Protein AF-A0A949RQR1-F1 (afdb_monomer)

Secondary structure (DSSP, 8-state):
--PPP--------EEEEESS-EEEESSSSTTS-EEEEEPTT-EEEEEEEEEETTEEEEEEEEEETTEEEEEEEEGGGEETTHHHHHHHHHTTTTTTTTHHHHHHHHHHHHHHHH-TTSHHHHHHHHHHTT-HHHHHHHHHHHHHH-TT-HHHHHHHHHHHHHTT-HHHHHHHHHHHHHHS--HHHHHHHHHHHHHHHH----EEEE-SSEEEEE-TTTS-HHHHHHHHHHHHHHHHHHHHHH-----SPEEEEEE-HHHHHHHH---TT-S-EESSSEEEE---SSS--HHHHHHHHHHHHHHHHHHH----HHHHHHHHHHHTT----HHHHHHHHHHHHTT-SPPGGGTTSSGGGS-HHHHHHHHHHHHHHHHHHHHHTTTT-HHHHHT-GGGHHHHHHHHHHHHT-

Structure (mmCIF, N/CA/C/O backbone):
data_AF-A0A949RQR1-F1
#
_entry.id   AF-A0A949RQR1-F1
#
loop_
_atom_site.group_PDB
_atom_site.id
_atom_site.type_symbol
_atom_site.label_atom_id
_atom_site.label_alt_id
_atom_site.label_comp_id
_atom_site.label_asym_id
_atom_site.label_entity_id
_atom_site.label_seq_id
_atom_site.pdbx_PDB_ins_code
_atom_site.Cartn_x
_atom_site.Cartn_y
_atom_site.Cartn_z
_atom_site.occupancy
_atom_site.B_iso_or_equiv
_atom_site.auth_seq_id
_atom_site.auth_comp_id
_atom_site.auth_asym_id
_atom_site.auth_atom_id
_atom_site.pdbx_PDB_model_num
ATOM 1 N N . MET A 1 1 ? 2.396 27.267 -32.436 1.00 31.67 1 MET A N 1
ATOM 2 C CA . MET A 1 1 ? 2.547 27.853 -31.087 1.00 31.67 1 MET A CA 1
ATOM 3 C C . MET A 1 1 ? 1.187 28.334 -30.596 1.00 31.67 1 MET A C 1
ATOM 5 O O . MET A 1 1 ? 0.730 29.387 -31.015 1.00 31.67 1 MET A O 1
ATOM 9 N N . LYS A 1 2 ? 0.510 27.540 -29.767 1.00 23.84 2 LYS A N 1
ATOM 10 C CA . LYS A 1 2 ? -0.625 27.973 -28.940 1.00 23.84 2 LYS A CA 1
ATOM 11 C C . LYS A 1 2 ? -0.372 27.367 -27.563 1.00 23.84 2 LYS A C 1
ATOM 13 O O . LYS A 1 2 ? -0.251 26.151 -27.461 1.00 23.84 2 LYS A O 1
ATOM 18 N N . GLY A 1 3 ? -0.140 28.225 -26.573 1.00 24.39 3 GLY A N 1
ATOM 19 C CA . GLY A 1 3 ? 0.212 27.824 -25.215 1.00 24.39 3 GLY A CA 1
ATOM 20 C C . GLY A 1 3 ? -0.938 27.074 -24.553 1.00 24.39 3 GLY A C 1
ATOM 21 O O . GLY A 1 3 ? -2.079 27.531 -24.593 1.00 24.39 3 GLY A O 1
ATOM 22 N N . MET A 1 4 ? -0.631 25.920 -23.964 1.00 24.02 4 MET A N 1
ATOM 23 C CA . MET A 1 4 ? -1.523 25.264 -23.011 1.00 24.02 4 MET A CA 1
ATOM 24 C C . MET A 1 4 ? -1.481 26.034 -21.684 1.00 24.02 4 MET A C 1
ATOM 26 O O . MET A 1 4 ? -0.406 26.494 -21.289 1.00 24.02 4 MET A O 1
ATOM 30 N N . PRO A 1 5 ? -2.618 26.185 -20.987 1.00 21.84 5 PRO A N 1
ATOM 31 C CA . PRO A 1 5 ? -2.642 26.849 -19.700 1.00 21.84 5 PRO A CA 1
ATOM 32 C C . PRO A 1 5 ? -1.935 25.959 -18.675 1.00 21.84 5 PRO A C 1
ATOM 34 O O . PRO A 1 5 ? -2.318 24.810 -18.449 1.00 21.84 5 PRO A O 1
ATOM 37 N N . VAL A 1 6 ? -0.892 26.504 -18.048 1.00 22.00 6 VAL A N 1
ATOM 38 C CA . VAL A 1 6 ? -0.343 25.984 -16.795 1.00 22.00 6 VAL A CA 1
ATOM 39 C C . VAL A 1 6 ? -1.481 26.044 -15.782 1.00 22.00 6 VAL A C 1
ATOM 41 O O . VAL A 1 6 ? -1.834 27.111 -15.286 1.00 22.00 6 VAL A O 1
ATOM 44 N N . THR A 1 7 ? -2.119 24.904 -15.534 1.00 22.02 7 THR A N 1
ATOM 45 C CA . THR A 1 7 ? -3.129 24.799 -14.484 1.00 22.02 7 THR A CA 1
ATOM 46 C C . THR A 1 7 ? -2.348 24.690 -13.184 1.00 22.02 7 THR A C 1
ATOM 48 O O . THR A 1 7 ? -1.821 23.630 -12.856 1.00 22.02 7 THR A O 1
ATOM 51 N N . ALA A 1 8 ? -2.175 25.822 -12.502 1.00 22.36 8 ALA A N 1
ATOM 52 C CA . ALA A 1 8 ? -1.603 25.870 -11.168 1.00 22.36 8 ALA A CA 1
ATOM 53 C C . ALA A 1 8 ? -2.471 25.000 -10.247 1.00 22.36 8 ALA A C 1
ATOM 55 O O . ALA A 1 8 ? -3.606 25.352 -9.927 1.00 22.36 8 ALA A O 1
ATOM 56 N N . LEU A 1 9 ? -1.952 23.829 -9.876 1.00 24.11 9 LEU A N 1
ATOM 57 C CA . LEU A 1 9 ? -2.559 22.956 -8.883 1.00 24.11 9 LEU A CA 1
ATOM 58 C C . LEU A 1 9 ? -2.413 23.665 -7.530 1.00 24.11 9 LEU A C 1
ATOM 60 O O . LEU A 1 9 ? -1.334 23.676 -6.939 1.00 24.11 9 LEU A O 1
ATOM 64 N N . LEU A 1 10 ? -3.468 24.357 -7.100 1.00 26.69 10 LEU A N 1
ATOM 65 C CA . LEU A 1 10 ? -3.492 25.069 -5.828 1.00 26.69 10 LEU A CA 1
ATOM 66 C C . LEU A 1 10 ? -3.317 24.076 -4.673 1.00 26.69 10 LEU A C 1
ATOM 68 O O . LEU A 1 10 ? -4.194 23.253 -4.420 1.00 26.69 10 LEU A O 1
ATOM 72 N N . LEU A 1 11 ? -2.209 24.223 -3.941 1.00 36.94 11 LEU A N 1
ATOM 73 C CA . LEU A 1 11 ? -2.129 23.919 -2.512 1.00 36.94 11 LEU A CA 1
ATOM 74 C C . LEU A 1 11 ? -3.379 24.502 -1.847 1.00 36.94 11 LEU A C 1
ATOM 76 O O . LEU A 1 11 ? -3.543 25.725 -1.847 1.00 36.94 11 LEU A O 1
ATOM 80 N N . ALA A 1 12 ? -4.252 23.688 -1.259 1.00 41.59 12 ALA A N 1
ATOM 81 C CA . ALA A 1 12 ? -5.391 24.233 -0.524 1.00 41.59 12 ALA A CA 1
ATOM 82 C C . ALA A 1 12 ? -4.959 24.664 0.887 1.00 41.59 12 ALA A C 1
ATOM 84 O O . ALA A 1 12 ? -5.545 24.264 1.889 1.00 41.59 12 ALA A O 1
ATOM 85 N N . ILE A 1 13 ? -3.932 25.518 0.974 1.00 49.72 13 ILE A N 1
ATOM 86 C CA . ILE A 1 13 ? -3.712 26.373 2.141 1.00 49.72 13 ILE A CA 1
ATOM 87 C C . ILE A 1 13 ? -4.787 27.449 2.068 1.00 49.72 13 ILE A C 1
ATOM 89 O O . ILE A 1 13 ? -4.582 28.559 1.583 1.00 49.72 13 ILE A O 1
ATOM 93 N N . THR A 1 14 ? -5.990 27.094 2.487 1.00 61.00 14 THR A N 1
ATOM 94 C CA . THR A 1 14 ? -7.065 28.068 2.605 1.00 61.00 14 THR A CA 1
ATOM 95 C C . THR A 1 14 ? -6.912 28.782 3.924 1.00 61.00 14 THR A C 1
ATOM 97 O O . THR A 1 14 ? -7.106 28.196 4.995 1.00 61.00 14 THR A O 1
ATOM 100 N N . ALA A 1 15 ? -6.587 30.065 3.819 1.00 75.50 15 ALA A N 1
ATOM 101 C CA . ALA A 1 15 ? -6.858 31.004 4.881 1.00 75.50 15 ALA A CA 1
ATOM 102 C C . ALA A 1 15 ? -8.368 30.984 5.155 1.00 75.50 15 ALA A C 1
ATOM 104 O O . ALA A 1 15 ? -9.188 31.253 4.279 1.00 75.50 15 ALA A O 1
ATOM 105 N N . ALA A 1 16 ? -8.715 30.623 6.377 1.00 86.19 16 ALA A N 1
ATOM 106 C CA . ALA A 1 16 ? -10.058 30.627 6.912 1.00 86.19 16 ALA A CA 1
ATOM 107 C C . ALA A 1 16 ? -10.061 31.448 8.206 1.00 86.19 16 ALA A C 1
ATOM 109 O O . ALA A 1 16 ? -9.016 31.896 8.692 1.00 86.19 16 ALA A O 1
ATOM 110 N N . THR A 1 17 ? -11.239 31.677 8.765 1.00 91.75 17 THR A N 1
ATOM 111 C CA . THR A 1 17 ? -11.385 32.413 10.022 1.00 91.75 17 THR A CA 1
ATOM 112 C C . THR A 1 17 ? -12.213 31.615 11.003 1.00 91.75 17 THR A C 1
ATOM 114 O O . THR A 1 17 ? -13.137 30.898 10.622 1.00 91.75 17 THR A O 1
ATOM 117 N N . LEU A 1 18 ? -11.893 31.734 12.288 1.00 91.62 18 LEU A N 1
ATOM 118 C CA . LEU A 1 18 ? -12.749 31.163 13.317 1.00 91.62 18 LEU A CA 1
ATOM 119 C C . LEU A 1 18 ? -14.002 32.022 13.497 1.00 91.62 18 LEU A C 1
ATOM 121 O O . LEU A 1 18 ? -13.895 33.229 13.702 1.00 91.62 18 LEU A O 1
ATOM 125 N N . ASN A 1 19 ? -15.189 31.424 13.428 1.00 92.69 19 ASN A N 1
ATOM 126 C CA . ASN A 1 19 ? -16.452 32.129 13.698 1.00 92.69 19 ASN A CA 1
ATOM 127 C C . ASN A 1 19 ? -16.799 32.163 15.196 1.00 92.69 19 ASN A C 1
ATOM 129 O O . ASN A 1 19 ? -17.606 32.986 15.619 1.00 92.69 19 ASN A O 1
ATOM 133 N N . THR A 1 20 ? -16.172 31.301 15.996 1.00 91.19 20 THR A N 1
ATOM 134 C CA . THR A 1 20 ? -16.316 31.242 17.451 1.00 91.19 20 THR A CA 1
ATOM 135 C C . THR A 1 20 ? -14.959 31.044 18.107 1.00 91.19 20 THR A C 1
ATOM 137 O O . THR A 1 20 ? -14.058 30.440 17.519 1.00 91.19 20 THR A O 1
ATOM 140 N N . GLU A 1 21 ? -14.825 31.489 19.357 1.00 95.50 21 GLU A N 1
ATOM 141 C CA . GLU A 1 21 ? -13.686 31.093 20.183 1.00 95.50 21 GLU A CA 1
ATOM 142 C C . GLU A 1 21 ? -13.603 29.563 20.234 1.00 95.50 21 GLU A C 1
ATOM 144 O O . GLU A 1 21 ? -14.618 28.875 20.379 1.00 95.50 21 GLU A O 1
ATOM 149 N N . SER A 1 22 ? -12.403 29.029 20.026 1.00 93.94 22 SER A N 1
ATOM 150 C CA . SER A 1 22 ? -12.200 27.592 19.875 1.00 93.94 22 SER A CA 1
ATOM 151 C C . SER A 1 22 ? -10.954 27.129 20.597 1.00 93.94 22 SER A C 1
ATOM 153 O O . SER A 1 22 ? -9.873 27.692 20.440 1.00 93.94 22 SER A O 1
ATOM 155 N N . VAL A 1 23 ? -11.095 26.039 21.345 1.00 94.62 23 VAL A N 1
ATOM 156 C CA . VAL A 1 23 ? -9.956 25.346 21.940 1.00 94.62 23 VAL A CA 1
ATOM 157 C C . VAL A 1 23 ? -9.204 24.604 20.837 1.00 94.62 23 VAL A C 1
ATOM 159 O O . VAL A 1 23 ? -9.777 23.745 20.168 1.00 94.62 23 VAL A O 1
ATOM 162 N N . LEU A 1 24 ? -7.927 24.937 20.663 1.00 93.81 24 LEU A N 1
ATOM 163 C CA . LEU A 1 24 ? -7.002 24.233 19.786 1.00 93.81 24 LEU A CA 1
ATOM 164 C C . LEU A 1 24 ? -6.443 23.022 20.533 1.00 93.81 24 LEU A C 1
ATOM 166 O O . LEU A 1 24 ? -5.796 23.182 21.570 1.00 93.81 24 LEU A O 1
ATOM 170 N N . ARG A 1 25 ? -6.694 21.819 20.017 1.00 91.25 25 ARG A N 1
ATOM 171 C CA . ARG A 1 25 ? -6.341 20.557 20.688 1.00 91.25 25 ARG A CA 1
ATOM 172 C C . ARG A 1 25 ? -5.258 19.767 19.961 1.00 91.25 25 ARG A C 1
ATOM 174 O O . ARG A 1 25 ? -5.091 19.916 18.752 1.00 91.25 25 ARG A O 1
ATOM 181 N N . GLY A 1 26 ? -4.571 18.884 20.684 1.00 78.00 26 GLY A N 1
ATOM 182 C CA . GLY A 1 26 ? -3.622 17.914 20.122 1.00 78.00 26 GLY A CA 1
ATOM 183 C C . GLY A 1 26 ? -4.268 16.889 19.188 1.00 78.00 26 GLY A C 1
ATOM 184 O O . GLY A 1 26 ? -3.630 16.436 18.237 1.00 78.00 26 GLY A O 1
ATOM 185 N N . GLY A 1 27 ? -5.559 16.614 19.379 1.00 74.12 27 GLY A N 1
ATOM 186 C CA . GLY A 1 27 ? -6.353 15.719 18.543 1.00 74.12 27 GLY A CA 1
ATOM 187 C C . GLY A 1 27 ? -7.799 16.189 18.368 1.00 74.12 27 GLY A C 1
ATOM 188 O O . GLY A 1 27 ? -8.216 17.222 18.888 1.00 74.12 27 GLY A O 1
ATOM 189 N N . CYS A 1 28 ? -8.570 15.430 17.590 1.00 74.50 28 CYS A N 1
ATOM 190 C CA . CYS A 1 28 ? -9.939 15.789 17.201 1.00 74.50 28 CYS A CA 1
ATOM 191 C C . CYS A 1 28 ? -10.973 15.601 18.325 1.00 74.50 28 CYS A C 1
ATOM 193 O O . CYS A 1 28 ? -12.084 16.130 18.246 1.00 74.50 28 CYS A O 1
ATOM 195 N N . ASP A 1 29 ? -10.630 14.817 19.346 1.00 75.62 29 ASP A N 1
ATOM 196 C CA . ASP A 1 29 ? -11.537 14.448 20.423 1.00 75.62 29 ASP A CA 1
ATOM 197 C C . ASP A 1 29 ? -11.534 15.476 21.558 1.00 75.62 29 ASP A C 1
ATOM 199 O O . ASP A 1 29 ? -10.547 16.160 21.826 1.00 75.62 29 ASP A O 1
ATOM 203 N N . ALA A 1 30 ? -12.665 15.595 22.256 1.00 73.56 30 ALA A N 1
ATOM 204 C CA . ALA A 1 30 ? -12.840 16.601 23.305 1.00 73.56 30 ALA A CA 1
ATOM 205 C C . ALA A 1 30 ? -11.918 16.394 24.523 1.00 73.56 30 ALA A C 1
ATOM 207 O O . ALA A 1 30 ? -11.667 17.351 25.252 1.00 73.56 30 ALA A O 1
ATOM 208 N N . GLY A 1 31 ? -11.427 15.167 24.733 1.00 75.31 31 GLY A N 1
ATOM 209 C CA . GLY A 1 31 ? -10.506 14.809 25.818 1.00 75.31 31 GLY A CA 1
ATOM 210 C C . GLY A 1 31 ? -9.025 15.033 25.500 1.00 75.31 31 GLY A C 1
ATOM 211 O O . GLY A 1 31 ? -8.188 14.795 26.362 1.00 75.31 31 GLY A O 1
ATOM 212 N N . GLU A 1 32 ? -8.698 15.472 24.285 1.00 82.44 32 GLU A N 1
ATOM 213 C CA . GLU A 1 32 ? -7.318 15.707 23.861 1.00 82.44 32 GLU A CA 1
ATOM 214 C C . GLU A 1 32 ? -6.717 16.954 24.513 1.00 82.44 32 GLU A C 1
ATOM 216 O O . GLU A 1 32 ? -7.434 17.918 24.826 1.00 82.44 32 GLU A O 1
ATOM 221 N N . GLU A 1 33 ? -5.388 16.932 24.662 1.00 86.00 33 GLU A N 1
ATOM 222 C CA . GLU A 1 33 ? -4.601 18.005 25.273 1.00 86.00 33 GLU A CA 1
ATOM 223 C C . GLU A 1 33 ? -4.948 19.361 24.651 1.00 86.00 33 GLU A C 1
ATOM 225 O O . GLU A 1 33 ? -4.997 19.522 23.428 1.00 86.00 33 GLU A O 1
ATOM 230 N N . GLN A 1 34 ? -5.188 20.350 25.508 1.00 94.06 34 GLN A N 1
ATOM 231 C CA . GLN A 1 34 ? -5.428 21.722 25.095 1.00 94.06 34 GLN A CA 1
ATOM 232 C C . GLN A 1 34 ? -4.093 22.426 24.839 1.00 94.06 34 GLN A C 1
ATOM 234 O O . GLN A 1 34 ? -3.339 22.697 25.766 1.00 94.06 34 GLN A O 1
ATOM 239 N N . ILE A 1 35 ? -3.840 22.764 23.575 1.00 90.38 35 ILE A N 1
ATOM 240 C CA . ILE A 1 35 ? -2.626 23.463 23.135 1.00 90.38 35 ILE A CA 1
ATOM 241 C C . ILE A 1 35 ? -2.777 24.971 23.344 1.00 90.38 35 ILE A C 1
ATOM 243 O O . ILE A 1 35 ? -1.865 25.634 23.831 1.00 90.38 35 ILE A O 1
ATOM 247 N N . ALA A 1 36 ? -3.923 25.527 22.943 1.00 93.25 36 ALA A N 1
ATOM 248 C CA . ALA A 1 36 ? -4.213 26.955 23.043 1.00 93.25 36 ALA A CA 1
ATOM 249 C C . ALA A 1 36 ? -5.725 27.221 22.993 1.00 93.25 36 ALA A C 1
ATOM 251 O O . ALA A 1 36 ? -6.518 26.338 22.663 1.00 93.25 36 ALA A O 1
ATOM 252 N N . VAL A 1 37 ? -6.125 28.460 23.273 1.00 95.38 37 VAL A N 1
ATOM 253 C CA . VAL A 1 37 ? -7.461 28.975 22.945 1.00 95.38 37 VAL A CA 1
ATOM 254 C C . VAL A 1 37 ? -7.296 30.008 21.841 1.00 95.38 37 VAL A C 1
ATOM 256 O O . VAL A 1 37 ? -6.505 30.939 21.978 1.00 95.38 37 VAL A O 1
ATOM 259 N N . LEU A 1 38 ? -8.006 29.815 20.733 1.00 95.06 38 LEU A N 1
ATOM 260 C CA . LEU A 1 38 ? -7.996 30.725 19.596 1.00 95.06 38 LEU A CA 1
ATOM 261 C C . LEU A 1 38 ? -9.234 31.629 19.659 1.00 95.06 38 LEU A C 1
ATOM 263 O O . LEU A 1 38 ? -10.348 31.098 19.718 1.00 95.06 38 LEU A O 1
ATOM 267 N N . PRO A 1 39 ? -9.071 32.964 19.630 1.00 93.94 39 PRO A N 1
ATOM 268 C CA . PRO A 1 39 ? -10.201 33.881 19.696 1.00 93.94 39 PRO A CA 1
ATOM 269 C C . PRO A 1 39 ? -11.060 33.810 18.426 1.00 93.94 39 PRO A C 1
ATOM 271 O O . PRO A 1 39 ? -10.588 33.454 17.342 1.00 93.94 39 PRO A O 1
ATOM 274 N N . ALA A 1 40 ? -12.332 34.196 18.544 1.00 93.75 40 ALA A N 1
ATOM 275 C CA . ALA A 1 40 ? -13.179 34.409 17.372 1.00 93.75 40 ALA A CA 1
ATOM 276 C C . ALA A 1 40 ? -12.542 35.462 16.442 1.00 93.75 40 ALA A C 1
ATOM 278 O O . ALA A 1 40 ? -11.966 36.448 16.896 1.00 93.75 40 ALA A O 1
ATOM 279 N N . GLY A 1 41 ? -12.627 35.246 15.131 1.00 90.75 41 GLY A N 1
ATOM 280 C CA . GLY A 1 41 ? -11.990 36.085 14.114 1.00 90.75 41 GLY A CA 1
ATOM 281 C C . GLY A 1 41 ? -10.518 35.760 13.841 1.00 90.75 41 GLY A C 1
ATOM 282 O O . GLY A 1 41 ? -9.965 36.286 12.874 1.00 90.75 41 GLY A O 1
ATOM 283 N N . GLN A 1 42 ? -9.888 34.871 14.622 1.00 94.06 42 GLN A N 1
ATOM 284 C CA . GLN A 1 42 ? -8.517 34.424 14.372 1.00 94.06 42 GLN A CA 1
ATOM 285 C C . GLN A 1 42 ? -8.392 33.851 12.956 1.00 94.06 42 GLN A C 1
ATOM 287 O O . GLN A 1 42 ? -9.138 32.945 12.568 1.00 94.06 42 GLN A O 1
ATOM 292 N N . ARG A 1 43 ? -7.420 34.364 12.192 1.00 92.25 43 ARG A N 1
ATOM 293 C CA . ARG A 1 43 ? -7.040 33.772 10.907 1.00 92.25 43 ARG A CA 1
ATOM 294 C C . ARG A 1 43 ? -6.315 32.460 11.155 1.00 92.25 43 ARG A C 1
ATOM 296 O O . ARG A 1 43 ? -5.390 32.390 11.968 1.00 92.25 43 ARG A O 1
ATOM 303 N N . VAL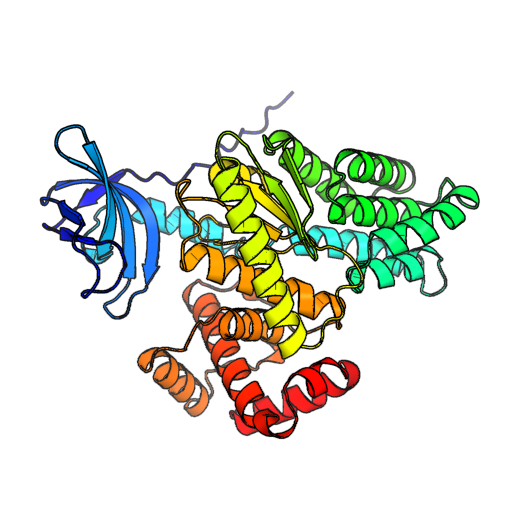 A 1 44 ? -6.755 31.443 10.433 1.00 90.38 44 VAL A N 1
ATOM 304 C CA . VAL A 1 44 ? -6.234 30.086 10.492 1.00 90.38 44 VAL A CA 1
ATOM 305 C C . VAL A 1 44 ? -5.941 29.597 9.084 1.00 90.38 44 VAL A C 1
ATOM 307 O O . VAL A 1 44 ? -6.670 29.898 8.145 1.00 90.38 44 VAL A O 1
ATOM 310 N N . GLU A 1 45 ? -4.896 28.802 8.934 1.00 84.31 45 GLU A N 1
ATOM 311 C CA . GLU A 1 45 ? -4.640 28.048 7.714 1.00 84.31 45 GLU A CA 1
ATOM 312 C C . GLU A 1 45 ? -5.128 26.619 7.916 1.00 84.31 45 GLU A C 1
ATOM 314 O O . GLU A 1 45 ? -4.596 25.890 8.758 1.00 84.31 45 GLU A O 1
ATOM 319 N N . VAL A 1 46 ? -6.148 26.214 7.158 1.00 76.94 46 VAL A N 1
ATOM 320 C CA . VAL A 1 46 ? -6.661 24.838 7.200 1.00 76.94 46 VAL A CA 1
ATOM 321 C C . VAL A 1 46 ? -5.675 23.919 6.480 1.00 76.94 46 VAL A C 1
ATOM 323 O O . VAL A 1 46 ? -5.288 24.186 5.346 1.00 76.94 46 VAL A O 1
ATOM 326 N N . ARG A 1 47 ? -5.239 22.844 7.148 1.00 67.12 47 ARG A N 1
ATOM 327 C CA . ARG A 1 47 ? -4.211 21.907 6.648 1.00 67.12 47 ARG A CA 1
ATOM 328 C C . ARG A 1 47 ? -4.723 20.494 6.387 1.00 67.12 47 ARG A C 1
ATOM 330 O O . ARG A 1 47 ? -4.114 19.750 5.617 1.00 67.12 47 ARG A O 1
ATOM 337 N N . SER A 1 48 ? -5.762 20.077 7.104 1.00 58.81 48 SER A N 1
ATOM 338 C CA . SER A 1 48 ? -6.438 18.790 6.918 1.00 58.81 48 SER A CA 1
ATOM 339 C C . SER A 1 48 ? -7.790 18.781 7.639 1.00 58.81 48 SER A C 1
ATOM 341 O O . SER A 1 48 ? -8.078 19.658 8.453 1.00 58.81 48 SER A O 1
ATOM 343 N N . ALA A 1 49 ? -8.619 17.775 7.355 1.00 64.31 49 ALA A N 1
ATOM 344 C CA . ALA A 1 49 ? -9.840 17.490 8.103 1.00 64.31 49 ALA A CA 1
ATOM 345 C C . ALA A 1 49 ? -9.763 16.093 8.715 1.00 64.31 49 ALA A C 1
ATOM 347 O O . ALA A 1 49 ? -9.344 15.149 8.048 1.00 64.31 49 ALA A O 1
ATOM 348 N N . LEU A 1 50 ? -10.228 15.963 9.952 1.00 54.56 50 LEU A N 1
ATOM 349 C CA . LEU A 1 50 ? -10.390 14.694 10.649 1.00 54.56 50 LEU A CA 1
ATOM 350 C C . LEU A 1 50 ? -11.828 14.548 11.145 1.00 54.56 50 LEU A C 1
ATOM 352 O O . LEU A 1 50 ? -12.608 15.498 11.175 1.00 54.56 50 LEU A O 1
ATOM 356 N N . SER A 1 51 ? -12.213 13.330 11.501 1.00 49.38 51 SER A N 1
ATOM 357 C CA . SER A 1 51 ? -13.483 13.062 12.173 1.00 49.38 51 SER A CA 1
ATOM 358 C C . SER A 1 51 ? -13.203 12.392 13.502 1.00 49.38 51 SER A C 1
ATOM 360 O O . SER A 1 51 ? -12.650 11.298 13.514 1.00 49.38 51 SER A O 1
ATOM 362 N N . GLY A 1 52 ? -13.586 13.055 14.586 1.00 47.41 52 GLY A N 1
ATOM 363 C CA . GLY A 1 52 ? -13.503 12.540 15.945 1.00 47.41 52 GLY A CA 1
ATOM 364 C C . GLY A 1 52 ? -14.844 11.994 16.421 1.00 47.41 52 GLY A C 1
ATOM 365 O O . GLY A 1 52 ? -15.854 12.020 15.707 1.00 47.41 52 GLY A O 1
ATOM 366 N N . SER A 1 53 ? -14.856 11.527 17.662 1.00 44.66 53 SER A N 1
ATOM 367 C CA . SER A 1 53 ? -16.042 11.069 18.394 1.00 44.66 53 SER A CA 1
ATOM 368 C C . SER A 1 53 ? -17.129 12.150 18.519 1.00 44.66 53 SER A C 1
ATOM 370 O O . SER A 1 53 ? -18.313 11.823 18.520 1.00 44.66 53 SER A O 1
ATOM 372 N N . GLY A 1 54 ? -16.739 13.433 18.544 1.00 52.81 54 GLY A N 1
ATOM 373 C CA . GLY A 1 54 ? -17.629 14.598 18.662 1.00 52.81 54 GLY A CA 1
ATOM 374 C C . GLY A 1 54 ? -17.983 15.319 17.351 1.00 52.81 54 GLY A C 1
ATOM 375 O O . GLY A 1 54 ? -18.573 16.399 17.402 1.00 52.81 54 GLY A O 1
ATOM 376 N N . GLY A 1 55 ? -17.615 14.769 16.186 1.00 66.00 55 GLY A N 1
ATOM 377 C CA . GLY A 1 55 ? -17.863 15.365 14.864 1.00 66.00 55 GLY A CA 1
ATOM 378 C C . GLY A 1 55 ? -16.588 15.625 14.052 1.00 66.00 55 GLY A C 1
ATOM 379 O O . GLY A 1 55 ? -15.491 15.219 14.435 1.00 66.00 55 GLY A O 1
ATOM 380 N N . SER A 1 56 ? -16.713 16.280 12.893 1.00 75.38 56 SER A N 1
ATOM 381 C CA . SER A 1 56 ? -15.551 16.664 12.079 1.00 75.38 56 SER A CA 1
ATOM 382 C C . SER A 1 56 ? -14.779 17.825 12.704 1.00 75.38 56 SER A C 1
ATOM 384 O O . SER A 1 56 ? -15.378 18.767 13.229 1.00 75.38 56 SER A O 1
ATOM 386 N N . CYS A 1 57 ? -13.458 17.795 12.594 1.00 79.81 57 CYS A N 1
ATOM 387 C CA . CYS A 1 57 ? -12.541 18.858 12.988 1.00 79.81 57 CYS A CA 1
ATOM 388 C C . CYS A 1 57 ? -11.601 19.202 11.828 1.00 79.81 57 CYS A C 1
ATOM 390 O O . CYS A 1 57 ? -11.367 18.386 10.935 1.00 79.81 57 CYS A O 1
ATOM 392 N N . TYR A 1 58 ? -11.044 20.406 11.856 1.00 81.31 58 TYR A N 1
ATOM 393 C CA . TYR A 1 58 ? -9.974 20.824 10.963 1.00 81.31 58 TYR A CA 1
ATOM 394 C C . TYR A 1 58 ? -8.664 20.891 11.736 1.00 81.31 58 TYR A C 1
ATOM 396 O O . TYR A 1 58 ? -8.629 21.456 12.830 1.00 81.31 58 TYR A O 1
ATOM 404 N N . LYS A 1 59 ? -7.589 20.347 11.158 1.00 82.19 59 LYS A N 1
ATOM 405 C CA . LYS A 1 59 ? -6.235 20.694 11.586 1.00 82.19 59 LYS A CA 1
ATOM 406 C C . LYS A 1 59 ? -5.929 22.073 11.036 1.00 82.19 59 LYS A C 1
ATOM 408 O O . LYS A 1 59 ? -5.999 22.281 9.821 1.00 82.19 59 LYS A O 1
ATOM 413 N N . VAL A 1 60 ? -5.587 22.993 11.919 1.00 87.56 60 VAL A N 1
ATOM 414 C CA . VAL A 1 60 ? -5.309 24.381 11.578 1.00 87.56 60 VAL A CA 1
ATOM 415 C C . VAL A 1 60 ? -3.945 24.801 12.097 1.00 87.56 60 VAL A C 1
ATOM 417 O O . VAL A 1 60 ? -3.481 24.303 13.124 1.00 87.56 60 VAL A O 1
ATOM 420 N N . VAL A 1 61 ? -3.318 25.732 11.385 1.00 85.88 61 VAL A N 1
ATOM 421 C CA . VAL A 1 61 ? -2.161 26.491 11.868 1.00 85.88 61 VAL A CA 1
ATOM 422 C C . VAL A 1 61 ? -2.605 27.931 12.082 1.00 85.88 61 VAL A C 1
ATOM 424 O O . VAL A 1 61 ? -3.276 28.501 11.224 1.00 85.88 61 VAL A O 1
ATOM 427 N N . ALA A 1 62 ? -2.253 28.512 13.223 1.00 90.88 62 ALA A N 1
ATOM 428 C CA . ALA A 1 62 ? -2.549 29.899 13.563 1.00 90.88 62 ALA A CA 1
ATOM 429 C C . ALA A 1 62 ? -1.296 30.589 14.098 1.00 90.88 62 ALA A C 1
ATOM 431 O O . ALA A 1 62 ? -0.479 29.955 14.762 1.00 90.88 62 ALA A O 1
ATOM 432 N N . ASP A 1 63 ? -1.169 31.890 13.847 1.00 91.12 63 ASP A N 1
ATOM 433 C CA . ASP A 1 63 ? -0.206 32.736 14.550 1.00 91.12 63 ASP A CA 1
ATOM 434 C C . ASP A 1 63 ? -0.870 33.326 15.800 1.00 91.12 63 ASP A C 1
ATOM 436 O O . ASP A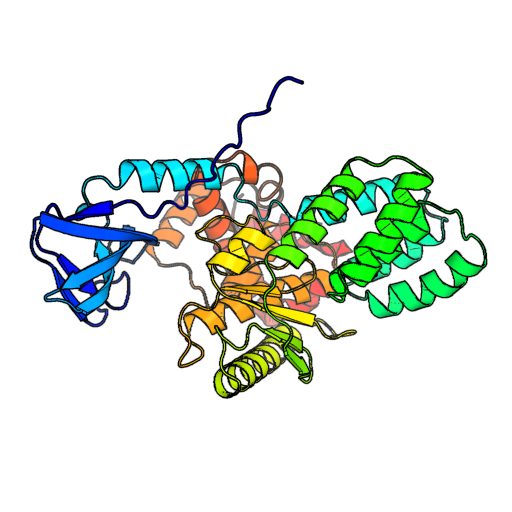 1 63 ? -1.891 34.015 15.705 1.00 91.12 63 ASP A O 1
ATOM 440 N N . LEU A 1 64 ? -0.299 33.028 16.966 1.00 86.00 64 LEU A N 1
ATOM 441 C CA . LEU A 1 64 ? -0.661 33.627 18.243 1.00 86.00 64 LEU A CA 1
ATOM 442 C C . LEU A 1 64 ? 0.542 34.394 18.792 1.00 86.00 64 LEU A C 1
ATOM 444 O O . LEU A 1 64 ? 1.494 33.798 19.301 1.00 86.00 64 LEU A O 1
ATOM 448 N N . GLY A 1 65 ? 0.494 35.724 18.715 1.00 83.81 65 GLY A N 1
ATOM 449 C CA . GLY A 1 65 ? 1.521 36.587 19.304 1.00 83.81 65 GLY A CA 1
ATOM 450 C C . GLY A 1 65 ? 2.923 36.377 18.718 1.00 83.81 65 GLY A C 1
ATOM 451 O O . GLY A 1 65 ? 3.902 36.435 19.459 1.00 83.81 65 GLY A O 1
ATOM 452 N N . GLY A 1 66 ? 3.027 36.094 17.415 1.00 81.94 66 GLY A N 1
ATOM 453 C CA . GLY A 1 66 ? 4.289 35.860 16.709 1.00 81.94 66 GLY A CA 1
ATOM 454 C C . GLY A 1 66 ? 4.816 34.428 16.815 1.00 81.94 66 GLY A C 1
ATOM 455 O O . GLY A 1 66 ? 5.956 34.162 16.432 1.00 81.94 66 GLY A O 1
ATOM 456 N N . LYS A 1 67 ? 4.022 33.496 17.358 1.00 81.12 67 LYS A N 1
ATOM 457 C CA . LYS A 1 67 ? 4.341 32.064 17.412 1.00 81.12 67 LYS A CA 1
ATOM 458 C C . LYS A 1 67 ? 3.296 31.271 16.642 1.00 81.12 67 LYS A C 1
ATOM 460 O O . LYS A 1 67 ? 2.101 31.382 16.915 1.00 81.12 67 LYS A O 1
ATOM 465 N N . GLN A 1 68 ? 3.749 30.410 15.732 1.00 86.00 68 GLN A N 1
ATOM 466 C CA . GLN A 1 68 ? 2.860 29.439 15.103 1.00 86.00 68 GLN A CA 1
ATOM 467 C C . GLN A 1 68 ? 2.463 28.350 16.097 1.00 86.00 68 GLN A C 1
ATOM 469 O O . GLN A 1 68 ? 3.312 27.686 16.694 1.00 86.00 68 GLN A O 1
ATOM 474 N N . VAL A 1 69 ? 1.159 28.136 16.215 1.00 86.06 69 VAL A N 1
ATOM 475 C CA . VAL A 1 69 ? 0.557 27.007 16.918 1.00 86.06 69 VAL A CA 1
ATOM 476 C C . VAL A 1 69 ? -0.228 26.160 15.923 1.00 86.06 69 VAL A C 1
ATOM 478 O O . VAL A 1 69 ? -0.830 26.673 14.980 1.00 86.06 69 VAL A O 1
ATOM 481 N N . SER A 1 70 ? -0.210 24.845 16.122 1.00 88.31 70 SER A N 1
ATOM 482 C CA . SER A 1 70 ? -0.907 23.883 15.269 1.00 88.31 70 SER A CA 1
ATOM 483 C C . SER A 1 70 ? -1.712 22.929 16.133 1.00 88.31 70 SER A C 1
ATOM 485 O O . SER A 1 70 ? -1.216 22.446 17.144 1.00 88.31 70 SER A O 1
ATOM 487 N N . GLY A 1 71 ? -2.918 22.597 15.692 1.00 83.25 71 GLY A N 1
ATOM 488 C CA . GLY A 1 71 ? -3.785 21.640 16.372 1.00 83.25 71 GLY A CA 1
ATOM 489 C C . GLY A 1 71 ? -5.132 21.514 15.678 1.00 83.25 71 GLY A C 1
ATOM 490 O O . GLY A 1 71 ? -5.289 21.940 14.534 1.00 83.25 71 GLY A O 1
ATOM 491 N N . TYR A 1 72 ? -6.104 20.929 16.363 1.00 87.25 72 TYR A N 1
ATOM 492 C CA . TYR A 1 72 ? -7.431 20.657 15.829 1.00 87.25 72 TYR A CA 1
ATOM 493 C C . TYR A 1 72 ? -8.485 21.565 16.454 1.00 87.25 72 TYR A C 1
ATOM 495 O O . TYR A 1 72 ? -8.498 21.775 17.666 1.00 87.25 72 TYR A O 1
ATOM 503 N N . VAL A 1 73 ? -9.392 22.065 15.615 1.00 91.81 73 VAL A N 1
ATOM 504 C CA . VAL A 1 73 ? -10.595 22.807 16.017 1.00 91.81 73 VAL A CA 1
ATOM 505 C C . VAL A 1 73 ? -11.840 22.157 15.409 1.00 91.81 73 VAL A C 1
ATOM 507 O O . VAL A 1 73 ? -11.751 21.580 14.321 1.00 91.81 73 VAL A O 1
ATOM 510 N N . PRO A 1 74 ? -13.018 22.234 16.050 1.00 89.75 74 PRO A N 1
ATOM 511 C CA . PRO A 1 74 ? -14.254 21.721 15.465 1.00 89.75 74 PRO A CA 1
ATOM 512 C C . PRO A 1 74 ? -14.522 22.340 14.089 1.00 89.75 74 PRO A C 1
ATOM 514 O O . PRO A 1 74 ? -14.391 23.543 13.906 1.00 89.75 74 PRO A O 1
ATOM 517 N N . SER A 1 75 ? -14.951 21.538 13.117 1.00 84.94 75 SER A N 1
ATOM 518 C CA . SER A 1 75 ? -15.180 22.007 11.739 1.00 84.94 75 SER A CA 1
ATOM 519 C C . SER A 1 75 ? -16.204 23.139 11.656 1.00 84.94 75 SER A C 1
ATOM 521 O O . SER A 1 75 ? -16.005 24.099 10.920 1.00 84.94 75 SER A O 1
ATOM 523 N N . LYS A 1 76 ? -17.248 23.071 12.490 1.00 88.56 76 LYS A N 1
ATOM 524 C CA . LYS A 1 76 ? -18.268 24.119 12.650 1.00 88.56 76 LYS A CA 1
ATOM 525 C C . LYS A 1 76 ? -17.712 25.472 13.109 1.00 88.56 76 LYS A C 1
ATOM 527 O O . LYS A 1 76 ? -18.384 26.484 12.928 1.00 88.56 76 LYS A O 1
ATOM 532 N N . ALA A 1 77 ? -16.525 25.471 13.715 1.00 89.56 77 ALA A N 1
ATOM 533 C CA . ALA A 1 77 ? -15.875 26.670 14.215 1.00 89.56 77 ALA A CA 1
ATOM 534 C C . ALA A 1 77 ? -15.078 27.423 13.134 1.00 89.56 77 ALA A C 1
ATOM 536 O O . ALA A 1 77 ? -14.586 28.518 13.385 1.00 89.56 77 ALA A O 1
ATOM 537 N N . VAL A 1 78 ? -14.918 26.843 11.939 1.00 88.81 78 VAL A N 1
ATOM 538 C CA . VAL A 1 78 ? -14.128 27.422 10.848 1.00 88.81 78 VAL A CA 1
ATOM 539 C C . VAL A 1 78 ? -15.064 27.934 9.755 1.00 88.81 78 VAL A C 1
ATOM 541 O O . VAL A 1 78 ? -15.691 27.157 9.036 1.00 88.81 78 VAL A O 1
ATOM 544 N N . ALA A 1 79 ? -15.138 29.253 9.603 1.00 87.19 79 ALA A N 1
ATOM 545 C CA . ALA A 1 79 ? -15.803 29.908 8.485 1.00 87.19 79 ALA A CA 1
ATOM 546 C C . ALA A 1 79 ? -14.853 30.036 7.285 1.00 87.19 79 ALA A C 1
ATOM 548 O O . ALA A 1 79 ? -13.657 30.275 7.438 1.00 87.19 79 ALA A O 1
ATOM 549 N N . GLY A 1 80 ? -15.388 29.888 6.070 1.00 71.62 80 GLY A N 1
ATOM 550 C CA . GLY A 1 80 ? -14.596 30.015 4.839 1.00 71.62 80 GLY A CA 1
ATOM 551 C C . GLY A 1 80 ? -13.827 28.753 4.428 1.00 71.62 80 GLY A C 1
ATOM 552 O O . GLY A 1 80 ? -13.083 28.790 3.455 1.00 71.62 80 GLY A O 1
ATOM 553 N N . ALA A 1 81 ? -14.059 27.607 5.079 1.00 65.69 81 ALA A N 1
ATOM 554 C CA . ALA A 1 81 ? -13.491 26.318 4.666 1.00 65.69 81 ALA A CA 1
ATOM 555 C C . ALA A 1 81 ? -14.085 25.761 3.348 1.00 65.69 81 ALA A C 1
ATOM 557 O O . ALA A 1 81 ? -13.740 24.658 2.940 1.00 65.69 81 ALA A O 1
ATOM 558 N N . GLY A 1 82 ? -14.966 26.495 2.656 1.00 59.03 82 GLY A N 1
ATOM 559 C CA . GLY A 1 82 ? -15.627 26.039 1.426 1.00 59.03 82 GLY A CA 1
ATOM 560 C C . GLY A 1 82 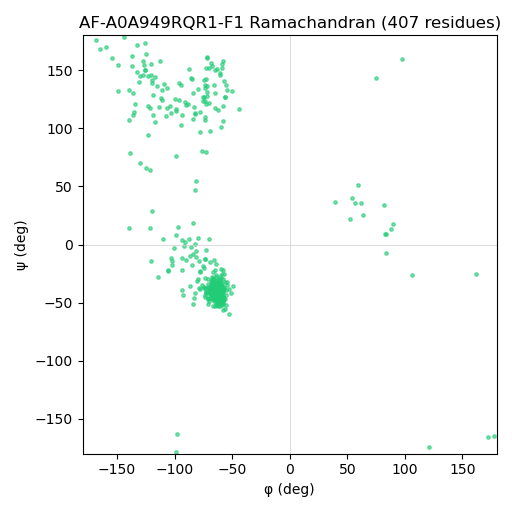? -14.646 25.670 0.311 1.00 59.03 82 GLY A C 1
ATOM 561 O O . GLY A 1 82 ? -14.758 24.590 -0.257 1.00 59.03 82 GLY A O 1
ATOM 562 N N . ALA A 1 83 ? -13.626 26.500 0.076 1.00 54.94 83 ALA A N 1
ATOM 563 C CA . ALA A 1 83 ? -12.582 26.220 -0.912 1.00 54.94 83 ALA A CA 1
ATOM 564 C C . ALA A 1 83 ? -11.685 25.032 -0.505 1.00 54.94 83 ALA A C 1
ATOM 566 O O . ALA A 1 83 ? -11.268 24.258 -1.362 1.00 54.94 83 ALA A O 1
ATOM 567 N N . PHE A 1 84 ? -11.450 24.825 0.800 1.00 56.44 84 PHE A N 1
ATOM 568 C CA . PHE A 1 84 ? -10.771 23.628 1.314 1.00 56.44 84 PHE A CA 1
ATOM 569 C C . PHE A 1 84 ? -11.611 22.385 1.051 1.00 56.44 84 PHE A C 1
ATOM 571 O O . PHE A 1 84 ? -11.116 21.355 0.606 1.00 56.44 84 PHE A O 1
ATOM 578 N N . GLU A 1 85 ? -12.910 22.469 1.332 1.00 53.41 85 GLU A N 1
ATOM 579 C CA . GLU A 1 85 ? -13.830 21.376 1.094 1.00 53.41 85 GLU A CA 1
ATOM 580 C C . GLU A 1 85 ? -13.980 21.060 -0.386 1.00 53.41 85 GLU A C 1
ATOM 582 O O . GLU A 1 85 ? -14.108 19.881 -0.706 1.00 53.41 85 GLU A O 1
ATOM 587 N N . GLU A 1 86 ? -13.969 22.070 -1.254 1.00 47.19 86 GLU A N 1
ATOM 588 C CA . GLU A 1 86 ? -14.045 21.958 -2.709 1.00 47.19 86 GLU A CA 1
ATOM 589 C C . GLU A 1 86 ? -12.756 21.375 -3.293 1.00 47.19 86 GLU A C 1
ATOM 591 O O . GLU A 1 86 ? -12.826 20.384 -4.008 1.00 47.19 86 GLU A O 1
ATOM 596 N N . ALA A 1 87 ? -11.578 21.846 -2.879 1.00 44.06 87 ALA A N 1
ATOM 597 C CA . ALA A 1 87 ? -10.301 21.220 -3.228 1.00 44.06 87 ALA A CA 1
ATOM 598 C C . ALA A 1 87 ? -10.218 19.776 -2.707 1.00 44.06 87 ALA A C 1
ATOM 600 O O . ALA A 1 87 ? -9.848 18.856 -3.438 1.00 44.06 87 ALA A O 1
ATOM 601 N N . ARG A 1 88 ? -10.681 19.533 -1.471 1.00 48.41 88 ARG A N 1
ATOM 602 C CA . ARG A 1 88 ? -10.847 18.181 -0.929 1.00 48.41 88 ARG A CA 1
ATOM 603 C C . ARG A 1 88 ? -11.854 17.387 -1.755 1.00 48.41 88 ARG A C 1
ATOM 605 O O . ARG A 1 88 ? -11.718 16.177 -1.778 1.00 48.41 88 ARG A O 1
ATOM 612 N N . ARG A 1 89 ? -12.891 17.995 -2.351 1.00 41.50 89 ARG A N 1
ATOM 613 C CA . ARG A 1 89 ? -13.876 17.324 -3.227 1.00 41.50 89 ARG A CA 1
ATOM 614 C C . ARG A 1 89 ? -13.250 16.937 -4.558 1.00 41.50 89 ARG A C 1
ATOM 616 O O . ARG A 1 89 ? -13.330 15.774 -4.919 1.00 41.50 89 ARG A O 1
ATOM 623 N N . SER A 1 90 ? -12.525 17.841 -5.193 1.00 34.59 90 SER A N 1
ATOM 624 C CA . SER A 1 90 ? -11.805 17.580 -6.440 1.00 34.59 90 SER A CA 1
ATOM 625 C C . SER A 1 90 ? -10.696 16.533 -6.266 1.00 34.59 90 SER A C 1
ATOM 627 O O . SER A 1 90 ? -10.498 15.689 -7.131 1.00 34.59 90 SER A O 1
ATOM 629 N N . ALA A 1 91 ? -10.034 16.493 -5.102 1.00 33.75 91 ALA A N 1
ATOM 630 C CA . ALA A 1 91 ? -9.092 15.428 -4.744 1.00 33.75 91 ALA A CA 1
ATOM 631 C C . ALA A 1 91 ? -9.768 14.081 -4.384 1.00 33.75 91 ALA A C 1
ATOM 633 O O . ALA A 1 91 ? -9.078 13.068 -4.282 1.00 33.75 91 ALA A O 1
ATOM 634 N N . ARG A 1 92 ? -11.099 14.038 -4.170 1.00 37.53 92 ARG A N 1
ATOM 635 C CA . ARG A 1 92 ? -11.870 12.792 -3.937 1.00 37.53 92 ARG A CA 1
ATOM 636 C C . ARG A 1 92 ? -12.189 12.047 -5.226 1.00 37.53 92 ARG A C 1
ATOM 638 O O . ARG A 1 92 ? -12.215 10.826 -5.176 1.00 37.53 92 ARG A O 1
ATOM 645 N N . ASP A 1 93 ? -12.366 12.739 -6.349 1.00 28.08 93 ASP A N 1
ATOM 646 C CA . ASP A 1 93 ? -12.593 12.086 -7.652 1.00 28.08 93 ASP A CA 1
ATOM 647 C C . ASP A 1 93 ? -11.329 11.364 -8.168 1.00 28.08 93 ASP A C 1
ATOM 649 O O . ASP A 1 93 ? -11.392 10.489 -9.026 1.00 28.08 93 ASP A O 1
ATOM 653 N N . ILE A 1 94 ? -10.172 11.675 -7.575 1.00 31.84 94 ILE A N 1
ATOM 654 C CA . ILE A 1 94 ? -8.872 11.015 -7.790 1.00 31.84 94 ILE A CA 1
ATOM 655 C C . ILE A 1 94 ? -8.571 10.019 -6.635 1.00 31.84 94 ILE A C 1
ATOM 657 O O . ILE A 1 94 ? -7.573 9.298 -6.624 1.00 31.84 94 ILE A O 1
ATOM 661 N N . GLY A 1 95 ? -9.456 9.958 -5.633 1.00 29.23 95 GLY A N 1
ATOM 662 C CA . GLY A 1 95 ? -9.245 9.409 -4.291 1.00 29.23 95 GLY A CA 1
ATOM 663 C C . GLY A 1 95 ? -9.375 7.893 -4.153 1.00 29.23 95 GLY A C 1
ATOM 664 O O . GLY A 1 95 ? -10.006 7.419 -3.213 1.00 29.23 95 GLY A O 1
ATOM 665 N N . GLY A 1 96 ? -8.747 7.138 -5.046 1.00 31.41 96 GLY A N 1
ATOM 666 C CA . GLY A 1 96 ? -8.462 5.722 -4.835 1.00 31.41 96 GLY A CA 1
ATOM 667 C C . GLY A 1 96 ? -7.064 5.422 -5.332 1.00 31.41 96 GLY A C 1
ATOM 668 O O . GLY A 1 96 ? -6.940 4.967 -6.458 1.00 31.41 96 GLY A O 1
ATOM 669 N N . ALA A 1 97 ? -6.032 5.753 -4.546 1.00 35.75 97 ALA A N 1
ATOM 670 C CA . ALA A 1 97 ? -4.629 5.450 -4.852 1.00 35.75 97 ALA A CA 1
ATOM 671 C C . ALA A 1 97 ? -4.251 5.613 -6.344 1.00 35.75 97 ALA A C 1
ATOM 673 O O . ALA A 1 97 ? -3.498 4.799 -6.859 1.00 35.75 97 ALA A O 1
ATOM 674 N N . ALA A 1 98 ? -4.793 6.602 -7.072 1.00 34.81 98 ALA A N 1
ATOM 675 C CA . ALA A 1 98 ? -4.957 6.492 -8.528 1.00 34.81 98 ALA A CA 1
ATOM 676 C C . ALA A 1 98 ? -3.641 6.396 -9.325 1.00 34.81 98 ALA A C 1
ATOM 678 O O . ALA A 1 98 ? -3.646 5.912 -10.449 1.00 34.81 98 ALA A O 1
ATOM 679 N N . GLY A 1 99 ? -2.491 6.745 -8.742 1.00 38.19 99 GLY A N 1
ATOM 680 C CA . GLY A 1 99 ? -1.205 6.596 -9.423 1.00 38.19 99 GLY A CA 1
ATOM 681 C C . GLY A 1 99 ? -0.690 5.152 -9.523 1.00 38.19 99 GLY A C 1
ATOM 682 O O . GLY A 1 99 ? -0.039 4.800 -10.508 1.00 38.19 99 GLY A O 1
ATOM 683 N N . ALA A 1 100 ? -0.884 4.309 -8.501 1.00 40.78 100 ALA A N 1
ATOM 684 C CA . ALA A 1 100 ? -0.276 2.967 -8.421 1.00 40.78 100 ALA A CA 1
ATOM 685 C C . ALA A 1 100 ? -0.969 1.891 -9.293 1.00 40.78 100 ALA A C 1
ATOM 687 O O . ALA A 1 100 ? -0.275 1.068 -9.904 1.00 40.78 100 ALA A O 1
ATOM 688 N N . PRO A 1 101 ? -2.313 1.883 -9.414 1.00 51.34 101 PRO A N 1
ATOM 689 C CA . PRO A 1 101 ? -3.044 0.980 -10.289 1.00 51.34 101 PRO A CA 1
ATOM 690 C C . PRO A 1 101 ? -2.711 1.192 -11.762 1.00 51.34 101 PRO A C 1
ATOM 692 O O . PRO A 1 101 ? -2.594 0.206 -12.481 1.00 51.34 101 PRO A O 1
ATOM 695 N N . GLU A 1 102 ? -2.511 2.436 -12.212 1.00 55.59 102 GLU A N 1
ATOM 696 C CA . GLU A 1 102 ? -2.248 2.759 -13.624 1.00 55.59 102 GLU A CA 1
ATOM 697 C C . GLU A 1 102 ? -0.940 2.129 -14.122 1.00 55.59 102 GLU A C 1
ATOM 699 O O . GLU A 1 102 ? -0.909 1.504 -15.182 1.00 55.59 102 GLU A O 1
ATOM 704 N N . ALA A 1 103 ? 0.106 2.186 -13.295 1.00 55.84 103 ALA A N 1
ATOM 705 C CA . ALA A 1 103 ? 1.414 1.581 -13.528 1.00 55.84 103 ALA A CA 1
ATOM 706 C C . ALA A 1 103 ? 1.356 0.077 -13.789 1.00 55.84 103 ALA A C 1
ATOM 708 O O . ALA A 1 103 ? 1.853 -0.463 -14.789 1.00 55.84 103 ALA A O 1
ATOM 709 N N . LYS A 1 104 ? 0.739 -0.606 -12.824 1.00 65.19 104 LYS A N 1
ATOM 710 C CA . LYS A 1 104 ? 0.591 -2.050 -12.810 1.00 65.19 104 LYS A CA 1
ATOM 711 C C . LYS A 1 104 ? -0.358 -2.484 -13.922 1.00 65.19 104 LYS A C 1
ATOM 713 O O . LYS A 1 104 ? -0.065 -3.466 -14.590 1.00 65.19 104 LYS A O 1
ATOM 718 N N . ALA A 1 105 ? -1.446 -1.749 -14.154 1.00 70.31 105 ALA A N 1
ATOM 719 C CA . ALA A 1 105 ? -2.428 -2.048 -15.190 1.00 70.31 105 ALA A CA 1
ATOM 720 C C . ALA A 1 105 ? -1.850 -1.892 -16.601 1.00 70.31 105 ALA A C 1
ATOM 722 O O . ALA A 1 105 ? -2.061 -2.773 -17.429 1.00 70.31 105 ALA A O 1
ATOM 723 N N . ALA A 1 106 ? -1.079 -0.835 -16.864 1.00 67.94 106 ALA A N 1
ATOM 724 C CA . ALA A 1 106 ? -0.427 -0.619 -18.153 1.00 67.94 106 ALA A CA 1
ATOM 725 C C . ALA A 1 106 ? 0.551 -1.748 -18.505 1.00 67.94 106 ALA A C 1
ATOM 727 O O . ALA A 1 106 ? 0.497 -2.311 -19.601 1.00 67.94 106 ALA A O 1
ATOM 728 N N . THR A 1 107 ? 1.409 -2.119 -17.549 1.00 72.31 107 THR A N 1
ATOM 729 C CA . THR A 1 107 ? 2.386 -3.201 -17.742 1.00 72.31 107 THR A CA 1
ATOM 730 C C . THR A 1 107 ? 1.690 -4.563 -17.816 1.00 72.31 107 THR A C 1
ATOM 732 O O . THR A 1 107 ? 2.014 -5.367 -18.684 1.00 72.31 107 THR A O 1
ATOM 735 N N . ALA A 1 108 ? 0.674 -4.811 -16.981 1.00 76.81 108 ALA A N 1
ATOM 736 C CA . ALA A 1 108 ? -0.132 -6.030 -17.043 1.00 76.81 108 ALA A CA 1
ATOM 737 C C . ALA A 1 108 ? -0.837 -6.182 -18.394 1.00 76.81 108 ALA A C 1
ATOM 739 O O . ALA A 1 108 ? -0.810 -7.264 -18.971 1.00 76.81 108 ALA A O 1
ATOM 740 N N . ALA A 1 109 ? -1.447 -5.114 -18.915 1.00 73.00 109 ALA A N 1
ATOM 741 C CA . ALA A 1 109 ? -2.115 -5.127 -20.212 1.00 73.00 109 ALA A CA 1
ATOM 742 C C . ALA A 1 109 ? -1.129 -5.450 -21.345 1.00 73.00 109 ALA A C 1
ATOM 744 O O . ALA A 1 109 ? -1.450 -6.254 -22.222 1.00 73.00 109 ALA A O 1
ATOM 745 N N . ALA A 1 110 ? 0.085 -4.891 -21.287 1.00 71.44 110 ALA A N 1
ATOM 746 C CA . ALA A 1 110 ? 1.153 -5.212 -22.229 1.00 71.44 110 ALA A CA 1
ATOM 747 C C . ALA A 1 110 ? 1.550 -6.699 -22.146 1.00 71.44 110 ALA A C 1
ATOM 749 O O . ALA A 1 110 ? 1.547 -7.399 -23.152 1.00 71.44 110 ALA A O 1
ATOM 750 N N . VAL A 1 111 ? 1.802 -7.224 -20.945 1.00 78.25 111 VAL A N 1
ATOM 751 C CA . VAL A 1 111 ? 2.190 -8.633 -20.749 1.00 78.25 111 VAL A CA 1
ATOM 752 C C . VAL A 1 111 ? 1.076 -9.605 -21.154 1.00 78.25 111 VAL A C 1
ATOM 754 O O . VAL A 1 111 ? 1.348 -10.645 -21.746 1.00 78.25 111 VAL A O 1
ATOM 757 N N . VAL A 1 112 ? -0.192 -9.272 -20.890 1.00 77.81 112 VAL A N 1
ATOM 758 C CA . VAL A 1 112 ? -1.341 -10.080 -21.332 1.00 77.81 112 VAL A CA 1
ATOM 759 C C . VAL A 1 112 ? -1.388 -10.177 -22.857 1.00 77.81 112 VAL A C 1
ATOM 761 O O . VAL A 1 112 ? -1.658 -11.260 -23.378 1.00 77.81 112 VAL A O 1
ATOM 764 N N . LYS A 1 113 ? -1.083 -9.085 -23.569 1.00 74.88 113 LYS A N 1
ATOM 765 C CA . LYS A 1 113 ? -1.009 -9.068 -25.037 1.00 74.88 113 LYS A CA 1
ATOM 766 C C . LYS A 1 113 ? 0.088 -9.996 -25.576 1.00 74.88 113 LYS A C 1
ATOM 768 O O . LYS A 1 113 ? -0.130 -10.639 -26.598 1.00 74.88 113 LYS A O 1
ATOM 773 N N . ALA A 1 114 ? 1.215 -10.112 -24.874 1.00 77.94 114 ALA A N 1
ATOM 774 C CA . ALA A 1 114 ? 2.339 -10.969 -25.262 1.00 77.94 114 ALA A CA 1
ATOM 775 C C . ALA A 1 114 ? 2.014 -12.479 -25.223 1.00 77.94 114 ALA A C 1
ATOM 777 O O . ALA A 1 114 ? 2.647 -13.276 -25.913 1.00 77.94 114 ALA A O 1
ATOM 778 N N . GLY A 1 115 ? 1.012 -12.881 -24.433 1.00 82.38 115 GLY A N 1
ATOM 779 C CA . GLY A 1 115 ? 0.563 -14.269 -24.313 1.00 82.38 115 GLY A CA 1
ATOM 780 C C . GLY A 1 115 ? 1.138 -15.017 -23.103 1.00 82.38 115 GLY A C 1
ATOM 781 O O . GLY A 1 115 ? 2.144 -14.644 -22.497 1.00 82.38 115 GLY A O 1
ATOM 782 N N . ARG A 1 116 ? 0.467 -16.110 -22.712 1.00 81.50 116 ARG A N 1
ATOM 783 C CA . ARG A 1 116 ? 0.756 -16.842 -21.459 1.00 81.50 116 ARG A CA 1
ATOM 784 C C . ARG A 1 116 ? 2.145 -17.482 -21.412 1.00 81.50 116 ARG A C 1
ATOM 786 O O . ARG A 1 116 ? 2.708 -17.573 -20.320 1.00 81.50 116 ARG A O 1
ATOM 793 N N . ASP A 1 117 ? 2.660 -17.887 -22.568 1.00 87.06 117 ASP A N 1
ATOM 794 C CA . ASP A 1 117 ? 3.941 -18.591 -22.706 1.00 87.06 117 ASP A CA 1
ATOM 795 C C . ASP A 1 117 ? 5.118 -17.637 -22.954 1.00 87.06 117 ASP A C 1
ATOM 797 O O . ASP A 1 117 ? 6.268 -18.065 -23.035 1.00 87.06 117 ASP A O 1
ATOM 801 N N . HIS A 1 118 ? 4.848 -16.332 -23.039 1.00 90.00 118 HIS A N 1
ATOM 802 C CA . HIS A 1 118 ? 5.878 -15.321 -23.211 1.00 90.00 118 HIS A CA 1
ATOM 803 C C . HIS A 1 118 ? 6.794 -15.244 -21.974 1.00 90.00 118 HIS A C 1
ATOM 805 O O . HIS A 1 118 ? 6.275 -15.215 -20.850 1.00 90.00 118 HIS A O 1
ATOM 811 N N . PRO A 1 119 ? 8.130 -15.130 -22.121 1.00 90.38 119 PRO A N 1
ATOM 812 C CA . PRO A 1 119 ? 9.040 -15.060 -20.971 1.00 90.38 119 PRO A CA 1
ATOM 813 C C . PRO A 1 119 ? 8.712 -13.905 -20.004 1.00 90.38 119 PRO A C 1
ATOM 815 O O . PRO A 1 119 ? 8.699 -14.092 -18.783 1.00 90.38 119 PRO A O 1
ATOM 818 N N . ALA A 1 120 ? 8.280 -12.754 -20.541 1.00 92.31 120 ALA A N 1
ATOM 819 C CA . ALA A 1 120 ? 7.794 -11.611 -19.755 1.00 92.31 120 ALA A CA 1
ATOM 820 C C . ALA A 1 120 ? 6.659 -11.975 -18.774 1.00 92.31 120 ALA A C 1
ATOM 822 O O . ALA A 1 120 ? 6.588 -11.418 -17.680 1.00 92.31 120 ALA A O 1
ATOM 823 N N . THR A 1 121 ? 5.797 -12.941 -19.112 1.00 91.75 121 THR A N 1
ATOM 824 C CA . THR A 1 121 ? 4.692 -13.382 -18.248 1.00 91.75 121 THR A CA 1
ATOM 825 C C . THR A 1 121 ? 5.200 -14.055 -16.976 1.00 91.75 121 THR A C 1
ATOM 827 O O . THR A 1 121 ? 4.609 -13.886 -15.907 1.00 91.75 121 THR A O 1
ATOM 830 N N . ARG A 1 122 ? 6.316 -14.791 -17.042 1.00 91.94 122 ARG A N 1
ATOM 831 C CA . ARG A 1 122 ? 6.927 -15.400 -15.853 1.00 91.94 122 ARG A CA 1
ATOM 832 C C . ARG A 1 122 ? 7.522 -14.335 -14.935 1.00 91.94 122 ARG A C 1
ATOM 834 O O . ARG A 1 122 ? 7.258 -14.376 -13.735 1.00 91.94 122 ARG A O 1
ATOM 841 N N . ALA A 1 123 ? 8.261 -13.376 -15.493 1.00 94.06 123 ALA A N 1
ATOM 842 C CA . ALA A 1 123 ? 8.802 -12.251 -14.733 1.00 94.06 123 ALA A CA 1
ATOM 843 C C . ALA A 1 123 ? 7.684 -11.395 -14.115 1.00 94.06 123 ALA A C 1
ATOM 845 O O . ALA A 1 123 ? 7.752 -11.025 -12.946 1.00 94.06 123 ALA A O 1
ATOM 846 N N . TRP A 1 124 ? 6.591 -11.166 -14.848 1.00 92.81 124 TRP A N 1
ATOM 847 C CA . TRP A 1 124 ? 5.436 -10.431 -14.338 1.00 92.81 124 TRP A CA 1
ATOM 848 C C . TRP A 1 124 ? 4.793 -11.094 -13.114 1.00 92.81 124 TRP A C 1
ATOM 850 O O . TRP A 1 124 ? 4.407 -10.397 -12.181 1.00 92.81 124 TRP A O 1
ATOM 860 N N . ARG A 1 125 ? 4.720 -12.430 -13.049 1.00 89.56 125 ARG A N 1
ATOM 861 C CA . ARG A 1 125 ? 4.205 -13.125 -11.851 1.00 89.56 125 ARG A CA 1
ATOM 862 C C . ARG A 1 125 ? 5.059 -12.860 -10.610 1.00 89.56 125 ARG A C 1
ATOM 864 O O . ARG A 1 125 ? 4.506 -12.749 -9.521 1.00 89.56 125 ARG A O 1
ATOM 871 N N . LEU A 1 126 ? 6.377 -12.727 -10.766 1.00 91.88 126 LEU A N 1
ATOM 872 C CA . LEU A 1 126 ? 7.273 -12.354 -9.665 1.00 91.88 126 LEU A CA 1
ATOM 873 C C . LEU A 1 126 ? 7.042 -10.907 -9.230 1.00 91.88 126 LEU A C 1
ATOM 875 O O . LEU A 1 126 ? 6.944 -10.637 -8.037 1.00 91.88 126 LEU A O 1
ATOM 879 N N . ILE A 1 127 ? 6.830 -9.995 -10.184 1.00 90.81 127 ILE A N 1
ATOM 880 C CA . ILE A 1 127 ? 6.374 -8.635 -9.878 1.00 90.81 127 ILE A CA 1
ATOM 881 C C . ILE A 1 127 ? 5.055 -8.670 -9.102 1.00 90.81 127 ILE A C 1
ATOM 883 O O . ILE A 1 127 ? 4.915 -7.994 -8.087 1.00 90.81 127 ILE A O 1
ATOM 887 N N . GLU A 1 128 ? 4.072 -9.464 -9.517 1.00 85.00 128 GLU A N 1
ATOM 888 C CA . GLU A 1 128 ? 2.811 -9.582 -8.779 1.00 85.00 128 GLU A CA 1
ATOM 889 C C . GLU A 1 128 ? 3.001 -10.138 -7.364 1.00 85.00 128 GLU A C 1
ATOM 891 O O . GLU A 1 128 ? 2.347 -9.631 -6.461 1.00 85.00 128 GLU A O 1
ATOM 896 N N . ALA A 1 129 ? 3.942 -11.064 -7.166 1.00 85.00 129 ALA A N 1
ATOM 897 C CA . ALA A 1 129 ? 4.311 -11.652 -5.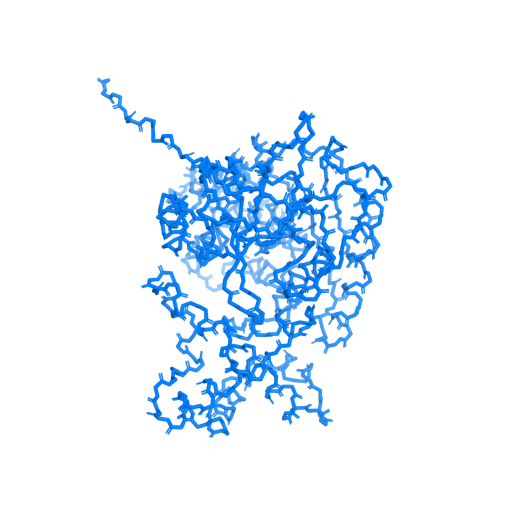876 1.00 85.00 129 ALA A CA 1
ATOM 898 C C . ALA A 1 129 ? 5.331 -10.822 -5.066 1.00 85.00 129 ALA A C 1
ATOM 900 O O . ALA A 1 129 ? 6.002 -11.360 -4.183 1.00 85.00 129 ALA A O 1
ATOM 901 N N . ASN A 1 130 ? 5.474 -9.534 -5.398 1.00 87.19 130 ASN A N 1
ATOM 902 C CA . ASN A 1 130 ? 6.377 -8.574 -4.758 1.00 87.19 130 ASN A CA 1
ATOM 903 C C . ASN A 1 130 ? 7.855 -9.023 -4.698 1.00 87.19 130 ASN A C 1
ATOM 905 O O . ASN A 1 130 ? 8.535 -8.811 -3.700 1.00 87.19 130 ASN A O 1
ATOM 909 N N . GLN A 1 131 ? 8.342 -9.639 -5.781 1.00 91.38 131 GLN A N 1
ATOM 910 C CA . GLN A 1 131 ? 9.722 -10.116 -5.953 1.00 91.38 131 GLN A CA 1
ATOM 911 C C . GLN A 1 131 ? 10.404 -9.474 -7.180 1.00 91.38 131 GLN A C 1
ATOM 913 O O . GLN A 1 131 ? 10.655 -10.149 -8.187 1.00 91.38 131 GLN A O 1
ATOM 918 N N . PRO A 1 132 ? 10.618 -8.145 -7.180 1.00 93.62 132 PRO A N 1
ATOM 919 C CA . PRO A 1 132 ? 11.228 -7.453 -8.310 1.00 93.62 132 PRO A CA 1
ATOM 920 C C . PRO A 1 132 ? 12.695 -7.812 -8.578 1.00 93.62 132 PRO A C 1
ATOM 922 O O . PRO A 1 132 ? 13.078 -7.849 -9.748 1.00 93.62 132 PRO A O 1
ATOM 925 N N . ALA A 1 133 ? 13.511 -8.112 -7.566 1.00 94.56 133 ALA A N 1
ATOM 926 C CA . ALA A 1 133 ? 14.909 -8.482 -7.790 1.00 94.56 133 ALA A CA 1
ATOM 927 C C . ALA A 1 133 ? 15.023 -9.849 -8.482 1.00 94.56 133 ALA A C 1
ATOM 929 O O . ALA A 1 133 ? 15.775 -10.002 -9.448 1.00 94.56 133 ALA A O 1
ATOM 930 N N . GLU A 1 134 ? 14.224 -10.828 -8.056 1.00 94.56 134 GLU A N 1
ATOM 931 C CA . GLU A 1 134 ? 14.162 -12.128 -8.729 1.00 94.56 134 GLU A CA 1
ATOM 932 C C . GLU A 1 134 ? 13.575 -12.005 -10.147 1.00 94.56 134 GLU A C 1
ATOM 934 O O . GLU A 1 134 ? 14.027 -12.689 -11.070 1.00 94.56 134 GLU A O 1
ATOM 939 N N . ALA A 1 135 ? 12.618 -11.092 -10.360 1.00 95.50 135 ALA A N 1
ATOM 940 C CA . ALA A 1 135 ? 12.110 -10.788 -11.697 1.00 95.50 135 ALA A CA 1
ATOM 941 C C . ALA A 1 135 ? 13.221 -10.259 -12.620 1.00 95.50 135 ALA A C 1
ATOM 943 O O . ALA A 1 135 ? 13.344 -10.744 -13.745 1.00 95.50 135 ALA A O 1
ATOM 944 N N . LEU A 1 136 ? 14.057 -9.325 -12.147 1.00 96.69 136 LEU A N 1
ATOM 945 C CA . LEU A 1 136 ? 15.201 -8.818 -12.915 1.00 96.69 136 LEU A CA 1
ATOM 946 C C . LEU A 1 136 ? 16.206 -9.917 -13.245 1.00 96.69 136 LEU A C 1
ATOM 948 O O . LEU A 1 136 ? 16.637 -10.009 -14.390 1.00 96.69 136 LEU A O 1
ATOM 952 N N . ARG A 1 137 ? 16.518 -10.804 -12.295 1.00 95.38 137 ARG A N 1
ATOM 953 C CA . ARG A 1 137 ? 17.440 -11.923 -12.533 1.00 95.38 137 ARG A CA 1
ATOM 954 C C . ARG A 1 137 ? 16.974 -12.829 -13.680 1.00 95.38 137 ARG A C 1
ATOM 956 O O . ARG A 1 137 ? 17.800 -13.328 -14.446 1.00 95.38 137 ARG A O 1
ATOM 963 N N . LEU A 1 138 ? 15.662 -13.055 -13.806 1.00 94.62 138 LEU A N 1
ATOM 964 C CA . LEU A 1 138 ? 15.097 -13.764 -14.959 1.00 94.62 138 LEU A CA 1
ATOM 965 C C . LEU A 1 138 ? 15.189 -12.924 -16.239 1.00 94.62 138 LEU A C 1
ATOM 967 O O . LEU A 1 138 ? 15.675 -13.414 -17.259 1.00 94.62 138 LEU A O 1
ATOM 971 N N . LEU A 1 139 ? 14.777 -11.656 -16.173 1.00 96.31 139 LEU A N 1
ATOM 972 C CA . LEU A 1 139 ? 14.751 -10.750 -17.323 1.00 96.31 139 LEU A CA 1
ATOM 973 C C . LEU A 1 139 ? 16.136 -10.497 -17.919 1.00 96.31 139 LEU A C 1
ATOM 975 O O . LEU A 1 139 ? 16.242 -10.357 -19.128 1.00 96.31 139 LEU A O 1
ATOM 979 N N . GLU A 1 140 ? 17.206 -10.494 -17.123 1.00 94.69 140 GLU A N 1
ATOM 980 C CA . GLU A 1 140 ? 18.580 -10.362 -17.620 1.00 94.69 140 GLU A CA 1
ATOM 981 C C . GLU A 1 140 ? 18.947 -11.455 -18.633 1.00 94.69 140 GLU A C 1
ATOM 983 O O . GLU A 1 140 ? 19.672 -11.205 -19.597 1.00 94.69 140 GLU A O 1
ATOM 988 N N . GLN A 1 141 ? 18.480 -12.688 -18.420 1.00 93.56 141 GLN A N 1
ATOM 989 C CA . GLN A 1 141 ? 18.720 -13.787 -19.356 1.00 93.56 141 GLN A CA 1
ATOM 990 C C . GLN A 1 141 ? 17.874 -13.623 -20.620 1.00 93.56 141 GLN A C 1
ATOM 992 O O . GLN A 1 141 ? 18.393 -13.792 -21.726 1.00 93.56 141 GLN A O 1
ATOM 997 N N . ASP A 1 142 ? 16.605 -13.253 -20.455 1.00 95.00 142 ASP A N 1
ATOM 998 C CA . ASP A 1 142 ? 15.663 -13.104 -21.562 1.00 95.00 142 ASP A CA 1
ATOM 999 C C . ASP A 1 142 ? 16.016 -11.908 -22.458 1.00 95.00 142 ASP A C 1
ATOM 1001 O O . ASP A 1 142 ? 16.045 -12.055 -23.677 1.00 95.00 142 ASP A O 1
ATOM 1005 N N . LEU A 1 143 ? 16.386 -10.760 -21.881 1.00 96.62 143 LEU A N 1
ATOM 1006 C CA . LEU A 1 143 ? 16.803 -9.555 -22.611 1.00 96.62 143 LEU A CA 1
ATOM 1007 C C . LEU A 1 143 ? 18.123 -9.751 -23.364 1.00 96.62 143 LEU A C 1
ATOM 1009 O O . LEU A 1 143 ? 18.305 -9.176 -24.432 1.00 96.62 143 LEU A O 1
ATOM 1013 N N . ARG A 1 144 ? 19.035 -10.608 -22.880 1.00 95.81 144 ARG A N 1
ATOM 1014 C CA . ARG A 1 144 ? 20.225 -10.994 -23.663 1.00 95.81 144 ARG A CA 1
ATOM 1015 C C . ARG A 1 144 ? 19.861 -11.772 -24.927 1.00 95.81 144 ARG A C 1
ATOM 1017 O O . ARG A 1 144 ? 20.565 -11.670 -25.927 1.00 95.81 144 ARG A O 1
ATOM 1024 N N . ARG A 1 145 ? 18.794 -12.573 -24.877 1.00 96.19 145 ARG A N 1
ATOM 1025 C CA . ARG A 1 145 ? 18.339 -13.402 -26.001 1.00 96.19 145 ARG A CA 1
ATOM 1026 C C . ARG A 1 145 ? 17.410 -12.644 -26.950 1.00 96.19 145 ARG A C 1
ATOM 1028 O O . ARG A 1 145 ? 17.473 -12.864 -28.156 1.00 96.19 145 ARG A O 1
ATOM 1035 N N . TYR A 1 146 ? 16.575 -11.765 -26.406 1.00 95.50 146 TYR A N 1
ATOM 1036 C CA . TYR A 1 146 ? 15.565 -10.992 -27.123 1.00 95.50 146 TYR A CA 1
ATOM 1037 C C . TYR A 1 146 ? 15.684 -9.499 -26.753 1.00 95.50 146 TYR A C 1
ATOM 1039 O O . TYR A 1 146 ? 14.820 -8.959 -26.063 1.00 95.50 146 TYR A O 1
ATOM 1047 N N . PRO A 1 147 ? 16.751 -8.808 -27.199 1.00 96.38 147 PRO A N 1
ATOM 1048 C CA . PRO A 1 147 ? 17.062 -7.436 -26.773 1.00 96.38 147 PRO A CA 1
ATOM 1049 C C . PRO A 1 147 ? 16.136 -6.357 -27.351 1.00 96.38 147 PRO A C 1
ATOM 1051 O O . PRO A 1 147 ? 16.291 -5.188 -27.034 1.00 96.38 147 PRO A O 1
ATOM 1054 N N . VAL A 1 148 ? 15.214 -6.722 -28.243 1.00 95.94 148 VAL A N 1
ATOM 1055 C CA . VAL A 1 148 ? 14.255 -5.803 -28.882 1.00 95.94 148 VAL A CA 1
ATOM 1056 C C . VAL A 1 148 ? 12.811 -6.205 -28.571 1.00 95.94 148 VAL A C 1
ATOM 1058 O O . VAL A 1 148 ? 11.907 -5.985 -29.371 1.00 95.94 148 VAL A O 1
ATOM 1061 N N . ASP A 1 149 ? 12.593 -6.836 -27.417 1.00 95.06 149 ASP A N 1
ATOM 1062 C CA . ASP A 1 149 ? 11.273 -7.265 -26.962 1.00 95.06 149 ASP A CA 1
ATOM 1063 C C . ASP A 1 149 ? 10.618 -6.197 -26.066 1.00 95.06 149 ASP A C 1
ATOM 1065 O O . ASP A 1 149 ? 11.060 -5.984 -24.928 1.00 95.06 149 ASP A O 1
ATOM 1069 N N . PRO A 1 150 ? 9.538 -5.536 -26.520 1.00 94.44 150 PRO A N 1
ATOM 1070 C CA . PRO A 1 150 ? 8.950 -4.426 -25.780 1.00 94.44 150 PRO A CA 1
ATOM 1071 C C . PRO A 1 150 ? 8.383 -4.864 -24.424 1.00 94.44 150 PRO A C 1
ATOM 1073 O O . PRO A 1 150 ? 8.363 -4.064 -23.486 1.00 94.44 150 PRO A O 1
ATOM 1076 N N . TYR A 1 151 ? 7.948 -6.119 -24.283 1.00 94.69 151 TYR A N 1
ATOM 1077 C CA . TYR A 1 151 ? 7.334 -6.637 -23.064 1.00 94.69 151 TYR A CA 1
ATOM 1078 C C . TYR A 1 151 ? 8.379 -6.965 -22.001 1.00 94.69 151 TYR A C 1
ATOM 1080 O O . TYR A 1 151 ? 8.149 -6.693 -20.822 1.00 94.69 151 TYR A O 1
ATOM 1088 N N . LEU A 1 152 ? 9.543 -7.491 -22.394 1.00 96.00 152 LEU A N 1
ATOM 1089 C CA . LEU A 1 152 ? 10.655 -7.699 -21.461 1.00 96.00 152 LEU A CA 1
ATOM 1090 C C . LEU A 1 152 ? 11.152 -6.369 -20.885 1.00 96.00 152 LEU A C 1
ATOM 1092 O O . LEU A 1 152 ? 11.291 -6.249 -19.666 1.00 96.00 152 LEU A O 1
ATOM 1096 N N . HIS A 1 153 ? 11.321 -5.349 -21.731 1.00 96.75 153 HIS A N 1
ATOM 1097 C CA . HIS A 1 153 ? 11.672 -3.999 -21.286 1.00 96.75 153 HIS A CA 1
ATOM 1098 C C . HIS A 1 153 ? 10.580 -3.382 -20.390 1.00 96.75 153 HIS A C 1
ATOM 1100 O O . HIS A 1 153 ? 10.887 -2.790 -19.355 1.00 96.75 153 HIS A O 1
ATOM 1106 N N . ALA A 1 154 ? 9.294 -3.577 -20.709 1.00 95.19 154 ALA A N 1
ATOM 1107 C CA . ALA A 1 154 ? 8.191 -3.085 -19.880 1.00 95.19 154 ALA A CA 1
ATOM 1108 C C . ALA A 1 154 ? 8.220 -3.662 -18.451 1.00 95.19 154 ALA A C 1
ATOM 1110 O O . ALA A 1 154 ? 8.076 -2.922 -17.470 1.00 95.19 154 ALA A O 1
ATOM 1111 N N . VAL A 1 155 ? 8.431 -4.979 -18.323 1.00 95.75 155 VAL A N 1
ATOM 1112 C CA . VAL A 1 155 ? 8.500 -5.654 -17.017 1.00 95.75 155 VAL A CA 1
ATOM 1113 C C . VAL A 1 155 ? 9.798 -5.312 -16.282 1.00 95.75 155 VAL A C 1
ATOM 1115 O O . VAL A 1 155 ? 9.745 -5.091 -15.072 1.00 95.75 155 VAL A O 1
ATOM 1118 N N . ALA A 1 156 ? 10.932 -5.188 -16.981 1.00 97.12 156 ALA A N 1
ATOM 1119 C CA . ALA A 1 156 ? 12.196 -4.748 -16.382 1.00 97.12 156 ALA A CA 1
ATOM 1120 C C . ALA A 1 156 ? 12.068 -3.349 -15.779 1.00 97.12 156 ALA A C 1
ATOM 1122 O O . ALA A 1 156 ? 12.442 -3.138 -14.624 1.00 97.12 156 ALA A O 1
ATOM 1123 N N . GLY A 1 157 ? 11.440 -2.420 -16.507 1.00 96.06 157 GLY A N 1
ATOM 1124 C CA . GLY A 1 157 ? 11.179 -1.081 -15.995 1.00 96.06 157 GLY A CA 1
ATOM 1125 C C . GLY A 1 157 ? 10.326 -1.094 -14.720 1.00 96.06 157 GLY A C 1
ATOM 1126 O O . GLY A 1 157 ? 10.659 -0.424 -13.745 1.00 96.06 157 GLY A O 1
ATOM 1127 N N . MET A 1 158 ? 9.285 -1.935 -14.664 1.00 93.88 158 MET A N 1
ATOM 1128 C CA . MET A 1 158 ? 8.475 -2.115 -13.450 1.00 93.88 158 MET A CA 1
ATOM 1129 C C . MET A 1 158 ? 9.275 -2.709 -12.285 1.00 93.88 158 MET A C 1
ATOM 1131 O O . MET A 1 158 ? 9.086 -2.309 -11.135 1.00 93.88 158 MET A O 1
ATOM 1135 N N . ALA A 1 159 ? 10.159 -3.664 -12.562 1.00 94.69 159 ALA A N 1
ATOM 1136 C CA . ALA A 1 159 ? 10.998 -4.278 -11.546 1.00 94.69 159 ALA A CA 1
ATOM 1137 C C . ALA A 1 159 ? 11.947 -3.246 -10.916 1.00 94.69 159 ALA A C 1
ATOM 1139 O O . ALA A 1 159 ? 11.951 -3.076 -9.696 1.00 94.69 159 ALA A O 1
ATOM 1140 N N . PHE A 1 160 ? 12.657 -2.475 -11.746 1.00 95.75 160 PHE A N 1
ATOM 1141 C CA . PHE A 1 160 ? 13.508 -1.380 -11.280 1.00 95.75 160 PHE A CA 1
ATOM 1142 C C . PHE A 1 160 ? 12.725 -0.309 -10.523 1.00 95.75 160 PHE A C 1
ATOM 1144 O O . PHE A 1 160 ? 13.184 0.152 -9.480 1.00 95.75 160 PHE A O 1
ATOM 1151 N N . TYR A 1 161 ? 11.525 0.038 -10.991 1.00 93.06 161 TYR A N 1
ATOM 1152 C CA . TYR A 1 161 ? 10.658 0.999 -10.316 1.00 93.06 161 TYR A CA 1
ATOM 1153 C C . TYR A 1 161 ? 10.308 0.550 -8.893 1.00 93.06 161 TYR A C 1
ATOM 1155 O O . TYR A 1 161 ? 10.449 1.324 -7.951 1.00 93.06 161 TYR A O 1
ATOM 1163 N N . ARG A 1 16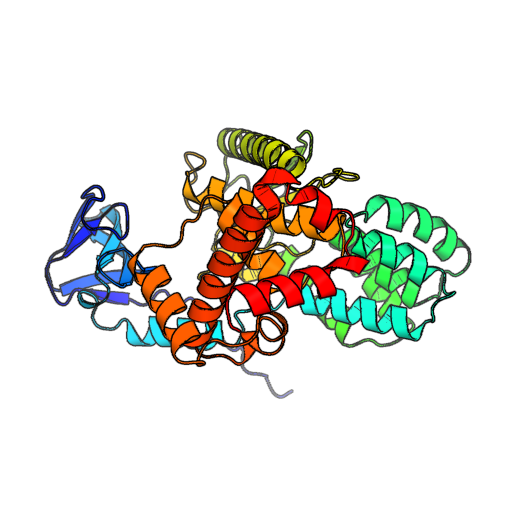2 ? 9.930 -0.721 -8.699 1.00 90.25 162 ARG A N 1
ATOM 1164 C CA . ARG A 1 162 ? 9.638 -1.269 -7.361 1.00 90.25 162 ARG A CA 1
ATOM 1165 C C . ARG A 1 162 ? 10.859 -1.356 -6.456 1.00 90.25 162 ARG A C 1
ATOM 1167 O O . ARG A 1 162 ? 10.731 -1.233 -5.243 1.00 90.25 162 ARG A O 1
ATOM 1174 N N . MET A 1 163 ? 12.037 -1.527 -7.044 1.00 91.25 163 MET A N 1
ATOM 1175 C CA . MET A 1 163 ? 13.316 -1.453 -6.336 1.00 91.25 163 MET A CA 1
ATOM 1176 C C . MET A 1 163 ? 13.785 -0.015 -6.096 1.00 91.25 163 MET A C 1
ATOM 1178 O O . MET A 1 163 ? 14.884 0.182 -5.584 1.00 91.25 163 MET A O 1
ATOM 1182 N N . ASP A 1 164 ? 12.957 0.975 -6.443 1.00 91.00 164 ASP A N 1
ATOM 1183 C CA . ASP A 1 164 ? 13.224 2.402 -6.279 1.00 91.00 164 ASP A CA 1
ATOM 1184 C C . ASP A 1 164 ? 14.418 2.915 -7.101 1.00 91.00 164 ASP A C 1
ATOM 1186 O O . ASP A 1 164 ? 15.044 3.924 -6.787 1.00 91.00 164 ASP A O 1
ATOM 1190 N N . ASN A 1 165 ? 14.717 2.226 -8.204 1.00 92.81 165 ASN A N 1
ATOM 1191 C CA . ASN A 1 165 ? 15.705 2.635 -9.191 1.00 92.81 165 ASN A CA 1
ATOM 1192 C C . ASN A 1 165 ? 15.004 3.303 -10.381 1.00 92.81 165 ASN A C 1
ATOM 1194 O O . ASN A 1 165 ? 14.814 2.703 -11.442 1.00 92.81 165 ASN A O 1
ATOM 1198 N N . LEU A 1 166 ? 14.586 4.556 -10.180 1.00 92.25 166 LEU A N 1
ATOM 1199 C CA . LEU A 1 166 ? 13.808 5.313 -11.166 1.00 92.25 166 LEU A CA 1
ATOM 1200 C C . LEU A 1 166 ? 14.561 5.533 -12.487 1.00 92.25 166 LEU A C 1
ATOM 1202 O O . LEU A 1 166 ? 13.941 5.499 -13.547 1.00 92.25 166 LEU A O 1
ATOM 1206 N N . GLU A 1 167 ? 15.887 5.693 -12.445 1.00 93.81 167 GLU A N 1
ATOM 1207 C CA . GLU A 1 167 ? 16.709 5.863 -13.651 1.00 93.81 167 GLU A CA 1
ATOM 1208 C C . GLU A 1 167 ? 16.639 4.638 -14.565 1.00 93.81 167 GLU A C 1
ATOM 1210 O O . GLU A 1 167 ? 16.310 4.757 -15.746 1.00 93.81 167 GLU A O 1
ATOM 1215 N N . GLN A 1 168 ? 16.905 3.448 -14.017 1.00 97.25 168 GLN A N 1
ATOM 1216 C CA . GLN A 1 168 ? 16.840 2.208 -14.792 1.00 97.25 168 GLN A CA 1
ATOM 1217 C C . GLN A 1 168 ? 15.403 1.879 -15.206 1.00 97.25 168 GLN A C 1
ATOM 1219 O O . GLN A 1 168 ? 15.178 1.393 -16.315 1.00 97.25 168 GLN A O 1
ATOM 1224 N N . ALA A 1 169 ? 14.420 2.206 -14.361 1.00 96.19 169 ALA A N 1
ATOM 1225 C CA . ALA A 1 169 ? 13.013 2.055 -14.710 1.00 96.19 169 ALA A CA 1
ATOM 1226 C C . ALA A 1 169 ? 12.657 2.846 -15.976 1.00 96.19 169 ALA A C 1
ATOM 1228 O O . ALA A 1 169 ? 12.120 2.294 -16.938 1.00 96.19 169 ALA A O 1
ATOM 1229 N N . MET A 1 170 ? 13.014 4.133 -15.997 1.00 96.31 170 MET A N 1
ATOM 1230 C CA . MET A 1 170 ? 12.783 5.015 -17.137 1.00 96.31 170 MET A CA 1
ATOM 1231 C C . MET A 1 170 ? 13.570 4.590 -18.376 1.00 96.31 170 MET A C 1
ATOM 1233 O O . MET A 1 170 ? 13.037 4.713 -19.476 1.00 96.31 170 MET A O 1
ATOM 1237 N N . LEU A 1 171 ? 14.806 4.104 -18.220 1.00 97.56 171 LEU A N 1
ATOM 1238 C CA . LEU A 1 171 ? 15.620 3.607 -19.331 1.00 97.56 171 LEU A CA 1
ATOM 1239 C C . LEU A 1 171 ? 14.901 2.465 -20.062 1.00 97.56 171 LEU A C 1
ATOM 1241 O O . LEU A 1 171 ? 14.601 2.591 -21.248 1.00 97.56 171 LEU A O 1
ATOM 1245 N N . HIS A 1 172 ? 14.533 1.407 -19.338 1.00 97.75 172 HIS A N 1
ATOM 1246 C CA . HIS A 1 172 ? 13.851 0.259 -19.932 1.00 97.75 172 HIS A CA 1
ATOM 1247 C C . HIS A 1 172 ? 12.462 0.613 -20.470 1.00 97.75 172 HIS A C 1
ATOM 1249 O O . HIS A 1 172 ? 12.078 0.163 -21.545 1.00 97.75 172 HIS A O 1
ATOM 1255 N N . TRP A 1 173 ? 11.695 1.462 -19.786 1.00 96.75 173 TRP A N 1
ATOM 1256 C CA . TRP A 1 173 ? 10.409 1.903 -20.325 1.00 96.75 173 TRP A CA 1
ATOM 1257 C C . TRP A 1 173 ? 10.545 2.722 -21.609 1.00 96.75 173 TRP A C 1
ATOM 1259 O O . TRP A 1 173 ? 9.718 2.557 -22.504 1.00 96.75 173 TRP A O 1
ATOM 1269 N N . LYS A 1 174 ? 11.587 3.556 -21.739 1.00 97.62 174 LYS A N 1
ATOM 1270 C CA . LYS A 1 174 ? 11.884 4.291 -22.979 1.00 97.62 174 LYS A CA 1
ATOM 1271 C C . LYS A 1 174 ? 12.246 3.345 -24.121 1.00 97.62 174 LYS A C 1
ATOM 1273 O O . LYS A 1 174 ? 11.750 3.537 -25.226 1.00 97.62 174 LYS A O 1
ATOM 1278 N N . GLU A 1 175 ? 13.035 2.307 -23.851 1.00 97.81 175 GLU A N 1
ATOM 1279 C CA . GLU A 1 175 ? 13.323 1.246 -24.828 1.00 97.81 175 GLU A CA 1
ATOM 1280 C C . GLU A 1 175 ? 12.041 0.516 -25.253 1.00 97.81 175 GLU A C 1
ATOM 1282 O O . GLU A 1 175 ? 11.788 0.359 -26.445 1.00 97.81 175 GLU A O 1
ATOM 1287 N N . SER A 1 176 ? 11.181 0.158 -24.293 1.00 95.94 176 SER A N 1
ATOM 1288 C CA . SER A 1 176 ? 9.892 -0.493 -24.555 1.00 95.94 176 SER A CA 1
ATOM 1289 C C . SER A 1 176 ? 9.017 0.320 -25.518 1.00 95.94 176 SER A C 1
ATOM 1291 O O . SER A 1 176 ? 8.591 -0.211 -26.545 1.00 95.94 176 SER A O 1
ATOM 1293 N N . ILE A 1 177 ? 8.802 1.616 -25.247 1.00 95.56 177 ILE A N 1
ATOM 1294 C CA . ILE A 1 177 ? 7.943 2.465 -26.095 1.00 95.56 177 ILE A CA 1
ATOM 1295 C C . ILE A 1 177 ? 8.586 2.871 -27.424 1.00 95.56 177 ILE A C 1
ATOM 1297 O O . ILE A 1 177 ? 7.865 3.246 -28.348 1.00 95.56 177 ILE A O 1
ATOM 1301 N N . ALA A 1 178 ? 9.917 2.807 -27.531 1.00 97.38 178 ALA A N 1
ATOM 1302 C CA . ALA A 1 178 ? 10.621 3.004 -28.795 1.00 97.38 178 ALA A CA 1
ATOM 1303 C C . ALA A 1 178 ? 10.399 1.826 -29.758 1.00 97.38 178 ALA A C 1
ATOM 1305 O O . ALA A 1 178 ? 10.402 2.024 -30.972 1.00 97.38 178 ALA A O 1
ATOM 1306 N N . ILE A 1 179 ? 10.185 0.620 -29.219 1.00 96.44 179 ILE A N 1
ATOM 1307 C CA . ILE A 1 179 ? 9.860 -0.584 -29.990 1.00 96.44 179 ILE A CA 1
ATOM 1308 C C . ILE A 1 179 ? 8.355 -0.650 -30.286 1.00 96.44 179 ILE A C 1
ATOM 1310 O O . ILE A 1 179 ? 7.958 -0.819 -31.438 1.00 96.44 179 ILE A O 1
ATOM 1314 N N . GLU A 1 180 ? 7.510 -0.509 -29.259 1.00 93.81 180 GLU A N 1
ATOM 1315 C CA . GLU A 1 180 ? 6.051 -0.550 -29.390 1.00 93.81 180 GLU A CA 1
ATOM 1316 C C . GLU A 1 180 ? 5.397 0.571 -28.557 1.00 93.81 180 GLU A C 1
ATOM 1318 O O . GLU A 1 180 ? 5.401 0.501 -27.324 1.00 93.81 180 GLU A O 1
ATOM 1323 N N . PRO A 1 181 ? 4.786 1.595 -29.190 1.00 92.69 181 PRO A N 1
ATOM 1324 C CA . PRO A 1 181 ? 4.139 2.685 -28.469 1.00 92.69 181 PRO A CA 1
ATOM 1325 C C . PRO A 1 181 ? 3.071 2.196 -27.484 1.00 92.69 181 PRO A C 1
ATOM 1327 O O . PRO A 1 181 ? 2.130 1.491 -27.852 1.00 92.69 181 PRO A O 1
ATOM 1330 N N . ASN A 1 182 ? 3.182 2.625 -26.226 1.00 87.44 182 ASN A N 1
ATOM 1331 C CA . ASN A 1 182 ? 2.253 2.256 -25.163 1.00 87.44 182 ASN A CA 1
ATOM 1332 C C . ASN A 1 182 ? 1.953 3.472 -24.262 1.00 87.44 182 ASN A C 1
ATOM 1334 O O . ASN A 1 182 ? 2.808 3.856 -23.458 1.00 87.44 182 ASN A O 1
ATOM 1338 N N . PRO A 1 183 ? 0.744 4.066 -24.341 1.00 86.88 183 PRO A N 1
ATOM 1339 C CA . PRO A 1 183 ? 0.382 5.250 -23.553 1.00 86.88 183 PRO A CA 1
ATOM 1340 C C . PRO A 1 183 ? 0.457 5.046 -22.035 1.00 86.88 183 PRO A C 1
ATOM 1342 O O . PRO A 1 183 ? 0.715 5.990 -21.290 1.00 86.88 183 PRO A O 1
ATOM 1345 N N . GLY A 1 184 ? 0.239 3.815 -21.566 1.00 86.06 184 GLY A N 1
ATOM 1346 C CA . GLY A 1 184 ? 0.326 3.483 -20.150 1.00 86.06 184 GLY A CA 1
ATOM 1347 C C . GLY A 1 184 ? 1.772 3.460 -19.644 1.00 86.06 184 GLY A C 1
ATOM 1348 O O . GLY A 1 184 ? 2.055 3.992 -18.574 1.00 86.06 184 GLY A O 1
ATOM 1349 N N . ILE A 1 185 ? 2.708 2.921 -20.432 1.00 89.44 185 ILE A N 1
ATOM 1350 C CA . ILE A 1 185 ? 4.146 2.984 -20.114 1.00 89.44 185 ILE A CA 1
ATOM 1351 C C . ILE A 1 185 ? 4.659 4.428 -20.223 1.00 89.44 185 ILE A C 1
ATOM 1353 O O . ILE A 1 185 ? 5.448 4.876 -19.396 1.00 89.44 185 ILE A O 1
ATOM 1357 N N . GLU A 1 186 ? 4.159 5.205 -21.183 1.00 91.00 186 GLU A N 1
ATOM 1358 C CA . GLU A 1 186 ? 4.484 6.629 -21.288 1.00 91.00 186 GLU A CA 1
ATOM 1359 C C . GLU A 1 186 ? 4.013 7.424 -20.053 1.00 91.00 186 GLU A C 1
ATOM 1361 O O . GLU A 1 186 ? 4.748 8.261 -19.522 1.00 91.00 186 GLU A O 1
ATOM 1366 N N . ALA A 1 187 ? 2.815 7.128 -19.533 1.00 86.94 187 ALA A N 1
ATOM 1367 C CA . ALA A 1 187 ? 2.337 7.692 -18.271 1.00 86.94 187 ALA A CA 1
ATOM 1368 C C . ALA A 1 187 ? 3.253 7.329 -17.092 1.00 86.94 187 ALA A C 1
ATOM 1370 O O . ALA A 1 187 ? 3.486 8.174 -16.222 1.00 86.94 187 ALA A O 1
ATOM 1371 N N . MET A 1 188 ? 3.832 6.126 -17.107 1.00 87.12 188 MET A N 1
ATOM 1372 C CA . MET A 1 188 ? 4.805 5.688 -16.108 1.00 87.12 188 MET A CA 1
ATOM 1373 C C . MET A 1 188 ? 6.140 6.404 -16.182 1.00 87.12 188 MET A C 1
ATOM 1375 O O . MET A 1 188 ? 6.666 6.789 -15.140 1.00 87.12 188 MET A O 1
ATOM 1379 N N . ILE A 1 189 ? 6.647 6.669 -17.384 1.00 92.50 189 ILE A N 1
ATOM 1380 C CA . ILE A 1 189 ? 7.836 7.509 -17.562 1.00 92.50 189 ILE A CA 1
ATOM 1381 C C . ILE A 1 189 ? 7.572 8.901 -16.984 1.00 92.50 189 ILE A C 1
ATOM 1383 O O . ILE A 1 189 ? 8.340 9.363 -16.143 1.00 92.50 189 ILE A O 1
ATOM 1387 N N . ARG A 1 190 ? 6.441 9.532 -17.338 1.00 90.88 190 ARG A N 1
ATOM 1388 C CA . ARG A 1 190 ? 6.066 10.847 -16.786 1.00 90.88 190 ARG A CA 1
ATOM 1389 C C . ARG A 1 190 ? 5.939 10.818 -15.265 1.00 90.88 190 ARG A C 1
ATOM 1391 O O . ARG A 1 190 ? 6.231 11.816 -14.610 1.00 90.88 190 ARG A O 1
ATOM 1398 N N . ARG A 1 191 ? 5.437 9.720 -14.694 1.00 87.56 191 ARG A N 1
ATOM 1399 C CA . ARG A 1 191 ? 5.332 9.550 -13.242 1.00 87.56 191 ARG A CA 1
ATOM 1400 C C . ARG A 1 191 ? 6.712 9.455 -12.597 1.00 87.56 191 ARG A C 1
ATOM 1402 O O . ARG A 1 191 ? 6.988 10.235 -11.695 1.00 87.56 191 ARG A O 1
ATOM 1409 N N . ALA A 1 192 ? 7.575 8.563 -13.077 1.00 90.44 192 ALA A N 1
ATOM 1410 C CA . ALA A 1 192 ? 8.932 8.413 -12.557 1.00 90.44 192 ALA A CA 1
ATOM 1411 C C . ALA A 1 192 ? 9.746 9.713 -12.678 1.00 90.44 192 ALA A C 1
ATOM 1413 O O . ALA A 1 192 ? 10.492 10.051 -11.765 1.00 90.44 192 ALA A O 1
ATOM 1414 N N . GLU A 1 193 ? 9.541 10.491 -13.746 1.00 91.31 193 GLU A N 1
ATOM 1415 C CA . GLU A 1 193 ? 10.132 11.825 -13.894 1.00 91.31 193 GLU A CA 1
ATOM 1416 C C . GLU A 1 193 ? 9.672 12.785 -12.792 1.00 91.31 193 GLU A C 1
ATOM 1418 O O . GLU A 1 193 ? 10.512 13.440 -12.176 1.00 91.31 193 GLU A O 1
ATOM 1423 N N . ARG A 1 194 ? 8.365 12.834 -12.491 1.00 88.38 194 ARG A N 1
ATOM 1424 C CA . ARG A 1 194 ? 7.837 13.643 -11.378 1.00 88.38 194 ARG A CA 1
ATOM 1425 C C . ARG A 1 194 ? 8.402 13.200 -10.037 1.00 88.38 194 ARG A C 1
ATOM 1427 O O . ARG A 1 194 ? 8.830 14.050 -9.265 1.00 88.38 194 ARG A O 1
ATOM 1434 N N . GLU A 1 195 ? 8.420 11.895 -9.772 1.00 88.06 195 GLU A N 1
ATOM 1435 C CA . GLU A 1 195 ? 8.967 11.348 -8.528 1.00 88.06 195 GLU A CA 1
ATOM 1436 C C . GLU A 1 195 ? 10.435 11.715 -8.362 1.00 88.06 195 GLU A C 1
ATOM 1438 O O . GLU A 1 195 ? 10.817 12.207 -7.310 1.00 88.06 195 GLU A O 1
ATOM 1443 N N . ARG A 1 196 ? 11.240 11.570 -9.416 1.00 88.00 196 ARG A N 1
ATOM 1444 C CA . ARG A 1 196 ? 12.651 11.954 -9.395 1.00 88.00 196 ARG A CA 1
ATOM 1445 C C . ARG A 1 196 ? 12.850 13.450 -9.158 1.00 88.00 196 ARG A C 1
ATOM 1447 O O . ARG A 1 196 ? 13.784 13.836 -8.469 1.00 88.00 196 ARG A O 1
ATOM 1454 N N . THR A 1 197 ? 12.015 14.302 -9.751 1.00 87.44 197 THR A N 1
ATOM 1455 C CA . THR A 1 197 ? 12.099 15.756 -9.546 1.00 87.44 197 THR A CA 1
ATOM 1456 C C . THR A 1 197 ? 11.646 16.171 -8.144 1.00 87.44 197 THR A C 1
ATOM 1458 O O . THR A 1 197 ? 12.189 17.126 -7.592 1.00 87.44 197 THR A O 1
ATOM 1461 N N . ALA A 1 198 ? 10.661 15.476 -7.574 1.00 82.06 198 ALA A N 1
ATOM 1462 C CA . ALA A 1 198 ? 10.146 15.738 -6.233 1.00 82.06 198 ALA A CA 1
ATOM 1463 C C . ALA A 1 198 ? 11.038 15.155 -5.126 1.00 82.06 198 ALA A C 1
ATOM 1465 O O . ALA A 1 198 ? 11.070 15.698 -4.021 1.00 82.06 198 ALA A O 1
ATOM 1466 N N . ASP A 1 199 ? 11.746 14.060 -5.408 1.00 72.69 199 ASP A N 1
ATOM 1467 C CA . ASP A 1 199 ? 12.594 13.376 -4.444 1.00 72.69 199 ASP A CA 1
ATOM 1468 C C . ASP A 1 199 ? 13.875 14.167 -4.166 1.00 72.69 199 ASP A C 1
ATOM 1470 O O . ASP A 1 199 ? 14.803 14.231 -4.972 1.00 72.69 199 ASP A O 1
ATOM 1474 N N . LYS A 1 200 ? 13.928 14.764 -2.975 1.00 71.62 200 LYS A N 1
ATOM 1475 C CA . LYS A 1 200 ? 15.124 15.433 -2.448 1.00 71.62 200 LYS A CA 1
ATOM 1476 C C . LYS A 1 200 ? 15.956 14.484 -1.574 1.00 71.62 200 LYS A C 1
ATOM 1478 O O . LYS A 1 200 ? 16.916 14.918 -0.935 1.00 71.62 200 LYS A O 1
ATOM 1483 N N . GLY A 1 201 ? 15.554 13.215 -1.470 1.00 68.38 201 GLY A N 1
ATOM 1484 C CA . GLY A 1 201 ? 16.106 12.221 -0.565 1.00 68.38 201 GLY A CA 1
ATOM 1485 C C . GLY A 1 201 ? 17.184 11.377 -1.223 1.00 68.38 201 GLY A C 1
ATOM 1486 O O . GLY A 1 201 ? 16.901 10.430 -1.942 1.00 68.38 201 GLY A O 1
ATOM 1487 N N . SER A 1 202 ? 18.446 11.672 -0.921 1.00 72.38 202 SER A N 1
ATOM 1488 C CA . SER A 1 202 ? 19.584 10.844 -1.342 1.00 72.38 202 SER A CA 1
ATOM 1489 C C . SER A 1 202 ? 19.997 9.802 -0.300 1.00 72.38 202 SER A C 1
ATOM 1491 O O . SER A 1 202 ? 20.815 8.929 -0.591 1.00 72.38 202 SER A O 1
ATOM 1493 N N . GLU A 1 203 ? 19.477 9.894 0.926 1.00 91.31 203 GLU A N 1
ATOM 1494 C CA . GLU A 1 203 ? 19.927 9.051 2.027 1.00 91.31 203 GLU A CA 1
ATOM 1495 C C . GLU A 1 203 ? 19.221 7.709 2.031 1.00 91.31 203 GLU A C 1
ATOM 1497 O O . GLU A 1 203 ? 18.016 7.618 1.793 1.00 91.31 203 GLU A O 1
ATOM 1502 N N . ARG A 1 204 ? 19.974 6.665 2.373 1.00 94.31 204 ARG A N 1
ATOM 1503 C CA . ARG A 1 204 ? 19.478 5.296 2.411 1.00 94.31 204 ARG A CA 1
ATOM 1504 C C . ARG A 1 204 ? 19.963 4.585 3.663 1.00 94.31 204 ARG A C 1
ATOM 1506 O O . ARG A 1 204 ? 21.158 4.539 3.937 1.00 94.31 204 ARG A O 1
ATOM 1513 N N . MET A 1 205 ? 19.035 3.959 4.375 1.00 95.94 205 MET A N 1
ATOM 1514 C CA . MET A 1 205 ? 19.316 3.018 5.454 1.00 95.94 205 MET A CA 1
ATOM 1515 C C . MET A 1 205 ? 18.726 1.652 5.123 1.00 95.94 205 MET A C 1
ATOM 1517 O O . MET A 1 205 ? 17.642 1.540 4.553 1.00 95.94 205 MET A O 1
ATOM 1521 N N . VAL A 1 206 ? 19.454 0.599 5.479 1.00 96.56 206 VAL A N 1
ATOM 1522 C CA . VAL A 1 206 ? 19.042 -0.785 5.237 1.00 96.56 206 VAL A CA 1
ATOM 1523 C C . VAL A 1 206 ? 18.782 -1.445 6.580 1.00 96.56 206 VAL A C 1
ATOM 1525 O O . VAL A 1 206 ? 19.693 -1.558 7.395 1.00 96.56 206 VAL A O 1
ATOM 1528 N N . GLY A 1 207 ? 17.541 -1.868 6.794 1.00 94.69 207 GLY A N 1
ATOM 1529 C CA . GLY A 1 207 ? 17.125 -2.672 7.938 1.00 94.69 207 GLY A CA 1
ATOM 1530 C C . GLY A 1 207 ? 17.056 -4.151 7.587 1.00 94.69 207 GLY A C 1
ATOM 1531 O O . GLY A 1 207 ? 17.579 -4.608 6.562 1.00 94.69 207 GLY A O 1
ATOM 1532 N N . ASN A 1 208 ? 16.373 -4.920 8.424 1.00 91.94 208 ASN A N 1
ATOM 1533 C CA . ASN A 1 208 ? 16.217 -6.362 8.264 1.00 91.94 208 ASN A CA 1
ATOM 1534 C C . ASN A 1 208 ? 15.240 -6.710 7.140 1.00 91.94 208 ASN A C 1
ATOM 1536 O O . ASN A 1 208 ? 15.544 -7.563 6.301 1.00 91.94 208 ASN A O 1
ATOM 1540 N N . ARG A 1 209 ? 14.095 -6.031 7.081 1.00 91.50 209 ARG A N 1
ATOM 1541 C CA . ARG A 1 209 ? 13.013 -6.272 6.116 1.00 91.50 209 ARG A CA 1
ATOM 1542 C C . ARG A 1 209 ? 12.704 -5.053 5.263 1.00 91.50 209 ARG A C 1
ATOM 1544 O O . ARG A 1 209 ? 12.069 -5.202 4.223 1.00 91.50 209 ARG A O 1
ATOM 1551 N N . VAL A 1 210 ? 13.194 -3.880 5.656 1.00 94.50 210 VAL A N 1
ATOM 1552 C CA . VAL A 1 210 ? 12.917 -2.626 4.957 1.00 94.50 210 VAL A CA 1
ATOM 1553 C C . VAL A 1 210 ? 14.198 -1.918 4.519 1.00 94.50 210 VAL A C 1
ATOM 1555 O O . VAL A 1 210 ? 15.230 -1.966 5.186 1.00 94.50 210 VAL A O 1
ATOM 1558 N N . VAL A 1 211 ? 14.137 -1.262 3.366 1.00 95.31 211 VAL A N 1
ATOM 1559 C CA . VAL A 1 211 ? 15.107 -0.254 2.931 1.00 95.31 211 VAL A CA 1
ATOM 1560 C C . VAL A 1 211 ? 14.422 1.100 3.045 1.00 95.31 211 VAL A C 1
ATOM 1562 O O . VAL A 1 211 ? 13.430 1.330 2.366 1.00 95.31 211 VAL A O 1
ATOM 1565 N N . LEU A 1 212 ? 14.934 1.990 3.890 1.00 95.88 212 LEU A N 1
ATOM 1566 C CA . LEU A 1 212 ? 14.393 3.335 4.067 1.00 95.88 212 LEU A CA 1
ATOM 1567 C C . LEU A 1 212 ? 15.215 4.339 3.257 1.00 95.88 212 LEU A C 1
ATOM 1569 O O . LEU A 1 212 ? 16.390 4.555 3.559 1.00 95.88 212 LEU A O 1
ATOM 1573 N N . ARG A 1 213 ? 14.592 4.981 2.269 1.00 94.12 213 ARG A N 1
ATOM 1574 C CA . ARG A 1 213 ? 15.092 6.205 1.638 1.00 94.12 213 ARG A CA 1
ATOM 1575 C C . ARG A 1 213 ? 14.462 7.417 2.315 1.00 94.12 213 ARG A C 1
ATOM 1577 O O . ARG A 1 213 ? 13.262 7.398 2.597 1.00 94.12 213 ARG A O 1
ATOM 1584 N N . TYR A 1 214 ? 15.246 8.456 2.590 1.00 92.62 214 TYR A N 1
ATOM 1585 C CA . TYR A 1 214 ? 14.729 9.640 3.272 1.00 92.62 214 TYR A CA 1
ATOM 1586 C C . TYR A 1 214 ? 15.426 10.950 2.894 1.00 92.62 214 TYR A C 1
ATOM 1588 O O . TYR A 1 214 ? 16.591 10.996 2.500 1.00 92.62 214 TYR A O 1
ATOM 1596 N N . GLU A 1 215 ? 14.693 12.049 3.058 1.00 88.06 215 GLU A N 1
ATOM 1597 C CA . GLU A 1 215 ? 15.210 13.413 2.927 1.00 88.06 215 GLU A CA 1
ATOM 1598 C C . GLU A 1 215 ? 15.862 13.859 4.239 1.00 88.06 215 GLU A C 1
ATOM 1600 O O . GLU A 1 215 ? 15.151 14.163 5.194 1.00 88.06 215 GLU A O 1
ATOM 1605 N N . ARG A 1 216 ? 17.198 13.964 4.305 1.00 87.88 216 ARG A N 1
ATOM 1606 C CA . ARG A 1 216 ? 17.916 14.340 5.546 1.00 87.88 216 ARG A CA 1
ATOM 1607 C C . ARG A 1 216 ? 17.432 15.656 6.168 1.00 87.88 216 ARG A C 1
ATOM 1609 O O . ARG A 1 216 ? 17.420 15.791 7.388 1.00 87.88 216 ARG A O 1
ATOM 1616 N N . ALA A 1 217 ? 17.037 16.618 5.332 1.00 85.81 217 ALA A N 1
ATOM 1617 C CA . ALA A 1 217 ? 16.515 17.912 5.773 1.00 85.81 217 ALA A CA 1
ATOM 1618 C C . ALA A 1 217 ? 15.153 17.801 6.485 1.00 85.81 217 ALA A C 1
ATOM 1620 O O . ALA A 1 217 ? 14.860 18.596 7.374 1.00 85.81 217 ALA A O 1
ATOM 1621 N N . THR A 1 218 ? 14.342 16.809 6.113 1.00 86.50 218 THR A N 1
ATOM 1622 C CA . THR A 1 218 ? 13.013 16.551 6.688 1.00 86.50 218 THR A CA 1
ATOM 1623 C C . THR A 1 218 ? 13.092 15.534 7.830 1.00 86.50 218 THR A C 1
ATOM 1625 O O . THR A 1 218 ? 12.410 15.664 8.846 1.00 86.50 218 THR A O 1
ATOM 1628 N N . VAL A 1 219 ? 13.934 14.516 7.662 1.00 90.38 219 VAL A N 1
ATOM 1629 C CA . VAL A 1 219 ? 14.068 13.352 8.536 1.00 90.38 219 VAL A CA 1
ATOM 1630 C C . VAL A 1 219 ? 15.526 13.260 9.000 1.00 90.38 219 VAL A C 1
ATOM 1632 O O . VAL A 1 219 ? 16.368 12.695 8.297 1.00 90.38 219 VAL A O 1
ATOM 1635 N N . PRO A 1 220 ? 15.858 13.817 10.179 1.00 92.06 220 PRO A N 1
ATOM 1636 C CA . PRO A 1 220 ? 17.193 13.690 10.751 1.00 92.06 220 PRO A CA 1
ATOM 1637 C C . PRO A 1 220 ? 17.578 12.223 10.970 1.00 92.06 220 PRO A C 1
ATOM 1639 O O . PRO A 1 220 ? 16.725 11.381 11.247 1.00 92.06 220 PRO A O 1
ATOM 1642 N N . GLU A 1 221 ? 18.875 11.912 10.920 1.00 94.12 221 GLU A N 1
ATOM 1643 C CA . GLU A 1 221 ? 19.380 10.535 11.037 1.00 94.12 221 GLU A CA 1
ATOM 1644 C C . GLU A 1 221 ? 18.844 9.758 12.266 1.00 94.12 221 GLU A C 1
ATOM 1646 O O . GLU A 1 221 ? 18.457 8.598 12.099 1.00 94.12 221 GLU A O 1
ATOM 1651 N N . PRO A 1 222 ? 18.735 10.343 13.482 1.00 94.88 222 PRO A N 1
ATOM 1652 C CA . PRO A 1 222 ? 18.150 9.638 14.629 1.00 94.88 222 PRO A CA 1
ATOM 1653 C C . PRO A 1 222 ? 16.670 9.273 14.438 1.00 94.88 222 PRO A C 1
ATOM 1655 O O . PRO A 1 222 ? 16.237 8.190 14.846 1.00 94.88 222 PRO A O 1
ATOM 1658 N N . LEU A 1 223 ? 15.897 10.147 13.783 1.00 94.19 223 LEU A N 1
ATOM 1659 C CA . LEU A 1 223 ? 14.509 9.859 13.434 1.00 94.19 223 LEU A CA 1
ATOM 1660 C C . LEU A 1 223 ? 14.444 8.761 12.369 1.00 94.19 223 LEU A C 1
ATOM 1662 O O . LEU A 1 223 ? 13.665 7.828 12.529 1.00 94.19 223 LEU A O 1
ATOM 1666 N N . ALA A 1 224 ? 15.294 8.813 11.339 1.00 95.38 224 ALA A N 1
ATOM 1667 C CA . ALA A 1 224 ? 15.353 7.786 10.297 1.00 95.38 224 ALA A CA 1
ATOM 1668 C C . ALA A 1 224 ? 15.655 6.391 10.878 1.00 95.38 224 ALA A C 1
ATOM 1670 O O . ALA A 1 224 ? 14.968 5.426 10.547 1.00 95.38 224 ALA A O 1
ATOM 1671 N N . LYS A 1 225 ? 16.609 6.290 11.817 1.00 96.62 225 LYS A N 1
ATOM 1672 C CA . LYS A 1 225 ? 16.895 5.042 12.554 1.00 96.62 225 LYS A CA 1
ATOM 1673 C C . LYS A 1 225 ? 15.669 4.537 13.316 1.00 96.62 225 LYS A C 1
ATOM 1675 O O . LYS A 1 225 ? 15.340 3.357 13.231 1.00 96.62 225 LYS A O 1
ATOM 1680 N N . SER A 1 226 ? 14.969 5.437 14.007 1.00 96.56 226 SER A N 1
ATOM 1681 C CA . SER A 1 226 ? 13.746 5.104 14.750 1.00 96.56 226 SER A CA 1
ATOM 1682 C C . SER A 1 226 ? 12.617 4.643 13.819 1.00 96.56 226 SER A C 1
ATOM 1684 O O . SER A 1 226 ? 11.930 3.670 14.112 1.00 96.56 226 SER A O 1
ATOM 1686 N N . MET A 1 227 ? 12.439 5.304 12.670 1.00 96.19 227 MET A N 1
ATOM 1687 C CA . MET A 1 227 ? 11.458 4.919 11.651 1.00 96.19 227 MET A CA 1
ATOM 1688 C C . MET A 1 227 ? 11.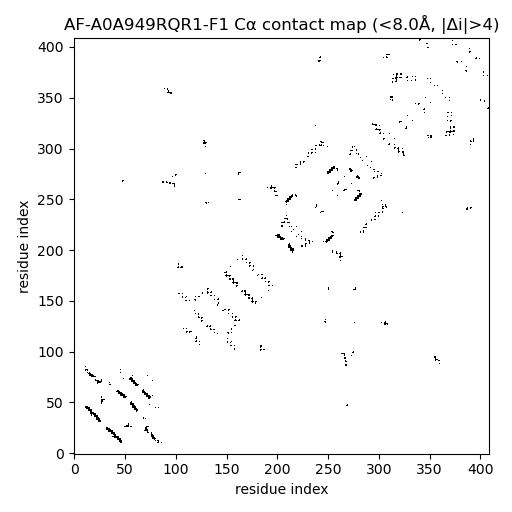763 3.537 11.081 1.00 96.19 227 MET A C 1
ATOM 1690 O O . MET A 1 227 ? 10.857 2.714 10.986 1.00 96.19 227 MET A O 1
ATOM 1694 N N . LEU A 1 228 ? 13.027 3.269 10.737 1.00 97.31 228 LEU A N 1
ATOM 1695 C CA . LEU A 1 228 ? 13.455 1.976 10.212 1.00 97.31 228 LEU A CA 1
ATOM 1696 C C . LEU A 1 228 ? 13.217 0.846 11.220 1.00 97.31 228 LEU A C 1
ATOM 1698 O O . LEU A 1 228 ? 12.709 -0.204 10.837 1.00 97.31 228 LEU A O 1
ATOM 1702 N N . GLN A 1 229 ? 13.517 1.079 12.501 1.00 97.50 229 GLN A N 1
ATOM 1703 C CA . GLN A 1 229 ? 13.235 0.111 13.560 1.00 97.50 229 GLN A CA 1
ATOM 1704 C C . GLN A 1 229 ? 11.732 -0.181 13.672 1.00 97.50 229 GLN A C 1
ATOM 1706 O O . GLN A 1 229 ? 11.337 -1.342 13.664 1.00 97.50 229 GLN A O 1
ATOM 1711 N N . VAL A 1 230 ? 10.882 0.854 13.708 1.00 96.81 230 VAL A N 1
ATOM 1712 C CA . VAL A 1 230 ? 9.421 0.666 13.759 1.00 96.81 230 VAL A CA 1
ATOM 1713 C C . VAL A 1 230 ? 8.918 -0.084 12.524 1.00 96.81 230 VAL A C 1
ATOM 1715 O O . VAL A 1 230 ? 8.082 -0.970 12.654 1.00 96.81 230 VAL A O 1
ATOM 1718 N N . LEU A 1 231 ? 9.425 0.236 11.333 1.00 97.00 231 LEU A N 1
ATOM 1719 C CA . LEU A 1 231 ? 9.077 -0.465 10.096 1.00 97.00 231 LEU A CA 1
ATOM 1720 C C . LEU A 1 231 ? 9.431 -1.960 10.161 1.00 97.00 231 LEU A C 1
ATOM 1722 O O . LEU A 1 231 ? 8.597 -2.790 9.807 1.00 97.00 231 LEU A O 1
ATOM 1726 N N . ASP A 1 232 ? 10.626 -2.316 10.642 1.00 96.25 232 ASP A N 1
ATOM 1727 C CA . ASP A 1 232 ? 11.047 -3.715 10.800 1.00 96.25 232 ASP A CA 1
ATOM 1728 C C . ASP A 1 232 ? 10.232 -4.461 11.879 1.00 96.25 232 ASP A C 1
ATOM 1730 O O . ASP A 1 232 ? 9.850 -5.623 11.677 1.00 96.25 232 ASP A O 1
ATOM 1734 N N . ASP A 1 233 ? 9.920 -3.803 12.999 1.00 96.88 233 ASP A N 1
ATOM 1735 C CA . ASP A 1 233 ? 9.096 -4.362 14.079 1.00 96.88 233 ASP A CA 1
ATOM 1736 C C . ASP A 1 233 ? 7.660 -4.625 13.600 1.00 96.88 233 ASP A C 1
ATOM 1738 O O . ASP A 1 233 ? 7.111 -5.717 13.789 1.00 96.88 233 ASP A O 1
ATOM 1742 N N . GLU A 1 234 ? 7.053 -3.646 12.923 1.00 96.88 234 GLU A N 1
ATOM 1743 C CA . GLU A 1 234 ? 5.713 -3.775 12.352 1.00 96.88 234 GLU A CA 1
ATOM 1744 C C . GLU A 1 234 ? 5.675 -4.819 11.235 1.00 96.88 234 GLU A C 1
ATOM 1746 O O . GLU A 1 234 ? 4.741 -5.623 11.194 1.00 96.88 234 GLU A O 1
ATOM 1751 N N . TYR A 1 235 ? 6.710 -4.893 10.390 1.00 95.56 235 TYR A N 1
ATOM 1752 C CA . TYR A 1 235 ? 6.823 -5.944 9.379 1.00 95.56 235 TYR A CA 1
ATOM 1753 C C . TYR A 1 235 ? 6.820 -7.319 10.057 1.00 95.56 235 TYR A C 1
ATOM 1755 O O . TYR A 1 235 ? 6.083 -8.226 9.660 1.00 95.56 235 TYR A O 1
ATOM 1763 N N . THR A 1 236 ? 7.632 -7.495 11.100 1.00 95.06 236 THR A N 1
ATOM 1764 C CA . THR A 1 236 ? 7.737 -8.763 11.835 1.00 95.06 236 THR A CA 1
ATOM 1765 C C . THR A 1 236 ? 6.395 -9.158 12.452 1.00 95.06 236 THR A C 1
ATOM 1767 O O . THR A 1 236 ? 5.944 -10.292 12.286 1.00 95.06 236 THR A O 1
ATOM 1770 N N . ARG A 1 237 ? 5.701 -8.210 13.090 1.00 96.25 237 ARG A N 1
ATOM 1771 C CA . ARG A 1 237 ? 4.370 -8.435 13.664 1.00 96.25 237 ARG A CA 1
ATOM 1772 C C . ARG A 1 237 ? 3.338 -8.823 12.601 1.00 96.25 237 ARG A C 1
ATOM 1774 O O . ARG A 1 237 ? 2.615 -9.803 12.779 1.00 96.25 237 ARG A O 1
ATOM 1781 N N . ILE A 1 238 ? 3.264 -8.073 11.504 1.00 96.00 238 ILE A N 1
ATOM 1782 C CA . ILE A 1 238 ? 2.275 -8.280 10.437 1.00 96.00 238 ILE A CA 1
ATOM 1783 C C . ILE A 1 238 ? 2.537 -9.592 9.698 1.00 96.00 238 ILE A C 1
ATOM 1785 O O . ILE A 1 238 ? 1.605 -10.364 9.474 1.00 96.00 238 ILE A O 1
ATOM 1789 N N . SER A 1 239 ? 3.798 -9.892 9.378 1.00 94.12 239 SER A N 1
ATOM 1790 C CA . SER A 1 239 ? 4.169 -11.153 8.727 1.00 94.12 239 SER A CA 1
ATOM 1791 C C . SER A 1 239 ? 3.829 -12.369 9.581 1.00 94.12 239 SER A C 1
ATOM 1793 O O . SER A 1 239 ? 3.302 -13.345 9.052 1.00 94.12 239 SER A O 1
ATOM 1795 N N . PHE A 1 240 ? 4.012 -12.294 10.901 1.00 92.94 240 PHE A N 1
ATOM 1796 C CA . PHE A 1 240 ? 3.563 -13.346 11.809 1.00 92.94 240 PHE A CA 1
ATOM 1797 C C . PHE A 1 240 ? 2.034 -13.520 11.800 1.00 92.94 240 PHE A C 1
ATOM 1799 O O . PHE A 1 240 ? 1.535 -14.643 11.785 1.00 92.94 240 PHE A O 1
ATOM 1806 N N . GLN A 1 241 ? 1.278 -12.420 11.786 1.00 93.00 241 GLN A N 1
ATOM 1807 C CA . GLN A 1 241 ? -0.186 -12.455 11.855 1.00 93.00 241 GLN A CA 1
ATOM 1808 C C . GLN A 1 241 ? -0.856 -12.900 10.547 1.00 93.00 241 GLN A C 1
ATOM 1810 O O . GLN A 1 241 ? -1.884 -13.581 10.587 1.00 93.00 241 GLN A O 1
ATOM 1815 N N . LEU A 1 242 ? -0.300 -12.506 9.399 1.00 94.00 242 LEU A N 1
ATOM 1816 C CA . LEU A 1 242 ? -0.904 -12.721 8.079 1.00 94.00 242 LEU A CA 1
ATOM 1817 C C . LEU A 1 242 ? -0.218 -13.824 7.262 1.00 94.00 242 LEU A C 1
ATOM 1819 O O . LEU A 1 242 ? -0.852 -14.418 6.393 1.00 94.00 242 LEU A O 1
ATOM 1823 N N . GLY A 1 243 ? 1.045 -14.142 7.557 1.00 92.00 243 GLY A N 1
ATOM 1824 C CA . GLY A 1 243 ? 1.780 -15.249 6.943 1.00 92.00 243 GLY A CA 1
ATOM 1825 C C . GLY A 1 243 ? 2.565 -14.915 5.668 1.00 92.00 243 GLY A C 1
ATOM 1826 O O . GLY A 1 243 ? 2.924 -15.846 4.943 1.00 92.00 243 GLY A O 1
ATOM 1827 N N . CYS A 1 244 ? 2.846 -13.640 5.370 1.00 90.12 244 CYS A N 1
ATOM 1828 C CA . CYS A 1 244 ? 3.788 -13.279 4.298 1.00 90.12 244 CYS A CA 1
ATOM 1829 C C . CYS A 1 244 ? 5.234 -13.636 4.675 1.00 90.12 244 CYS A C 1
ATOM 1831 O O . CYS A 1 244 ? 5.591 -13.721 5.852 1.00 90.12 244 CYS A O 1
ATOM 1833 N N . ARG A 1 245 ? 6.065 -13.907 3.662 1.00 82.25 245 ARG A N 1
ATOM 1834 C CA . ARG A 1 245 ? 7.365 -14.581 3.833 1.00 82.25 245 ARG A CA 1
ATOM 1835 C C . ARG A 1 245 ? 8.561 -13.636 3.782 1.00 82.25 245 ARG A C 1
ATOM 1837 O O . ARG A 1 245 ? 9.632 -14.046 4.222 1.00 82.25 245 ARG A O 1
ATOM 1844 N N . ALA A 1 246 ? 8.384 -12.402 3.310 1.00 76.25 246 ALA A N 1
ATOM 1845 C CA . ALA A 1 246 ? 9.455 -11.423 3.142 1.00 76.25 246 ALA A CA 1
ATOM 1846 C C . ALA A 1 246 ? 10.564 -11.895 2.204 1.00 76.25 246 ALA A C 1
ATOM 1848 O O . ALA A 1 246 ? 11.744 -11.874 2.557 1.00 76.25 246 ALA A O 1
ATOM 1849 N N . ASN A 1 247 ? 10.181 -12.356 1.013 1.00 83.44 247 ASN A N 1
ATOM 1850 C CA . ASN A 1 247 ? 11.146 -12.866 0.036 1.00 83.44 247 ASN A CA 1
ATOM 1851 C C . ASN A 1 247 ? 12.156 -11.785 -0.390 1.00 83.44 247 ASN A C 1
ATOM 1853 O O . ASN A 1 247 ? 13.302 -12.102 -0.695 1.00 83.44 247 ASN A O 1
ATOM 1857 N N . GLU A 1 248 ? 11.747 -10.514 -0.365 1.00 88.88 248 GLU A N 1
ATOM 1858 C CA . GLU A 1 248 ? 12.597 -9.358 -0.642 1.00 88.88 248 GLU A CA 1
ATOM 1859 C C . GLU A 1 248 ? 12.335 -8.234 0.372 1.00 88.88 248 GLU A C 1
ATOM 1861 O O . GLU A 1 248 ? 11.315 -8.223 1.066 1.00 88.88 248 GLU A O 1
ATOM 1866 N N . LYS A 1 249 ? 13.272 -7.282 0.480 1.00 91.81 249 LYS A N 1
ATOM 1867 C CA . LYS A 1 249 ? 13.085 -6.109 1.343 1.00 91.81 249 LYS A CA 1
ATOM 1868 C C . LYS A 1 249 ? 12.085 -5.148 0.705 1.00 91.81 249 LYS A C 1
ATOM 1870 O O . LYS A 1 249 ? 12.193 -4.844 -0.479 1.00 91.81 249 LYS A O 1
ATOM 1875 N N . VAL A 1 250 ? 11.173 -4.608 1.507 1.00 90.81 250 VAL A N 1
ATOM 1876 C CA . VAL A 1 250 ? 10.249 -3.556 1.064 1.00 90.81 250 VAL A CA 1
ATOM 1877 C C . VAL A 1 250 ? 10.976 -2.216 1.077 1.00 90.81 250 VAL A C 1
ATOM 1879 O O . VAL A 1 250 ? 11.645 -1.884 2.054 1.00 90.81 250 VAL A O 1
ATOM 1882 N N . THR A 1 251 ? 10.847 -1.421 0.018 1.00 93.44 251 THR A N 1
ATOM 1883 C CA . THR A 1 251 ? 11.358 -0.046 0.033 1.00 93.44 251 THR A CA 1
ATOM 1884 C C . THR A 1 251 ? 10.332 0.883 0.670 1.00 93.44 251 THR A C 1
ATOM 1886 O O . THR A 1 251 ? 9.166 0.876 0.281 1.00 93.44 251 THR A O 1
ATOM 1889 N N . ALA A 1 252 ? 10.771 1.697 1.625 1.00 94.00 252 ALA A N 1
ATOM 1890 C CA . ALA A 1 252 ? 10.015 2.790 2.211 1.00 94.00 252 ALA A CA 1
ATOM 1891 C C . ALA A 1 252 ? 10.683 4.130 1.875 1.00 94.00 252 ALA A C 1
ATOM 1893 O O . ALA A 1 252 ? 11.900 4.263 1.975 1.00 94.00 252 ALA A O 1
ATOM 1894 N N . VAL A 1 253 ? 9.891 5.128 1.501 1.00 92.94 253 VAL A N 1
ATOM 1895 C CA . VAL A 1 253 ? 10.320 6.477 1.137 1.00 92.94 253 VAL A CA 1
ATOM 1896 C C . VAL A 1 253 ? 9.673 7.453 2.111 1.00 92.94 253 VAL A C 1
ATOM 1898 O O . VAL A 1 253 ? 8.454 7.638 2.105 1.00 92.94 253 VAL A O 1
ATOM 1901 N N . ALA A 1 254 ? 10.493 8.059 2.964 1.00 91.56 254 ALA A N 1
ATOM 1902 C CA . ALA A 1 254 ? 10.079 9.065 3.930 1.00 91.56 254 ALA A CA 1
ATOM 1903 C C . ALA A 1 254 ? 10.478 10.460 3.448 1.00 91.56 254 ALA A C 1
ATOM 1905 O O . ALA A 1 254 ? 11.660 10.799 3.387 1.00 91.56 254 ALA A O 1
ATOM 1906 N N . SER A 1 255 ? 9.488 11.285 3.130 1.00 87.75 255 SER A N 1
ATOM 1907 C CA . SER A 1 255 ? 9.715 12.607 2.546 1.00 87.75 255 SER A CA 1
ATOM 1908 C C . SER A 1 255 ? 8.895 13.678 3.247 1.00 87.75 255 SER A C 1
ATOM 1910 O O . SER A 1 255 ? 8.003 13.385 4.049 1.00 87.75 255 SER A O 1
ATOM 1912 N N . SER A 1 256 ? 9.155 14.942 2.914 1.00 84.81 256 SER A N 1
ATOM 1913 C CA . SER A 1 256 ? 8.240 16.017 3.284 1.00 84.81 256 SER A CA 1
ATOM 1914 C C . SER A 1 256 ? 6.845 15.762 2.703 1.00 84.81 256 SER A C 1
ATOM 1916 O O . SER A 1 256 ? 6.673 15.040 1.712 1.00 84.81 256 SER A O 1
ATOM 1918 N N . ARG A 1 257 ? 5.829 16.375 3.315 1.00 81.88 257 ARG A N 1
ATOM 1919 C CA . ARG A 1 257 ? 4.447 16.283 2.833 1.00 81.88 257 ARG A CA 1
ATOM 1920 C C . ARG A 1 257 ? 4.282 16.880 1.429 1.00 81.88 257 ARG A C 1
ATOM 1922 O O . ARG A 1 257 ? 3.534 16.337 0.626 1.00 81.88 257 ARG A O 1
ATOM 1929 N N . GLU A 1 258 ? 5.021 17.943 1.118 1.00 81.75 258 GLU A N 1
ATOM 1930 C CA . GLU A 1 258 ? 5.059 18.543 -0.220 1.00 81.75 258 GLU A CA 1
ATOM 1931 C C . GLU A 1 258 ? 5.666 17.581 -1.251 1.00 81.75 258 GLU A C 1
ATOM 1933 O O . GLU A 1 258 ? 5.018 17.285 -2.256 1.00 81.75 258 GLU A O 1
ATOM 1938 N N . SER A 1 259 ? 6.861 17.043 -0.975 1.00 83.88 259 SER A N 1
ATOM 1939 C CA . SER A 1 259 ? 7.534 16.079 -1.856 1.00 83.88 259 SER A CA 1
ATOM 1940 C C . SER A 1 259 ? 6.660 14.846 -2.089 1.00 83.88 259 SER A C 1
ATOM 1942 O O . SER A 1 259 ? 6.527 14.383 -3.218 1.00 83.88 259 SER A O 1
ATOM 1944 N N . TYR A 1 260 ? 5.997 14.351 -1.038 1.00 83.19 260 TYR A N 1
ATOM 1945 C CA . TYR A 1 260 ? 5.077 13.218 -1.122 1.00 83.19 260 TYR A CA 1
ATOM 1946 C C . TYR A 1 260 ? 3.936 13.481 -2.114 1.00 83.19 260 TYR A C 1
ATOM 1948 O O . TYR A 1 260 ? 3.683 12.650 -2.986 1.00 83.19 260 TYR A O 1
ATOM 1956 N N . PHE A 1 261 ? 3.266 14.636 -2.033 1.00 78.88 261 PHE A N 1
ATOM 1957 C CA . PHE A 1 261 ? 2.171 14.963 -2.953 1.00 78.88 261 PHE A CA 1
ATOM 1958 C C . PHE A 1 261 ? 2.652 15.225 -4.376 1.00 78.88 261 PHE A C 1
ATOM 1960 O O . PHE A 1 261 ? 2.013 14.769 -5.322 1.00 78.88 261 PHE A O 1
ATOM 1967 N N . GLN A 1 262 ? 3.782 15.914 -4.541 1.00 81.19 262 GLN A N 1
ATOM 1968 C CA . GLN A 1 262 ? 4.365 16.156 -5.862 1.00 81.19 262 GLN A CA 1
ATOM 1969 C C . GLN A 1 262 ? 4.767 14.843 -6.551 1.00 81.19 262 GLN A C 1
ATOM 1971 O O . GLN A 1 262 ? 4.503 14.672 -7.742 1.00 81.19 262 GLN A O 1
ATOM 1976 N N . ALA A 1 263 ? 5.342 13.903 -5.796 1.00 80.25 263 ALA A N 1
ATOM 1977 C CA . ALA A 1 263 ? 5.771 12.600 -6.291 1.00 80.25 263 ALA A CA 1
ATOM 1978 C C . ALA A 1 263 ? 4.581 11.685 -6.626 1.00 80.25 263 ALA A C 1
ATOM 1980 O 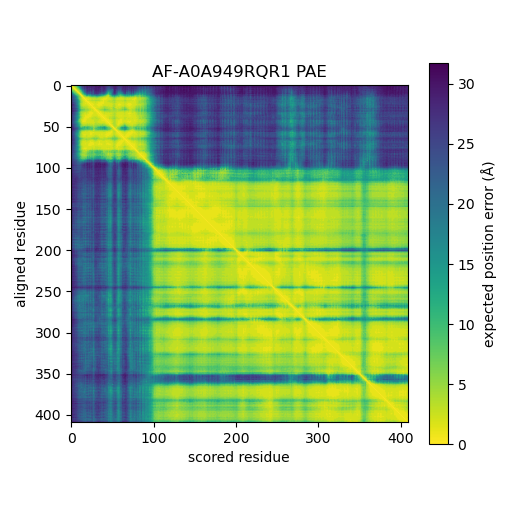O . ALA A 1 263 ? 4.496 11.133 -7.721 1.00 80.25 263 ALA A O 1
ATOM 1981 N N . THR A 1 264 ? 3.647 11.528 -5.686 1.00 74.25 264 THR A N 1
ATOM 1982 C CA . THR A 1 264 ? 2.607 10.488 -5.765 1.00 74.25 264 THR A CA 1
ATOM 1983 C C . THR A 1 264 ? 1.308 10.960 -6.407 1.00 74.25 264 THR A C 1
ATOM 1985 O O . THR A 1 264 ? 0.513 10.130 -6.844 1.00 74.25 264 THR A O 1
ATOM 1988 N N . GLN A 1 265 ? 1.058 12.275 -6.423 1.00 73.25 265 GLN A N 1
ATOM 1989 C CA . GLN A 1 265 ? -0.256 12.866 -6.706 1.00 73.25 265 GLN A CA 1
ATOM 1990 C C . GLN A 1 265 ? -1.380 12.285 -5.829 1.00 73.25 265 GLN A C 1
ATOM 1992 O O . GLN A 1 265 ? -2.556 12.351 -6.189 1.00 73.25 265 GLN A O 1
ATOM 1997 N N . ALA A 1 266 ? -1.030 11.707 -4.674 1.00 63.22 266 ALA A N 1
ATOM 1998 C CA . ALA A 1 266 ? -2.003 11.223 -3.713 1.00 63.22 266 ALA A CA 1
ATOM 1999 C C . ALA A 1 266 ? -2.844 12.388 -3.186 1.00 63.22 266 ALA A C 1
ATOM 2001 O O . ALA A 1 266 ? -2.389 13.531 -3.099 1.00 63.22 266 ALA A O 1
ATOM 2002 N N . ALA A 1 267 ? -4.084 12.091 -2.806 1.00 53.84 267 ALA A N 1
ATOM 2003 C CA . ALA A 1 267 ? -4.947 13.096 -2.215 1.00 53.84 267 ALA A CA 1
ATOM 2004 C C . ALA A 1 267 ? -4.326 13.645 -0.922 1.00 53.84 267 ALA A C 1
ATOM 2006 O O . ALA A 1 267 ? -3.692 12.904 -0.172 1.00 53.84 267 ALA A O 1
ATOM 2007 N N . GLU A 1 268 ? -4.562 14.924 -0.611 1.00 51.53 268 GLU A N 1
ATOM 2008 C CA . GLU A 1 268 ? -3.910 15.572 0.538 1.00 51.53 268 GLU A CA 1
ATOM 2009 C C . GLU A 1 268 ? -4.169 14.865 1.883 1.00 51.53 268 GLU A C 1
ATOM 2011 O O . GLU A 1 268 ? -3.379 14.961 2.818 1.00 51.53 268 GLU A O 1
ATOM 2016 N N . TRP A 1 269 ? -5.275 14.134 2.008 1.00 50.31 269 TRP A N 1
ATOM 2017 C CA . TRP A 1 269 ? -5.624 13.384 3.215 1.00 50.31 269 TRP A CA 1
ATOM 2018 C C . TRP A 1 269 ? -4.920 12.021 3.332 1.00 50.31 269 TRP A C 1
ATOM 2020 O O . TRP A 1 269 ? -5.069 11.366 4.360 1.00 50.31 269 TRP A O 1
ATOM 2030 N N . SER A 1 270 ? -4.168 11.590 2.315 1.00 62.25 270 SER A N 1
ATOM 2031 C CA . SER A 1 270 ? -3.435 10.321 2.314 1.00 62.25 270 SER A CA 1
ATOM 2032 C C . SER A 1 270 ? -2.349 10.343 3.389 1.00 62.25 270 SER A C 1
ATOM 2034 O O . SER A 1 270 ? -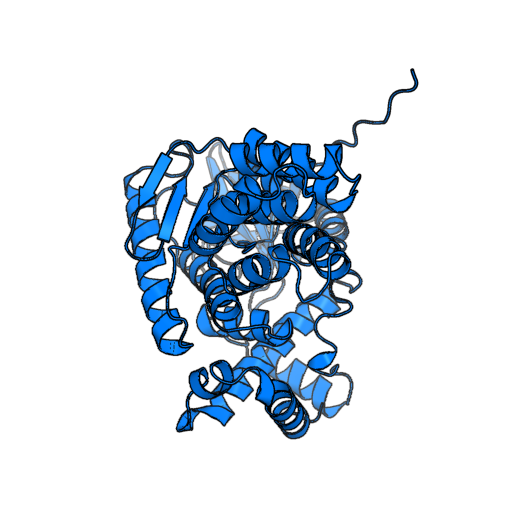1.431 11.163 3.334 1.00 62.25 270 SER A O 1
ATOM 2036 N N . GLY A 1 271 ? -2.467 9.446 4.371 1.00 66.94 271 GLY A N 1
ATOM 2037 C CA . GLY A 1 271 ? -1.473 9.275 5.435 1.00 66.94 271 GLY A CA 1
ATOM 2038 C C . GLY A 1 271 ? -0.239 8.492 4.984 1.00 66.94 271 GLY A C 1
ATOM 2039 O O . GLY A 1 271 ? 0.822 8.663 5.572 1.00 66.94 271 GLY A O 1
ATOM 2040 N N . GLY A 1 272 ? -0.380 7.684 3.934 1.00 80.19 272 GLY A N 1
ATOM 2041 C CA . GLY A 1 272 ? 0.656 6.901 3.269 1.00 80.19 272 GLY A CA 1
ATOM 2042 C C . GLY A 1 272 ? 0.129 6.355 1.939 1.00 80.19 272 GLY A C 1
ATOM 2043 O O . GLY A 1 272 ? -1.032 6.600 1.592 1.00 80.19 272 GLY A O 1
ATOM 2044 N N . LEU A 1 273 ? 1.000 5.691 1.180 1.00 83.38 273 LEU A N 1
ATOM 2045 C CA . LEU A 1 273 ? 0.661 4.997 -0.062 1.00 83.38 273 LEU A CA 1
ATOM 2046 C C . LEU A 1 273 ? 1.577 3.790 -0.262 1.00 83.38 273 LEU A C 1
ATOM 2048 O O . LEU A 1 273 ? 2.799 3.937 -0.230 1.00 83.38 273 LEU A O 1
ATOM 2052 N N . TYR A 1 274 ? 0.994 2.641 -0.588 1.00 85.38 274 TYR A N 1
ATOM 2053 C CA . TYR A 1 274 ? 1.713 1.486 -1.108 1.00 85.38 274 TYR A CA 1
ATOM 2054 C C . TYR A 1 274 ? 1.505 1.321 -2.621 1.00 85.38 274 TYR A C 1
ATOM 2056 O O . TYR A 1 274 ? 0.390 1.100 -3.093 1.00 85.38 274 TYR A O 1
ATOM 2064 N N . ASP A 1 275 ? 2.591 1.380 -3.396 1.00 82.25 275 ASP A N 1
ATOM 2065 C CA . ASP A 1 275 ? 2.587 1.174 -4.856 1.00 82.25 275 ASP A CA 1
ATOM 2066 C C . ASP A 1 275 ? 3.495 0.022 -5.331 1.00 82.25 275 ASP A C 1
ATOM 2068 O O . ASP A 1 275 ? 3.795 -0.117 -6.519 1.00 82.25 275 ASP A O 1
ATOM 2072 N N . GLY A 1 276 ? 3.922 -0.824 -4.392 1.00 84.88 276 GLY A N 1
ATOM 2073 C CA . GLY A 1 276 ? 5.115 -1.667 -4.513 1.00 84.88 276 GLY A CA 1
ATOM 2074 C C . GLY A 1 276 ? 6.253 -1.141 -3.637 1.00 84.88 276 GLY A C 1
ATOM 2075 O O . GLY A 1 276 ? 7.062 -1.925 -3.146 1.00 84.88 276 GLY A O 1
ATOM 2076 N N . ARG A 1 277 ? 6.244 0.165 -3.358 1.00 90.50 277 ARG A N 1
ATOM 2077 C CA . ARG A 1 277 ? 7.026 0.828 -2.314 1.00 90.50 277 ARG A CA 1
ATOM 2078 C C . ARG A 1 277 ? 6.069 1.510 -1.345 1.00 90.50 277 ARG A C 1
ATOM 2080 O O . ARG A 1 277 ? 4.943 1.842 -1.703 1.00 90.50 277 ARG A O 1
ATOM 2087 N N . ILE A 1 278 ? 6.518 1.710 -0.117 1.00 90.62 278 ILE A N 1
ATOM 2088 C CA . ILE A 1 278 ? 5.794 2.452 0.911 1.00 90.62 278 ILE A CA 1
ATOM 2089 C C . ILE A 1 278 ? 6.218 3.917 0.814 1.00 90.62 278 ILE A C 1
ATOM 2091 O O . ILE A 1 278 ? 7.394 4.220 0.947 1.00 90.62 278 ILE A O 1
ATOM 2095 N N . HIS A 1 279 ? 5.284 4.839 0.624 1.00 90.19 279 HIS A N 1
ATOM 2096 C CA . HIS A 1 279 ? 5.530 6.279 0.651 1.00 90.19 279 HIS A CA 1
ATOM 2097 C C . HIS A 1 279 ? 4.849 6.879 1.877 1.00 90.19 279 HIS A C 1
ATOM 2099 O O . HIS A 1 279 ? 3.647 6.688 2.061 1.00 90.19 279 HIS A O 1
ATOM 2105 N N . VAL A 1 280 ? 5.596 7.605 2.713 1.00 86.81 280 VAL A N 1
ATOM 2106 C CA . VAL A 1 280 ? 5.049 8.215 3.933 1.00 86.81 280 VAL A CA 1
ATOM 2107 C C . VAL A 1 280 ? 5.502 9.670 4.078 1.00 86.81 280 VAL A C 1
ATOM 2109 O O . VAL A 1 280 ? 6.705 9.929 4.177 1.00 86.81 280 VAL A O 1
ATOM 2112 N N . PRO A 1 281 ? 4.558 10.630 4.137 1.00 83.19 281 PRO A N 1
ATOM 2113 C CA . PRO A 1 281 ? 4.865 12.012 4.463 1.00 83.19 281 PRO A CA 1
ATOM 2114 C C . PRO A 1 281 ? 5.168 12.164 5.959 1.00 83.19 281 PRO A C 1
ATOM 2116 O O . PRO A 1 281 ? 4.335 11.872 6.819 1.00 83.19 281 PRO A O 1
ATOM 2119 N N . VAL A 1 282 ? 6.345 12.690 6.287 1.00 81.50 282 VAL A N 1
ATOM 2120 C CA . VAL A 1 282 ? 6.732 12.979 7.673 1.00 81.50 282 VAL A CA 1
ATOM 2121 C C . VAL A 1 282 ? 6.266 14.382 8.050 1.00 81.50 282 VAL A C 1
ATOM 2123 O O . VAL A 1 282 ? 6.627 15.366 7.407 1.00 81.50 282 VAL A O 1
ATOM 2126 N N . SER A 1 283 ? 5.434 14.466 9.092 1.00 68.62 283 SER A N 1
ATOM 2127 C CA . SER A 1 283 ? 4.894 15.738 9.605 1.00 68.62 283 SER A CA 1
ATOM 2128 C C . SER A 1 283 ? 5.538 16.194 10.919 1.00 68.62 283 SER A C 1
ATOM 2130 O O . SER A 1 283 ? 5.473 17.376 11.241 1.00 68.62 283 SER A O 1
ATOM 2132 N N . ASP A 1 284 ? 6.143 15.275 11.677 1.00 69.81 284 ASP A N 1
ATOM 2133 C CA . ASP A 1 284 ? 6.885 15.554 12.910 1.00 69.81 284 ASP A CA 1
ATOM 2134 C C . ASP A 1 284 ? 8.311 15.017 12.754 1.00 69.81 284 ASP A C 1
ATOM 2136 O O . ASP A 1 284 ? 8.511 13.826 12.517 1.00 69.81 284 ASP A O 1
ATOM 2140 N N . SER A 1 285 ? 9.294 15.911 12.849 1.00 70.06 285 SER A N 1
ATOM 2141 C CA . SER A 1 285 ? 10.713 15.602 12.663 1.00 70.06 285 SER A CA 1
ATOM 2142 C C . SER A 1 285 ? 11.437 15.223 13.960 1.00 70.06 285 SER A C 1
ATOM 2144 O O . SER A 1 285 ? 12.643 14.970 13.929 1.00 70.06 285 SER A O 1
ATOM 2146 N N . ARG A 1 286 ? 10.737 15.166 15.105 1.00 72.94 286 ARG A N 1
ATOM 2147 C CA . ARG A 1 286 ? 11.349 14.864 16.411 1.00 72.94 286 ARG A CA 1
ATOM 2148 C C . ARG A 1 286 ? 11.307 13.384 16.767 1.00 72.94 286 ARG A C 1
ATOM 2150 O O . ARG A 1 286 ? 12.294 12.859 17.272 1.00 72.94 286 ARG A O 1
ATOM 2157 N N . GLN A 1 287 ? 10.177 12.720 16.532 1.00 81.69 287 GLN A N 1
ATOM 2158 C CA . GLN A 1 287 ? 9.972 11.319 16.905 1.00 81.69 287 GLN A CA 1
ATOM 2159 C C . GLN A 1 287 ? 8.931 10.632 16.020 1.00 81.69 287 GLN A C 1
ATOM 2161 O O . GLN A 1 287 ? 8.081 11.277 15.409 1.00 81.69 287 GLN A O 1
ATOM 2166 N N . VAL A 1 288 ? 8.964 9.298 15.993 1.00 84.88 288 VAL A N 1
ATOM 2167 C CA . VAL A 1 288 ? 7.927 8.507 15.323 1.00 84.88 288 VAL A CA 1
ATOM 2168 C C . VAL A 1 288 ? 6.661 8.545 16.171 1.00 84.88 288 VAL A C 1
ATOM 2170 O O . VAL A 1 288 ? 6.608 7.960 17.252 1.00 84.88 288 VAL A O 1
ATOM 2173 N N . SER A 1 289 ? 5.637 9.245 15.691 1.00 82.31 289 SER A N 1
ATOM 2174 C CA . SER A 1 289 ? 4.352 9.320 16.382 1.00 82.31 289 SER A CA 1
ATOM 2175 C C . SER A 1 289 ? 3.586 7.993 16.295 1.00 82.31 289 SER A C 1
ATOM 2177 O O . SER A 1 289 ? 3.813 7.164 15.407 1.00 82.31 289 SER A O 1
ATOM 2179 N N . ALA A 1 290 ? 2.613 7.808 17.192 1.00 79.25 290 ALA A N 1
ATOM 2180 C CA . ALA A 1 290 ? 1.689 6.679 17.109 1.00 79.25 290 ALA A CA 1
ATOM 2181 C C . ALA A 1 290 ? 0.908 6.673 15.783 1.00 79.25 290 ALA A C 1
ATOM 2183 O O . ALA A 1 290 ? 0.619 5.609 15.249 1.00 79.25 290 ALA A O 1
ATOM 2184 N N . GLU A 1 291 ? 0.596 7.848 15.229 1.00 75.69 291 GLU A N 1
ATOM 2185 C CA . GLU A 1 291 ? -0.055 7.978 13.924 1.00 75.69 291 GLU A CA 1
ATOM 2186 C C . GLU A 1 291 ? 0.841 7.459 12.794 1.00 75.69 291 GLU A C 1
ATOM 2188 O O . GLU A 1 291 ? 0.408 6.594 12.038 1.00 75.69 291 GLU A O 1
ATOM 2193 N N . THR A 1 292 ? 2.108 7.883 12.741 1.00 80.31 292 THR A N 1
ATOM 2194 C CA . THR A 1 292 ? 3.077 7.402 11.743 1.00 80.31 292 THR A CA 1
ATOM 2195 C C . THR A 1 292 ? 3.275 5.891 11.838 1.00 80.31 292 THR A C 1
ATOM 2197 O O . THR A 1 292 ? 3.301 5.203 10.819 1.00 80.31 292 THR A O 1
ATOM 2200 N N . ARG A 1 293 ? 3.355 5.346 13.058 1.00 87.31 293 ARG A N 1
ATOM 2201 C CA . ARG A 1 293 ? 3.435 3.895 13.274 1.00 87.31 293 ARG A CA 1
ATOM 2202 C C . ARG A 1 293 ? 2.208 3.162 12.724 1.00 87.31 293 ARG A C 1
ATOM 2204 O O . ARG A 1 293 ? 2.367 2.122 12.089 1.00 87.31 293 ARG A O 1
ATOM 2211 N N . ARG A 1 294 ? 0.997 3.694 12.931 1.00 83.62 294 ARG A N 1
ATOM 2212 C CA . ARG A 1 294 ? -0.231 3.114 12.359 1.00 83.62 294 ARG A CA 1
ATOM 2213 C C . ARG A 1 294 ? -0.221 3.165 10.835 1.00 83.62 294 ARG A C 1
ATOM 2215 O O . ARG A 1 294 ? -0.564 2.165 10.215 1.00 83.62 294 ARG A O 1
ATOM 2222 N N . THR A 1 295 ? 0.226 4.270 10.239 1.00 83.94 295 THR A N 1
ATOM 2223 C CA . THR A 1 295 ? 0.412 4.367 8.785 1.00 83.94 295 THR A CA 1
ATOM 2224 C C . THR A 1 295 ? 1.374 3.296 8.280 1.00 83.94 295 THR A C 1
ATOM 2226 O O . THR A 1 295 ? 1.035 2.570 7.354 1.00 83.94 295 THR A O 1
ATOM 2229 N N . PHE A 1 296 ? 2.546 3.133 8.903 1.00 91.00 296 PHE A N 1
ATOM 2230 C CA . PHE A 1 296 ? 3.481 2.074 8.517 1.00 91.00 296 PHE A CA 1
ATOM 2231 C C . PHE A 1 296 ? 2.842 0.694 8.574 1.00 91.00 296 PHE A C 1
ATOM 2233 O O . PHE A 1 296 ? 2.954 -0.068 7.618 1.00 91.00 296 PHE A O 1
ATOM 2240 N N . ALA A 1 297 ? 2.134 0.390 9.659 1.00 92.75 297 ALA A N 1
ATOM 2241 C CA . ALA A 1 297 ? 1.432 -0.874 9.785 1.00 92.75 297 ALA A CA 1
ATOM 2242 C C . ALA A 1 297 ? 0.368 -1.058 8.687 1.00 92.75 297 ALA A C 1
ATOM 2244 O O . ALA A 1 297 ? 0.252 -2.147 8.135 1.00 92.75 297 ALA A O 1
ATOM 2245 N N . HIS A 1 298 ? -0.376 -0.005 8.340 1.00 91.12 298 HIS A N 1
ATOM 2246 C CA . HIS A 1 298 ? -1.375 -0.038 7.273 1.00 91.12 298 HIS A CA 1
ATOM 2247 C C . HIS A 1 298 ? -0.733 -0.389 5.922 1.00 91.12 298 HIS A C 1
ATOM 2249 O O . HIS A 1 298 ? -1.130 -1.363 5.282 1.00 91.12 298 HIS A O 1
ATOM 2255 N N . GLU A 1 299 ? 0.316 0.334 5.522 1.00 90.38 299 GLU A N 1
ATOM 2256 C CA . GLU A 1 299 ? 0.986 0.096 4.237 1.00 90.38 299 GLU A CA 1
ATOM 2257 C C . GLU A 1 299 ? 1.725 -1.254 4.189 1.00 90.38 299 GLU A C 1
ATOM 2259 O O . GLU A 1 299 ? 1.772 -1.915 3.151 1.00 90.38 299 GLU A O 1
ATOM 2264 N N . LEU A 1 300 ? 2.260 -1.722 5.321 1.00 94.44 300 LEU A N 1
ATOM 2265 C CA . LEU A 1 300 ? 2.891 -3.042 5.426 1.00 94.44 300 LEU A CA 1
ATOM 2266 C C . LEU A 1 300 ? 1.892 -4.192 5.272 1.00 94.44 300 LEU A C 1
ATOM 2268 O O . LEU A 1 300 ? 2.262 -5.249 4.759 1.00 94.44 300 LEU A O 1
ATOM 2272 N N . VAL A 1 301 ? 0.630 -4.012 5.673 1.00 94.75 301 VAL A N 1
ATOM 2273 C CA . VAL A 1 301 ? -0.419 -5.006 5.399 1.00 94.75 301 VAL A CA 1
ATOM 2274 C C . VAL A 1 301 ? -0.664 -5.117 3.898 1.00 94.75 301 VAL A C 1
ATOM 2276 O O . VAL A 1 301 ? -0.740 -6.236 3.392 1.00 94.75 301 VAL A O 1
ATOM 2279 N N . HIS A 1 302 ? -0.710 -3.998 3.168 1.00 90.31 302 HIS A N 1
ATOM 2280 C CA . HIS A 1 302 ? -0.824 -4.031 1.705 1.00 90.31 302 HIS A CA 1
ATOM 2281 C C . HIS A 1 302 ? 0.343 -4.780 1.063 1.00 90.31 302 HIS A C 1
ATOM 2283 O O . HIS A 1 302 ? 0.111 -5.670 0.243 1.00 90.31 302 HIS A O 1
ATOM 2289 N N . ALA A 1 303 ? 1.575 -4.493 1.495 1.00 90.38 303 ALA A N 1
ATOM 2290 C CA . ALA A 1 303 ? 2.766 -5.204 1.031 1.00 90.38 303 ALA A CA 1
ATOM 2291 C C . ALA A 1 303 ? 2.683 -6.716 1.298 1.00 90.38 303 ALA A C 1
ATOM 2293 O O . ALA A 1 303 ? 2.911 -7.530 0.402 1.00 90.38 303 ALA A O 1
ATOM 2294 N N . CYS A 1 304 ? 2.283 -7.091 2.514 1.00 93.25 304 CYS A N 1
ATOM 2295 C CA . CYS A 1 304 ? 2.120 -8.478 2.927 1.00 93.25 304 CYS A CA 1
ATOM 2296 C C . CYS A 1 304 ? 1.061 -9.212 2.089 1.00 93.25 304 CYS A C 1
ATOM 2298 O O . CYS A 1 304 ? 1.287 -10.333 1.640 1.00 93.25 304 CYS A O 1
ATOM 2300 N N . LEU A 1 305 ? -0.089 -8.584 1.832 1.00 91.38 305 LEU A N 1
ATOM 2301 C CA . LEU A 1 305 ? -1.156 -9.186 1.032 1.00 91.38 305 LEU A CA 1
ATOM 2302 C C . LEU A 1 305 ? -0.739 -9.391 -0.427 1.00 91.38 305 LEU A C 1
ATOM 2304 O O . LEU A 1 305 ? -1.040 -10.448 -0.985 1.00 91.38 305 LEU A O 1
ATOM 2308 N N . HIS A 1 306 ? 0.002 -8.441 -1.011 1.00 86.94 306 HIS A N 1
ATOM 2309 C CA . HIS A 1 306 ? 0.556 -8.567 -2.365 1.00 86.94 306 HIS A CA 1
ATOM 2310 C C . HIS A 1 306 ? 1.564 -9.715 -2.488 1.00 86.94 306 HIS A C 1
ATOM 2312 O O . HIS A 1 306 ? 1.581 -10.393 -3.510 1.00 86.94 306 HIS A O 1
ATOM 2318 N N . GLU A 1 307 ? 2.382 -9.964 -1.459 1.00 87.88 307 GLU A N 1
ATOM 2319 C CA . GLU A 1 307 ? 3.280 -11.131 -1.427 1.00 87.88 307 GLU A CA 1
ATOM 2320 C C . GLU A 1 307 ? 2.513 -12.458 -1.434 1.00 87.88 307 GLU A C 1
ATOM 2322 O O . GLU A 1 307 ? 2.979 -13.448 -2.000 1.00 87.88 307 GLU A O 1
ATOM 2327 N N . ILE A 1 308 ? 1.351 -12.495 -0.779 1.00 89.94 308 ILE A N 1
ATOM 2328 C CA . ILE A 1 308 ? 0.581 -13.726 -0.604 1.00 89.94 308 ILE A CA 1
ATOM 2329 C C . ILE A 1 308 ? -0.262 -14.034 -1.847 1.00 89.94 308 ILE A C 1
ATOM 2331 O O . ILE A 1 308 ? -0.361 -15.193 -2.255 1.00 89.94 308 ILE A O 1
ATOM 2335 N N . GLY A 1 309 ? -0.895 -13.029 -2.452 1.00 87.00 309 GLY A N 1
ATOM 2336 C CA . GLY A 1 309 ? -1.762 -13.265 -3.599 1.00 87.00 309 GLY A CA 1
ATOM 2337 C C . GLY A 1 309 ? -2.564 -12.055 -4.059 1.00 87.00 309 GLY A C 1
ATOM 2338 O O . GLY A 1 309 ? -2.293 -10.911 -3.710 1.00 87.00 309 GLY A O 1
ATOM 2339 N N . LYS A 1 310 ? -3.570 -12.328 -4.893 1.00 84.56 310 LYS A N 1
ATOM 2340 C CA . LYS A 1 310 ? -4.516 -11.320 -5.381 1.00 84.56 310 LYS A CA 1
ATOM 2341 C C . LYS A 1 310 ? -5.763 -11.354 -4.511 1.00 84.56 310 LYS A C 1
ATOM 2343 O O . LYS A 1 310 ? -6.406 -12.395 -4.419 1.00 84.56 310 LYS A O 1
ATOM 2348 N N . TRP A 1 311 ? -6.111 -10.210 -3.937 1.00 87.50 311 TRP A N 1
ATOM 2349 C CA . TRP A 1 311 ? -7.242 -10.068 -3.026 1.00 87.50 311 TRP A CA 1
ATOM 2350 C C . TRP A 1 311 ? -8.174 -8.946 -3.484 1.00 87.50 311 TRP A C 1
ATOM 2352 O O . TRP A 1 311 ? -7.727 -8.024 -4.174 1.00 87.50 311 TRP A O 1
ATOM 2362 N N . PRO A 1 312 ? -9.467 -8.994 -3.124 1.00 87.62 312 PRO A N 1
ATOM 2363 C CA . PRO A 1 312 ? -10.366 -7.880 -3.390 1.00 87.62 312 PRO A CA 1
ATOM 2364 C C . PRO A 1 312 ? -9.992 -6.655 -2.549 1.00 87.62 312 PRO A C 1
ATOM 2366 O O . PRO A 1 312 ? -9.432 -6.771 -1.455 1.00 87.62 312 PRO A O 1
ATOM 2369 N N . ALA A 1 313 ? -10.337 -5.470 -3.056 1.00 82.06 313 ALA A N 1
ATOM 2370 C CA . ALA A 1 313 ? -9.970 -4.195 -2.441 1.00 82.06 313 ALA A CA 1
ATOM 2371 C C . ALA A 1 313 ? -10.474 -4.069 -0.994 1.00 82.06 313 ALA A C 1
ATOM 2373 O O . ALA A 1 313 ? -9.730 -3.622 -0.126 1.00 82.06 313 ALA A O 1
ATOM 2374 N N . TRP A 1 314 ? -11.695 -4.531 -0.697 1.00 86.81 314 TRP A N 1
ATOM 2375 C CA . TRP A 1 314 ? -12.212 -4.497 0.674 1.00 86.81 314 TRP A CA 1
ATOM 2376 C C . TRP A 1 314 ? -11.348 -5.293 1.658 1.00 86.81 314 TRP A C 1
ATOM 2378 O O . TRP A 1 314 ? -11.220 -4.881 2.807 1.00 86.81 314 TRP A O 1
ATOM 2388 N N . LEU A 1 315 ? -10.746 -6.413 1.234 1.00 92.44 315 LEU A N 1
ATOM 2389 C CA . LEU A 1 315 ? -9.911 -7.223 2.117 1.00 92.44 315 LEU A CA 1
ATOM 2390 C C . LEU A 1 315 ? -8.579 -6.517 2.384 1.00 92.44 315 LEU A C 1
ATOM 2392 O O . LEU A 1 315 ? -8.143 -6.478 3.533 1.00 92.44 315 LEU A O 1
ATOM 2396 N N . HIS A 1 316 ? -7.982 -5.918 1.347 1.00 88.19 316 HIS A N 1
ATOM 2397 C CA . HIS A 1 316 ? -6.803 -5.059 1.479 1.00 88.19 316 HIS A CA 1
ATOM 2398 C C . HIS A 1 316 ? -7.041 -3.956 2.512 1.00 88.19 316 HIS A C 1
ATOM 2400 O O . HIS A 1 316 ? -6.374 -3.907 3.543 1.00 88.19 316 HIS A O 1
ATOM 2406 N N . GLU A 1 317 ? -8.053 -3.125 2.283 1.00 85.00 317 GLU A N 1
ATOM 2407 C CA . GLU A 1 317 ? -8.333 -1.966 3.129 1.00 85.00 317 GLU A CA 1
ATOM 2408 C C . GLU A 1 317 ? -8.842 -2.354 4.521 1.00 85.00 317 GLU A C 1
ATOM 2410 O O . GLU A 1 317 ? -8.499 -1.726 5.524 1.00 85.00 317 GLU A O 1
ATOM 2415 N N . GLY A 1 318 ? -9.665 -3.398 4.621 1.00 88.75 318 GLY A N 1
ATOM 2416 C CA . GLY A 1 318 ? -10.212 -3.870 5.887 1.00 88.75 318 GLY A CA 1
ATOM 2417 C C . GLY A 1 318 ? -9.138 -4.449 6.807 1.00 88.75 318 GLY A C 1
ATOM 2418 O O . GLY A 1 318 ? -9.065 -4.078 7.982 1.00 88.75 318 GLY A O 1
ATOM 2419 N N . LEU A 1 319 ? -8.266 -5.320 6.283 1.00 95.12 319 LEU A N 1
ATOM 2420 C CA . LEU A 1 319 ? -7.156 -5.870 7.063 1.00 95.12 319 LEU A CA 1
ATOM 2421 C C . LEU A 1 319 ? -6.110 -4.795 7.371 1.00 95.12 319 LEU A C 1
ATOM 2423 O O . LEU A 1 319 ? -5.604 -4.778 8.491 1.00 95.12 319 LEU A O 1
ATOM 2427 N N . ALA A 1 320 ? -5.823 -3.872 6.448 1.00 88.69 320 ALA A N 1
ATOM 2428 C CA . ALA A 1 320 ? -4.881 -2.783 6.699 1.00 88.69 320 ALA A CA 1
ATOM 2429 C C . ALA A 1 320 ? -5.362 -1.865 7.835 1.00 88.69 320 ALA A C 1
ATOM 2431 O O . ALA A 1 320 ? -4.587 -1.536 8.736 1.00 88.69 320 ALA A O 1
ATOM 2432 N N . GLN A 1 321 ? -6.657 -1.537 7.892 1.00 88.12 321 GLN A N 1
ATOM 2433 C CA . GLN A 1 321 ? -7.250 -0.825 9.032 1.00 88.12 321 GLN A CA 1
ATOM 2434 C C . GLN A 1 321 ? -7.167 -1.656 10.326 1.00 88.12 321 GLN A C 1
ATOM 2436 O O . GLN A 1 321 ? -6.630 -1.192 11.331 1.00 88.12 321 GLN A O 1
ATOM 2441 N N . LYS A 1 322 ? -7.624 -2.915 10.308 1.00 93.19 322 LYS A N 1
ATOM 2442 C CA . LYS A 1 322 ? -7.640 -3.772 11.506 1.00 93.19 322 LYS A CA 1
ATOM 2443 C C . LYS A 1 322 ? -6.241 -3.964 12.101 1.00 93.19 322 LYS A C 1
ATOM 2445 O O . LYS A 1 322 ? -6.033 -3.787 13.300 1.00 93.19 322 LYS A O 1
ATOM 2450 N N . TYR A 1 323 ? -5.269 -4.330 11.270 1.00 94.50 323 TYR A N 1
ATOM 2451 C CA . TYR A 1 323 ? -3.915 -4.657 11.715 1.00 94.50 323 TYR A CA 1
ATOM 2452 C C . TYR A 1 323 ? -3.028 -3.433 11.939 1.00 94.50 323 TYR A C 1
ATOM 2454 O O . TYR A 1 323 ? -1.993 -3.586 12.582 1.00 94.50 323 TYR A O 1
ATOM 2462 N N . SER A 1 324 ? -3.439 -2.234 11.518 1.00 87.81 324 SER A N 1
ATOM 2463 C CA . SER A 1 324 ? -2.852 -0.968 11.989 1.00 87.81 324 SER A CA 1
ATOM 2464 C C . SER A 1 324 ? -3.429 -0.493 13.327 1.00 87.81 324 SER A C 1
ATOM 2466 O O . SER A 1 324 ? -2.999 0.530 13.853 1.00 87.81 324 SER A O 1
ATOM 2468 N N . GLY A 1 325 ? -4.366 -1.241 13.920 1.00 84.75 325 GLY A N 1
ATOM 2469 C CA . GLY A 1 325 ? -4.938 -0.948 15.234 1.00 84.75 325 GLY A CA 1
ATOM 2470 C C . GLY A 1 325 ? -6.150 -0.018 15.200 1.00 84.75 325 GLY A C 1
ATOM 2471 O O . GLY A 1 325 ? -6.555 0.485 16.247 1.00 84.75 325 GLY A O 1
ATOM 2472 N N . GLN A 1 326 ? -6.736 0.220 14.024 1.00 81.00 326 GLN A N 1
ATOM 2473 C CA . GLN A 1 326 ? -8.006 0.925 13.927 1.00 81.00 326 GLN A CA 1
ATOM 2474 C C . GLN A 1 326 ? -9.140 0.031 14.432 1.00 81.00 326 GLN A C 1
ATOM 2476 O O . GLN A 1 326 ? -9.219 -1.150 14.098 1.00 81.00 326 GLN A O 1
ATOM 2481 N N . THR A 1 327 ? -10.038 0.618 15.217 1.00 78.44 327 THR A N 1
ATOM 2482 C CA . THR A 1 327 ? -11.247 -0.042 15.707 1.00 78.44 327 THR A CA 1
ATOM 2483 C C . THR A 1 327 ? -12.478 0.711 15.235 1.00 78.44 327 THR A C 1
ATOM 2485 O O . THR A 1 327 ? -12.481 1.940 15.095 1.00 78.44 327 THR A O 1
ATOM 2488 N N . LEU A 1 328 ? -13.548 -0.030 14.965 1.00 77.12 328 LEU A N 1
ATOM 2489 C CA . LEU A 1 328 ? -14.809 0.579 14.577 1.00 77.12 328 LEU A CA 1
ATOM 2490 C C . LEU A 1 328 ? -15.531 1.145 15.808 1.00 77.12 328 LEU A C 1
ATOM 2492 O O . LEU A 1 328 ? -15.973 0.394 16.680 1.00 77.12 328 LEU A O 1
ATOM 2496 N N . ALA A 1 329 ? -15.681 2.471 15.868 1.00 78.25 329 ALA A N 1
ATOM 2497 C CA . ALA A 1 329 ? -16.397 3.119 16.966 1.00 78.25 329 ALA A CA 1
ATOM 2498 C C . ALA A 1 329 ? -17.869 2.644 17.036 1.00 78.25 329 ALA A C 1
ATOM 2500 O O . ALA A 1 329 ? -18.476 2.410 15.981 1.00 78.25 329 ALA A O 1
ATOM 2501 N N . PRO A 1 330 ? -18.475 2.534 18.239 1.00 81.31 330 PRO A N 1
ATOM 2502 C CA . PRO A 1 330 ? -19.803 1.935 18.419 1.00 81.31 330 PRO A CA 1
ATOM 2503 C C . PRO A 1 330 ? -20.897 2.535 17.527 1.00 81.31 330 PRO A C 1
ATOM 2505 O O . PRO A 1 330 ? -21.723 1.809 16.981 1.00 81.31 330 PRO A O 1
ATOM 2508 N N . GLN A 1 331 ? -20.869 3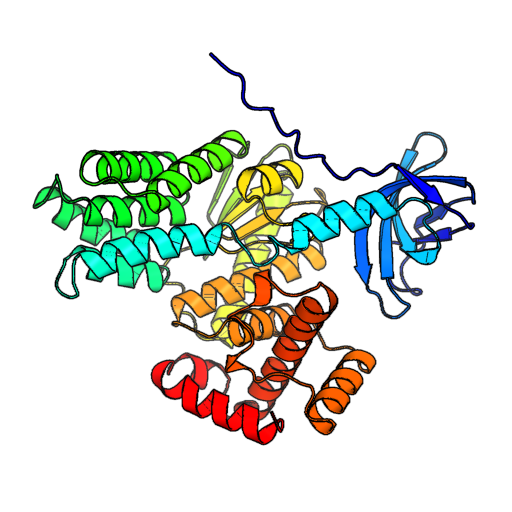.851 17.310 1.00 75.94 331 GLN A N 1
ATOM 2509 C CA . GLN A 1 331 ? -21.824 4.552 16.453 1.00 75.94 331 GLN A CA 1
ATOM 2510 C C . GLN A 1 331 ? -21.706 4.167 14.972 1.00 75.94 331 GLN A C 1
ATOM 2512 O O . GLN A 1 331 ? -22.717 4.062 14.283 1.00 75.94 331 GLN A O 1
ATOM 2517 N N . TYR A 1 332 ? -20.489 3.926 14.472 1.00 78.50 332 TYR A N 1
ATOM 2518 C CA . TYR A 1 332 ? -20.285 3.496 13.086 1.00 78.50 332 TYR A CA 1
ATOM 2519 C C . TYR A 1 332 ? -20.641 2.023 12.910 1.00 78.50 332 TYR A C 1
ATOM 2521 O O . TYR A 1 332 ? -21.208 1.660 11.882 1.00 78.50 332 TYR A O 1
ATOM 2529 N N . ARG A 1 333 ? -20.380 1.194 13.929 1.00 83.44 333 ARG A N 1
ATOM 2530 C CA . ARG A 1 333 ? -20.839 -0.198 13.964 1.00 83.44 333 ARG A CA 1
ATOM 2531 C C . ARG A 1 333 ? -22.360 -0.277 13.866 1.00 83.44 333 ARG A C 1
ATOM 2533 O O . ARG A 1 333 ? -22.867 -0.928 12.960 1.00 83.44 333 ARG A O 1
ATOM 2540 N N . ALA A 1 334 ? -23.069 0.456 14.724 1.00 79.81 334 ALA A N 1
ATOM 2541 C CA . ALA A 1 334 ? -24.528 0.498 14.711 1.00 79.81 334 ALA A CA 1
ATOM 2542 C C . ALA A 1 334 ? -25.085 1.010 13.370 1.00 79.81 334 ALA A C 1
ATOM 2544 O O . ALA A 1 334 ? -26.075 0.480 12.870 1.00 79.81 334 ALA A O 1
ATOM 2545 N N . ALA A 1 335 ? -24.438 2.009 12.757 1.00 77.38 335 ALA A N 1
ATOM 2546 C CA . ALA A 1 335 ? -24.836 2.517 11.445 1.00 77.38 335 ALA A CA 1
ATOM 2547 C C . ALA A 1 335 ? -24.683 1.461 10.334 1.00 77.38 335 ALA A C 1
ATOM 2549 O O . ALA A 1 335 ? -25.587 1.309 9.515 1.00 77.38 335 ALA A O 1
ATOM 2550 N N . ILE A 1 336 ? -23.579 0.706 10.322 1.00 81.38 336 ILE A N 1
ATOM 2551 C CA . ILE A 1 336 ? -23.368 -0.387 9.360 1.00 81.38 336 ILE A CA 1
ATOM 2552 C C . ILE A 1 336 ? -24.384 -1.506 9.575 1.00 81.38 336 ILE A C 1
ATOM 2554 O O . ILE A 1 336 ? -25.021 -1.943 8.621 1.00 81.38 336 ILE A O 1
ATOM 2558 N N . GLU A 1 337 ? -24.591 -1.933 10.819 1.00 88.62 337 GLU A N 1
ATOM 2559 C CA . GLU A 1 337 ? -25.563 -2.978 11.156 1.00 88.62 337 GLU A CA 1
ATOM 2560 C C . GLU A 1 337 ? -26.993 -2.571 10.772 1.00 88.62 337 GLU A C 1
ATOM 2562 O O . GLU A 1 337 ? -27.759 -3.389 10.259 1.00 88.62 337 GLU A O 1
ATOM 2567 N N . ALA A 1 338 ? -27.344 -1.293 10.936 1.00 82.94 338 ALA A N 1
ATOM 2568 C CA . ALA A 1 338 ? -28.611 -0.754 10.460 1.00 82.94 338 ALA A CA 1
ATOM 2569 C C . ALA A 1 338 ? -28.719 -0.800 8.927 1.00 82.94 338 ALA A C 1
ATOM 2571 O O . ALA A 1 338 ? -29.739 -1.261 8.420 1.00 82.94 338 ALA A O 1
ATOM 2572 N N . MET A 1 339 ? -27.678 -0.384 8.192 1.00 79.62 339 MET A N 1
ATOM 2573 C CA . MET A 1 339 ? -27.649 -0.450 6.721 1.00 79.62 339 MET A CA 1
ATOM 2574 C C . MET A 1 339 ? -27.777 -1.883 6.196 1.00 79.62 339 MET A C 1
ATOM 2576 O O . MET A 1 339 ? -28.459 -2.121 5.201 1.00 79.62 339 MET A O 1
ATOM 2580 N N . ILE A 1 340 ? -27.138 -2.843 6.861 1.00 88.06 340 ILE A N 1
ATOM 2581 C CA . ILE A 1 340 ? -27.261 -4.270 6.554 1.00 88.06 340 ILE A CA 1
ATOM 2582 C C . ILE A 1 340 ? -28.707 -4.726 6.778 1.00 88.06 340 ILE A C 1
ATOM 2584 O O . ILE A 1 340 ? -29.341 -5.275 5.877 1.00 88.06 340 ILE A O 1
ATOM 2588 N N . LYS A 1 341 ? -29.277 -4.425 7.952 1.00 91.81 341 LYS A N 1
ATOM 2589 C CA . LYS A 1 341 ? -30.649 -4.810 8.311 1.00 91.81 341 LYS A CA 1
ATOM 2590 C C . LYS A 1 341 ? -31.695 -4.242 7.345 1.00 91.81 341 LYS A C 1
ATOM 2592 O O . LYS A 1 341 ? -32.689 -4.909 7.065 1.00 91.81 341 LYS A O 1
ATOM 2597 N N . THR A 1 342 ? -31.481 -3.032 6.828 1.00 87.00 342 THR A N 1
ATOM 2598 C CA . THR A 1 342 ? -32.363 -2.383 5.844 1.00 87.00 342 THR A CA 1
ATOM 2599 C C . THR A 1 342 ? -32.038 -2.742 4.390 1.00 87.00 342 THR A C 1
ATOM 2601 O O . THR A 1 342 ? -32.687 -2.211 3.490 1.00 87.00 342 THR A O 1
ATOM 2604 N N . ARG A 1 343 ? -31.080 -3.652 4.141 1.00 86.88 343 ARG A N 1
ATOM 2605 C CA . ARG A 1 343 ? -30.604 -4.066 2.803 1.00 86.88 343 ARG A CA 1
ATOM 2606 C C . ARG A 1 343 ? -30.094 -2.905 1.940 1.00 86.88 343 ARG A C 1
ATOM 2608 O O . ARG A 1 343 ? -30.286 -2.881 0.728 1.00 86.88 343 ARG A O 1
ATOM 2615 N N . GLN A 1 344 ? -29.463 -1.926 2.580 1.00 78.19 344 GLN A N 1
ATOM 2616 C CA . GLN A 1 344 ? -28.852 -0.754 1.946 1.00 78.19 344 GLN A CA 1
ATOM 2617 C C . GLN A 1 344 ? -27.324 -0.857 1.856 1.00 78.19 344 GLN A C 1
ATOM 2619 O O . GLN A 1 344 ? -26.695 -0.046 1.174 1.00 78.19 344 GLN A O 1
ATOM 2624 N N . ALA A 1 345 ? -26.713 -1.824 2.544 1.00 79.75 345 ALA A N 1
ATOM 2625 C CA . ALA A 1 345 ? -25.289 -2.101 2.418 1.00 79.75 345 ALA A CA 1
ATOM 2626 C C . ALA A 1 345 ? -24.986 -2.808 1.078 1.00 79.75 345 ALA A C 1
ATOM 2628 O O . ALA A 1 345 ? -25.710 -3.732 0.706 1.00 79.75 345 ALA A O 1
ATOM 2629 N N . PRO A 1 346 ? -23.941 -2.392 0.338 1.00 81.12 346 PRO A N 1
ATOM 2630 C CA . PRO A 1 346 ? -23.505 -3.096 -0.864 1.00 81.12 346 PRO A CA 1
ATOM 2631 C C . PRO A 1 346 ? -22.822 -4.423 -0.511 1.00 81.12 346 PRO A C 1
ATOM 2633 O O . PRO A 1 346 ? -22.295 -4.593 0.590 1.00 81.12 346 PRO A O 1
ATOM 2636 N N . LYS A 1 347 ? -22.749 -5.330 -1.489 1.00 86.81 347 LYS A N 1
ATOM 2637 C CA . LYS A 1 347 ? -21.954 -6.560 -1.366 1.00 86.81 347 LYS A CA 1
ATOM 2638 C C . LYS A 1 347 ? -20.464 -6.247 -1.249 1.00 86.81 347 LYS A C 1
ATOM 2640 O O . LYS A 1 347 ? -19.988 -5.276 -1.841 1.00 86.81 347 LYS A O 1
ATOM 2645 N N . LEU A 1 348 ? -19.706 -7.099 -0.560 1.00 85.88 348 LEU A N 1
ATOM 2646 C CA . LEU A 1 348 ? -18.257 -6.928 -0.405 1.00 85.88 348 LEU A CA 1
ATOM 2647 C C . LEU A 1 348 ? -17.544 -7.023 -1.753 1.00 85.88 348 LEU A C 1
ATOM 2649 O O . LEU A 1 348 ? -16.687 -6.200 -2.060 1.00 85.88 348 LEU A O 1
ATOM 2653 N N . SER A 1 349 ? -17.986 -7.935 -2.616 1.00 80.88 349 SER A N 1
ATOM 2654 C CA . SER A 1 349 ? -17.488 -8.054 -3.995 1.00 80.88 349 SER A CA 1
ATOM 2655 C C . SER A 1 349 ? -17.659 -6.775 -4.840 1.00 80.88 349 SER A C 1
ATOM 2657 O O . SER A 1 349 ? -16.944 -6.569 -5.823 1.00 80.88 349 SER A O 1
ATOM 2659 N N . GLN A 1 350 ? -18.581 -5.882 -4.461 1.00 75.69 350 GLN A N 1
ATOM 2660 C CA . GLN A 1 350 ? -18.813 -4.594 -5.127 1.00 75.69 350 GLN A CA 1
ATOM 2661 C C . GLN A 1 350 ? -17.957 -3.460 -4.542 1.00 75.69 350 GLN A C 1
ATOM 2663 O O . GLN A 1 350 ? -17.815 -2.400 -5.163 1.00 75.69 350 GLN A O 1
ATOM 2668 N N . LEU A 1 351 ? -17.343 -3.678 -3.376 1.00 70.25 351 LEU A N 1
ATOM 2669 C CA . LEU A 1 351 ? -16.401 -2.759 -2.754 1.00 70.25 351 LEU A CA 1
ATOM 2670 C C . LEU A 1 351 ? -15.046 -2.837 -3.482 1.00 70.25 351 LEU A C 1
ATOM 2672 O O . LEU A 1 351 ? -14.118 -3.519 -3.059 1.00 70.25 351 LEU A O 1
ATOM 2676 N N . GLY A 1 352 ? -14.952 -2.144 -4.618 1.00 56.44 352 GLY A N 1
ATOM 2677 C CA . GLY A 1 352 ? -13.695 -1.949 -5.348 1.00 56.44 352 GLY A CA 1
ATOM 2678 C C . GLY A 1 352 ? -13.858 -1.515 -6.805 1.00 56.44 352 GLY A C 1
ATOM 2679 O O . GLY A 1 352 ? -12.987 -0.839 -7.338 1.00 56.44 352 GLY A O 1
ATOM 2680 N N . GLN A 1 353 ? -14.988 -1.823 -7.454 1.00 47.88 353 GLN A N 1
ATOM 2681 C CA . GLN A 1 353 ? -15.159 -1.514 -8.884 1.00 47.88 353 GLN A CA 1
ATOM 2682 C C . GLN A 1 353 ? -15.515 -0.046 -9.183 1.00 47.88 353 GLN A C 1
ATOM 2684 O O . GLN A 1 353 ? -15.406 0.376 -10.329 1.00 47.88 353 GLN A O 1
ATOM 2689 N N . ASN A 1 354 ? -15.920 0.746 -8.181 1.00 44.41 354 ASN A N 1
ATOM 2690 C CA . ASN A 1 354 ? -16.445 2.107 -8.385 1.00 44.41 354 ASN A CA 1
ATOM 2691 C C . ASN A 1 354 ? -15.981 3.145 -7.344 1.00 44.41 354 ASN A C 1
ATOM 2693 O O . ASN A 1 354 ? -16.564 4.224 -7.269 1.00 44.41 354 ASN A O 1
ATOM 2697 N N . TRP A 1 355 ? -14.952 2.860 -6.538 1.00 46.56 355 TRP A N 1
ATOM 2698 C CA . TRP A 1 355 ? -14.537 3.755 -5.442 1.00 46.56 355 TRP A CA 1
ATOM 2699 C C . TRP A 1 355 ? -14.104 5.149 -5.927 1.00 46.56 355 TRP A C 1
ATOM 2701 O O . TRP A 1 355 ? -14.385 6.137 -5.257 1.00 46.56 355 TRP A O 1
ATOM 2711 N N . SER A 1 356 ? -13.531 5.244 -7.129 1.00 38.16 356 SER A N 1
ATOM 2712 C CA . SER A 1 356 ? -13.132 6.504 -7.775 1.00 38.16 356 SER A CA 1
ATOM 2713 C C . SER A 1 356 ? -14.294 7.349 -8.315 1.00 38.16 356 SER A C 1
ATOM 2715 O O . SER A 1 356 ? -14.091 8.503 -8.665 1.00 38.16 356 SER A O 1
ATOM 2717 N N . ARG A 1 357 ? -15.516 6.804 -8.392 1.00 37.41 357 ARG A N 1
ATOM 2718 C CA . ARG A 1 357 ? -16.725 7.515 -8.864 1.00 37.41 357 ARG A CA 1
ATOM 2719 C C . ARG A 1 357 ? -17.729 7.793 -7.742 1.00 37.41 357 ARG A C 1
ATOM 2721 O O . ARG A 1 357 ? -18.847 8.237 -7.998 1.00 37.41 357 ARG A O 1
ATOM 2728 N N . MET A 1 358 ? -17.373 7.465 -6.501 1.00 38.75 358 MET A N 1
ATOM 2729 C CA . MET A 1 358 ? -18.259 7.546 -5.345 1.00 38.75 358 MET A CA 1
ATOM 2730 C C . MET A 1 358 ? -18.062 8.857 -4.580 1.00 38.75 358 MET A C 1
ATOM 2732 O O . MET A 1 358 ? -16.943 9.290 -4.324 1.00 38.75 358 MET A O 1
ATOM 2736 N N . SER A 1 359 ? -19.164 9.464 -4.131 1.00 42.16 359 SER A N 1
ATOM 2737 C CA . SER A 1 359 ? -19.102 10.607 -3.217 1.00 42.16 359 SER A CA 1
ATOM 2738 C C . SER A 1 359 ? -18.367 10.233 -1.917 1.00 42.16 359 SER A C 1
ATOM 2740 O O . SER A 1 359 ? -18.356 9.082 -1.485 1.00 42.16 359 SER A O 1
ATOM 2742 N N . THR A 1 360 ? -17.793 11.214 -1.219 1.00 43.81 360 THR A N 1
ATOM 2743 C CA . THR A 1 360 ? -17.074 11.011 0.063 1.00 43.81 360 THR A CA 1
ATOM 2744 C C . THR A 1 360 ? -17.806 10.188 1.111 1.00 43.81 360 THR A C 1
ATOM 2746 O O . THR A 1 360 ? -17.171 9.510 1.915 1.00 43.81 360 THR A O 1
ATOM 2749 N N . GLN A 1 361 ? -19.129 10.333 1.170 1.00 46.16 361 GLN A N 1
ATOM 2750 C CA . GLN A 1 361 ? -19.945 9.620 2.142 1.00 46.16 361 GLN A CA 1
ATOM 2751 C C . GLN A 1 361 ? -19.959 8.125 1.812 1.00 46.16 361 GLN A C 1
ATOM 2753 O O . GLN A 1 361 ? -19.817 7.300 2.710 1.00 46.16 361 GLN A O 1
ATOM 2758 N N . ASN A 1 362 ? -20.002 7.798 0.521 1.00 53.75 362 ASN A N 1
ATOM 2759 C CA . ASN A 1 362 ? -19.955 6.436 0.012 1.00 53.75 362 ASN A CA 1
ATOM 2760 C C . ASN A 1 362 ? -18.554 5.819 0.147 1.00 53.75 362 ASN A C 1
ATOM 2762 O O . ASN A 1 362 ? -18.449 4.672 0.569 1.00 53.75 362 ASN A O 1
ATOM 2766 N N . ALA A 1 363 ? -17.481 6.578 -0.112 1.00 55.59 363 ALA A N 1
ATOM 2767 C CA . ALA A 1 363 ? -16.109 6.106 0.112 1.00 55.59 363 ALA A CA 1
ATOM 2768 C C . ALA A 1 363 ? -15.855 5.802 1.599 1.00 55.59 363 ALA A C 1
ATOM 2770 O O . ALA A 1 363 ? -15.369 4.731 1.951 1.00 55.59 363 ALA A O 1
ATOM 2771 N N . ARG A 1 364 ? -16.268 6.697 2.505 1.00 66.12 364 ARG A N 1
ATOM 2772 C CA . ARG A 1 364 ? -16.159 6.454 3.950 1.00 66.12 364 ARG A CA 1
ATOM 2773 C C . ARG A 1 364 ? -16.973 5.239 4.391 1.00 66.12 364 ARG A C 1
ATOM 2775 O O . ARG A 1 364 ? -16.476 4.440 5.178 1.00 66.12 364 ARG A O 1
ATOM 2782 N N . ALA A 1 365 ? -18.203 5.099 3.900 1.00 68.31 365 ALA A N 1
ATOM 2783 C CA . ALA A 1 365 ? -19.025 3.927 4.182 1.00 68.31 365 ALA A CA 1
ATOM 2784 C C . ALA A 1 365 ? -18.349 2.635 3.695 1.00 68.31 365 ALA A C 1
ATOM 2786 O O . ALA A 1 365 ? -18.369 1.645 4.416 1.00 68.31 365 ALA A O 1
ATOM 2787 N N . ALA A 1 366 ? -17.683 2.663 2.536 1.00 73.81 366 ALA A N 1
ATOM 2788 C CA . ALA A 1 366 ? -16.927 1.531 2.011 1.00 73.81 366 ALA A CA 1
ATOM 2789 C C . ALA A 1 366 ? -15.734 1.148 2.904 1.00 73.81 366 ALA A C 1
ATOM 2791 O O . ALA A 1 366 ? -15.595 -0.025 3.239 1.00 73.81 366 ALA A O 1
ATOM 2792 N N . TYR A 1 367 ? -14.927 2.114 3.359 1.00 73.38 367 TYR A N 1
ATOM 2793 C CA . TYR A 1 367 ? -13.826 1.859 4.302 1.00 73.38 367 TYR A CA 1
ATOM 2794 C C . TYR A 1 367 ? -14.320 1.298 5.641 1.00 73.38 367 TYR A C 1
ATOM 2796 O O . TYR A 1 367 ? -13.745 0.340 6.159 1.00 73.38 367 TYR A O 1
ATOM 2804 N N . LEU A 1 368 ? -15.403 1.862 6.189 1.00 81.44 368 LEU A N 1
ATOM 2805 C CA . LEU A 1 368 ? -15.987 1.390 7.445 1.00 81.44 368 LEU A CA 1
ATOM 2806 C C . LEU A 1 368 ? -16.587 -0.017 7.288 1.00 81.44 368 LEU A C 1
ATOM 2808 O O . LEU A 1 368 ? -16.397 -0.853 8.168 1.00 81.44 368 LEU A O 1
ATOM 2812 N N . LEU A 1 369 ? -17.270 -0.296 6.172 1.00 84.50 369 LEU A N 1
ATOM 2813 C CA . LEU A 1 369 ? -17.808 -1.623 5.866 1.00 84.50 369 LEU A CA 1
ATOM 2814 C C . LEU A 1 369 ? -16.683 -2.644 5.649 1.00 84.50 369 LEU A C 1
ATOM 2816 O O . LEU A 1 369 ? -16.781 -3.761 6.147 1.00 84.50 369 LEU A O 1
ATOM 2820 N N . ALA A 1 370 ? -15.592 -2.256 4.984 1.00 86.75 370 ALA A N 1
ATOM 2821 C CA . ALA A 1 370 ? -14.403 -3.090 4.823 1.00 86.75 370 ALA A CA 1
ATOM 2822 C C . ALA A 1 370 ? -13.758 -3.435 6.176 1.00 86.75 370 ALA A C 1
ATOM 2824 O O . ALA A 1 370 ? -13.446 -4.600 6.421 1.00 86.75 370 ALA A O 1
ATOM 2825 N N . LEU A 1 371 ? -13.611 -2.458 7.083 1.00 89.06 371 LEU A N 1
ATOM 2826 C CA . LEU A 1 371 ? -13.123 -2.706 8.444 1.00 89.06 371 LEU A CA 1
ATOM 2827 C C . LEU A 1 371 ? -14.073 -3.630 9.218 1.00 89.06 371 LEU A C 1
ATOM 2829 O O . LEU A 1 371 ? -13.618 -4.601 9.814 1.00 89.06 371 LEU A O 1
ATOM 2833 N N . TYR A 1 372 ? -15.383 -3.374 9.169 1.00 92.94 372 TYR A N 1
ATOM 2834 C CA . TYR A 1 372 ? -16.387 -4.224 9.815 1.00 92.94 372 TYR A CA 1
ATOM 2835 C C . TYR A 1 372 ? -16.319 -5.675 9.313 1.00 92.94 372 TYR A C 1
ATOM 2837 O O . TYR A 1 372 ? -16.268 -6.609 10.113 1.00 92.94 372 TYR A O 1
ATOM 2845 N N . ALA A 1 373 ? -16.253 -5.869 7.995 1.00 95.81 373 ALA A N 1
ATOM 2846 C CA . ALA A 1 373 ? -16.142 -7.185 7.377 1.00 95.81 373 ALA A CA 1
ATOM 2847 C C . ALA A 1 373 ? -14.821 -7.883 7.734 1.00 95.81 373 ALA A C 1
ATOM 2849 O O . ALA A 1 373 ? -14.822 -9.071 8.040 1.00 95.81 373 ALA A O 1
ATOM 2850 N N . ALA A 1 374 ? -13.699 -7.159 7.762 1.00 96.06 374 ALA A N 1
ATOM 2851 C CA . ALA A 1 374 ? -12.410 -7.707 8.178 1.00 96.06 374 ALA A CA 1
ATOM 2852 C C . ALA A 1 374 ? -12.382 -8.077 9.669 1.00 96.06 374 ALA A C 1
ATOM 2854 O O . ALA A 1 374 ? -11.798 -9.095 10.047 1.00 96.06 374 ALA A O 1
ATOM 2855 N N . GLU A 1 375 ? -13.022 -7.283 10.531 1.00 95.69 375 GLU A N 1
ATOM 2856 C CA . GLU A 1 375 ? -13.197 -7.629 11.938 1.00 95.69 375 GLU A CA 1
ATOM 2857 C C . GLU A 1 375 ? -13.964 -8.943 12.084 1.00 95.69 375 GLU A C 1
ATOM 2859 O O . GLU A 1 375 ? -13.445 -9.859 12.726 1.00 95.69 375 GLU A O 1
ATOM 2864 N N . LYS A 1 376 ? -15.113 -9.057 11.406 1.00 96.44 376 LYS A N 1
ATOM 2865 C CA . LYS A 1 376 ? -15.969 -10.250 11.402 1.00 96.44 376 LYS A CA 1
ATOM 2866 C C . LYS A 1 376 ? -15.278 -11.471 10.814 1.00 96.44 376 LYS A C 1
ATOM 2868 O O . LYS A 1 376 ? -15.329 -12.538 11.411 1.00 96.44 376 LYS A O 1
ATOM 2873 N N . LEU A 1 377 ? -14.546 -11.313 9.714 1.00 96.56 377 LEU A N 1
ATOM 2874 C CA . LEU A 1 377 ? -13.763 -12.396 9.128 1.00 96.56 377 LEU A CA 1
ATOM 2875 C C . LEU A 1 377 ? -12.719 -12.927 10.117 1.00 96.56 377 LEU A C 1
ATOM 2877 O O . LEU A 1 377 ? -12.574 -14.135 10.275 1.00 96.56 377 LEU A O 1
ATOM 2881 N N . VAL A 1 378 ? -11.986 -12.046 10.803 1.00 95.69 378 VAL A N 1
ATOM 2882 C CA . VAL A 1 378 ? -10.992 -12.498 11.787 1.00 95.69 378 VAL A CA 1
ATOM 2883 C C . VAL A 1 378 ? -11.656 -13.141 13.008 1.00 95.69 378 VAL A C 1
ATOM 2885 O O . VAL A 1 378 ? -11.112 -14.112 13.527 1.00 95.69 378 VAL A O 1
ATOM 2888 N N . GLU A 1 379 ? -12.823 -12.655 13.440 1.00 95.19 379 GLU A N 1
ATOM 2889 C CA . GLU A 1 379 ? -13.627 -13.297 14.492 1.00 95.19 379 GLU A CA 1
ATOM 2890 C C . GLU A 1 379 ? -14.060 -14.715 14.078 1.00 95.19 379 GLU A C 1
ATOM 2892 O O . GLU A 1 379 ? -13.802 -15.673 14.804 1.00 95.19 379 GLU A O 1
ATOM 2897 N N . GLU A 1 380 ? -14.637 -14.880 12.884 1.00 95.06 380 GLU A N 1
ATOM 2898 C CA . GLU A 1 380 ? -15.069 -16.182 12.354 1.00 95.06 380 GLU A CA 1
ATOM 2899 C C . GLU A 1 380 ? -13.913 -17.172 12.197 1.00 95.06 380 GLU A C 1
ATOM 2901 O O . GLU A 1 380 ? -14.086 -18.383 12.344 1.00 95.06 380 GLU A O 1
ATOM 2906 N N . LYS A 1 381 ? -12.721 -16.666 11.871 1.00 93.94 381 LYS A N 1
ATOM 2907 C CA . LYS A 1 381 ? -11.524 -17.484 11.670 1.00 93.94 381 LYS A CA 1
ATOM 2908 C C . LYS A 1 381 ? -10.632 -17.538 12.906 1.00 93.94 381 LYS A C 1
ATOM 2910 O O . LYS A 1 381 ? -9.504 -17.999 12.779 1.00 93.94 381 LYS A O 1
ATOM 2915 N N . ALA A 1 382 ? -11.098 -17.140 14.093 1.00 91.38 382 ALA A N 1
ATOM 2916 C CA . ALA A 1 382 ? -10.275 -17.114 15.307 1.00 91.38 382 ALA A CA 1
ATOM 2917 C C . ALA A 1 382 ? -9.629 -18.478 15.633 1.00 91.38 382 ALA A C 1
ATOM 2919 O O . ALA A 1 382 ? -8.451 -18.532 15.976 1.00 91.38 382 ALA A O 1
ATOM 2920 N N . ASN A 1 383 ? -10.360 -19.582 15.438 1.00 88.88 383 ASN A N 1
ATOM 2921 C CA . ASN A 1 383 ? -9.865 -20.938 15.719 1.00 88.88 383 ASN A CA 1
ATOM 2922 C C . ASN A 1 383 ? -8.846 -21.447 14.689 1.00 88.88 383 ASN A C 1
ATOM 2924 O O . ASN A 1 383 ? -7.999 -22.275 15.008 1.00 88.88 383 ASN A O 1
ATOM 2928 N N . THR A 1 384 ? -8.936 -20.982 13.442 1.00 87.94 384 THR A N 1
ATOM 2929 C CA . THR A 1 384 ? -8.058 -21.423 12.348 1.00 87.94 384 THR A CA 1
ATOM 2930 C C . THR A 1 384 ? -6.954 -20.417 12.029 1.00 87.94 384 THR A C 1
ATOM 2932 O O . THR A 1 384 ? -5.986 -20.774 11.371 1.00 87.94 384 THR A O 1
ATOM 2935 N N . GLY A 1 385 ? -7.088 -19.163 12.454 1.00 87.94 385 GLY A N 1
ATOM 2936 C CA . GLY A 1 385 ? -6.250 -18.035 12.057 1.00 87.94 385 GLY A CA 1
ATOM 2937 C C . GLY A 1 385 ? -6.538 -17.529 10.638 1.00 87.94 385 GLY A C 1
ATOM 2938 O O . GLY A 1 385 ? -6.770 -18.304 9.707 1.00 87.94 385 GLY A O 1
ATOM 2939 N N . ILE A 1 386 ? -6.463 -16.207 10.445 1.00 93.38 386 ILE A N 1
ATOM 2940 C CA . ILE A 1 386 ? -6.654 -15.580 9.126 1.00 93.38 386 ILE A CA 1
ATOM 2941 C C . ILE A 1 386 ? -5.582 -16.009 8.113 1.00 93.38 386 ILE A C 1
ATOM 2943 O O . ILE A 1 386 ? -5.876 -16.157 6.930 1.00 93.38 386 ILE A O 1
ATOM 2947 N N . GLY A 1 387 ? -4.362 -16.306 8.572 1.00 90.31 387 GLY A N 1
ATOM 2948 C CA . GLY A 1 387 ? -3.274 -16.780 7.714 1.00 90.31 387 GLY A CA 1
ATOM 2949 C C . GLY A 1 387 ? -3.605 -18.077 6.960 1.00 90.31 387 GLY A C 1
ATOM 2950 O O . GLY A 1 387 ? -3.071 -18.311 5.882 1.00 90.31 387 GLY A O 1
ATOM 2951 N N . ASN A 1 388 ? -4.520 -18.915 7.465 1.00 89.06 388 ASN A N 1
ATOM 2952 C CA . ASN A 1 388 ? -4.994 -20.096 6.732 1.00 89.06 388 ASN A CA 1
ATOM 2953 C C . ASN A 1 388 ? -5.881 -19.740 5.536 1.00 89.06 388 ASN A C 1
ATOM 2955 O O . ASN A 1 388 ? -5.779 -20.388 4.497 1.00 89.06 388 ASN A O 1
ATOM 2959 N N . VAL A 1 389 ? -6.704 -18.698 5.661 1.00 92.44 389 VAL A N 1
ATOM 2960 C CA . VAL A 1 389 ? -7.465 -18.154 4.529 1.00 92.44 389 VAL A CA 1
ATOM 2961 C C . VAL A 1 389 ? -6.500 -17.545 3.519 1.00 92.44 389 VAL A C 1
ATOM 2963 O O . VAL A 1 389 ? -6.570 -17.851 2.332 1.00 92.44 389 VAL A O 1
ATOM 2966 N N . LEU A 1 390 ? -5.546 -16.746 4.003 1.00 93.56 390 LEU A N 1
ATOM 2967 C CA . LEU A 1 390 ? -4.606 -16.036 3.141 1.00 93.56 390 LEU A CA 1
ATOM 2968 C C . LEU A 1 390 ? -3.677 -16.987 2.369 1.00 93.56 390 LEU A C 1
ATOM 2970 O O . LEU A 1 390 ? -3.402 -16.763 1.198 1.00 93.56 390 LEU A O 1
ATOM 2974 N N . ARG A 1 391 ? -3.265 -18.115 2.954 1.00 89.75 391 ARG A N 1
ATOM 2975 C CA . ARG A 1 391 ? -2.464 -19.127 2.242 1.00 89.75 391 ARG A CA 1
ATOM 2976 C C . ARG A 1 391 ? -3.196 -19.831 1.092 1.00 89.75 391 ARG A C 1
ATOM 2978 O O . ARG A 1 391 ? -2.531 -20.481 0.291 1.00 89.75 391 ARG A O 1
ATOM 2985 N N . ASN A 1 392 ? -4.520 -19.696 0.990 1.00 89.81 392 ASN A N 1
ATOM 2986 C CA . ASN A 1 392 ? -5.346 -20.366 -0.017 1.00 89.81 392 ASN A CA 1
ATOM 2987 C C . ASN A 1 392 ? -6.186 -19.349 -0.819 1.00 89.81 392 ASN A C 1
ATOM 2989 O O . ASN A 1 392 ? -7.416 -19.366 -0.743 1.00 89.81 392 ASN A O 1
ATOM 2993 N N . PRO A 1 393 ? -5.559 -18.462 -1.620 1.00 88.81 393 PRO A N 1
ATOM 2994 C CA . PRO A 1 393 ? -6.270 -17.398 -2.336 1.00 88.81 393 PRO A CA 1
ATOM 2995 C C . PRO A 1 393 ? -7.326 -17.916 -3.324 1.00 88.81 393 PRO A C 1
ATOM 2997 O O . PRO A 1 393 ? -8.322 -17.239 -3.566 1.00 88.81 393 PRO A O 1
ATOM 3000 N N . LEU A 1 394 ? -7.154 -19.128 -3.867 1.00 89.25 394 LEU A N 1
ATOM 3001 C CA . LEU A 1 394 ? -8.126 -19.747 -4.779 1.00 89.25 394 LEU A CA 1
ATOM 3002 C C . LEU A 1 394 ? -9.455 -20.105 -4.094 1.00 89.25 394 LEU A C 1
ATOM 3004 O O . LEU A 1 394 ? -10.494 -20.085 -4.748 1.00 89.25 394 LEU A O 1
ATOM 3008 N N . ASP A 1 395 ? -9.435 -20.375 -2.787 1.00 91.50 395 ASP A N 1
ATOM 3009 C CA . ASP A 1 395 ? -10.635 -20.706 -2.012 1.00 91.50 395 ASP A CA 1
ATOM 3010 C C . ASP A 1 395 ? -11.350 -19.459 -1.478 1.00 91.50 395 ASP A C 1
ATOM 3012 O O . ASP A 1 395 ? -12.473 -19.547 -0.971 1.00 91.50 395 ASP A O 1
ATOM 3016 N N . PHE A 1 396 ? -10.722 -18.285 -1.588 1.00 93.69 396 PHE A N 1
ATOM 3017 C CA . PHE A 1 396 ? -11.241 -17.053 -1.010 1.00 93.69 396 PHE A CA 1
ATOM 3018 C C . PHE A 1 396 ? -12.644 -16.664 -1.491 1.00 93.69 396 PHE A C 1
ATOM 3020 O O . PHE A 1 396 ? -13.436 -16.278 -0.635 1.00 93.69 396 PHE A O 1
ATOM 3027 N N . PRO A 1 397 ? -13.031 -16.821 -2.775 1.00 93.75 397 PRO A N 1
ATOM 3028 C CA . PRO A 1 397 ? -14.395 -16.505 -3.207 1.00 93.75 397 PRO A CA 1
ATOM 3029 C C . PRO A 1 397 ? -15.474 -17.266 -2.422 1.00 93.75 397 PRO A C 1
ATOM 3031 O O . PRO A 1 397 ? -16.556 -16.741 -2.165 1.00 93.75 397 PRO A O 1
ATOM 3034 N N . ARG A 1 398 ? -15.180 -18.498 -1.980 1.00 94.38 398 ARG A N 1
ATOM 3035 C CA . ARG A 1 398 ? -16.091 -19.272 -1.125 1.00 94.38 398 ARG A CA 1
ATOM 3036 C C . ARG A 1 398 ? -16.176 -18.681 0.282 1.00 94.38 398 ARG A C 1
ATOM 3038 O O . ARG A 1 398 ? -17.270 -18.619 0.837 1.00 94.38 398 ARG A O 1
ATOM 3045 N N . VAL A 1 399 ? -15.038 -18.264 0.840 1.00 95.06 399 VAL A N 1
ATOM 3046 C CA . VAL A 1 399 ? -14.949 -17.624 2.164 1.00 95.06 399 VAL A CA 1
ATOM 3047 C C . VAL A 1 399 ? -15.661 -16.271 2.163 1.00 95.06 399 VAL A C 1
ATOM 3049 O O . VAL A 1 399 ? -16.424 -15.990 3.080 1.00 95.06 399 VAL A O 1
ATOM 3052 N N . GLU A 1 400 ? -15.468 -15.464 1.121 1.00 95.06 400 GLU A N 1
ATOM 3053 C CA . GLU A 1 400 ? -16.155 -14.185 0.925 1.00 95.06 400 GLU A CA 1
ATOM 3054 C C . GLU A 1 400 ? -17.672 -14.379 0.847 1.00 95.06 400 GLU A C 1
ATOM 3056 O O . GLU A 1 400 ? -18.407 -13.722 1.576 1.00 95.06 400 GLU A O 1
ATOM 3061 N N . ALA A 1 401 ? -18.148 -15.331 0.041 1.00 94.81 401 ALA A N 1
ATOM 3062 C CA . ALA A 1 401 ? -19.578 -15.608 -0.071 1.00 94.81 401 ALA A CA 1
ATOM 3063 C C . ALA A 1 401 ? -20.194 -16.123 1.245 1.00 94.81 401 ALA A C 1
ATOM 3065 O O . ALA A 1 401 ? -21.371 -15.892 1.512 1.00 94.81 401 ALA A O 1
ATOM 3066 N N . GLU A 1 402 ? -19.436 -16.869 2.053 1.00 95.50 402 GLU A N 1
ATOM 3067 C CA . GLU A 1 402 ? -19.858 -17.299 3.391 1.00 95.50 402 GLU A CA 1
ATOM 3068 C C . GLU A 1 402 ? -19.964 -16.116 4.355 1.00 95.50 402 GLU A C 1
ATOM 3070 O O . GLU A 1 402 ? -20.996 -15.967 5.006 1.00 95.50 402 GLU A O 1
ATOM 3075 N N . LEU A 1 403 ? -18.961 -15.237 4.360 1.00 96.12 403 LEU A N 1
ATOM 3076 C CA . LEU A 1 403 ? -18.977 -14.006 5.139 1.00 96.12 403 LEU A CA 1
ATOM 3077 C C . LEU A 1 403 ? -20.155 -13.109 4.735 1.00 96.12 403 LEU A C 1
ATOM 3079 O O . LEU A 1 403 ? -20.911 -12.685 5.599 1.00 96.12 403 LEU A O 1
ATOM 3083 N N . GLU A 1 404 ? -20.376 -12.865 3.439 1.00 94.88 404 GLU A N 1
ATOM 3084 C CA . GLU A 1 404 ? -21.518 -12.071 2.955 1.00 94.88 404 GLU A CA 1
ATOM 3085 C C . GLU A 1 404 ? -22.856 -12.633 3.464 1.00 94.88 404 GLU A C 1
ATOM 3087 O O . GLU A 1 404 ? -23.688 -11.876 3.965 1.00 94.88 404 GLU A O 1
ATOM 3092 N N . ARG A 1 405 ? -23.042 -13.962 3.431 1.00 94.88 405 ARG A N 1
ATOM 3093 C CA . ARG A 1 405 ? -24.248 -14.608 3.978 1.00 94.88 405 ARG A CA 1
ATOM 3094 C C . ARG A 1 405 ? -24.387 -14.417 5.486 1.00 94.88 405 ARG A C 1
ATOM 3096 O O . ARG A 1 405 ? -25.488 -14.124 5.943 1.00 94.88 405 ARG A O 1
ATOM 3103 N N . ASN A 1 406 ? -23.302 -14.574 6.243 1.00 94.69 406 ASN A N 1
ATOM 3104 C CA . ASN A 1 406 ? -23.312 -14.412 7.699 1.00 94.69 406 ASN A CA 1
ATOM 3105 C C . ASN A 1 406 ? -23.583 -12.960 8.112 1.00 94.69 406 ASN A C 1
ATOM 3107 O O . ASN A 1 406 ? -24.236 -12.715 9.126 1.00 94.69 406 ASN A O 1
ATOM 3111 N N . LEU A 1 407 ? -23.111 -12.003 7.311 1.00 93.44 407 LEU A N 1
ATOM 3112 C CA . LEU A 1 407 ? -23.376 -10.583 7.500 1.00 93.44 407 LEU A CA 1
ATOM 3113 C C . LEU A 1 407 ? -24.773 -10.174 7.023 1.00 93.44 407 LEU A C 1
ATOM 3115 O O . LEU A 1 407 ? -25.286 -9.180 7.513 1.00 93.44 407 LEU A O 1
ATOM 3119 N N . GLY A 1 408 ? -25.403 -10.915 6.108 1.00 92.12 408 GLY A N 1
ATOM 3120 C CA . GLY A 1 408 ? -26.701 -10.561 5.526 1.00 92.12 408 GLY A CA 1
ATOM 3121 C C . GLY A 1 408 ? -26.614 -9.552 4.372 1.00 92.12 408 GLY A C 1
ATOM 3122 O O . GLY A 1 408 ? -27.506 -8.710 4.244 1.00 92.12 408 GLY A O 1
ATOM 3123 N N . LEU A 1 409 ? -25.542 -9.627 3.571 1.00 88.44 409 LEU A N 1
ATOM 3124 C CA . LEU A 1 409 ? -25.262 -8.781 2.396 1.00 88.44 409 LEU A CA 1
ATOM 3125 C C . LEU A 1 409 ? -25.775 -9.361 1.065 1.00 88.44 409 LEU A C 1
ATOM 3127 O O . LEU A 1 409 ? -25.875 -10.602 0.923 1.00 88.44 409 LEU A O 1
#

Radius of gyration: 22.55 Å; Cα contacts (8 Å, |Δi|>4): 693; chains: 1; bounding box: 53×58×57 Å

pLDDT: mean 81.38, std 18.04, range [21.84, 97.81]

Foldseek 3Di:
DDDDDPPPLDPQQDWWFFQAWWFFFQADDPPGHGPDIDHGGFTWGFQAWDADPVGIWTWTWGDDPNDIDTGITHPVRIGPCVSVVVSLQVLQLCADLNQQCLLLVLLVVVVVVCPCPDLLNVLNVCVLLLNLVVSVVSLVVVCVVVVQALSSLSSNLSSCVLVVNLVSNLVSLVSSCVNPNGVSSVSVNVLSVQLVVLDCWPDWDDDDQEIETENCVQAPPVQSVQLRVLLVVLLVVLCVQQVFDSPDHAYEYEYALRSLCSNSVRRSNDQWDASSHIYGHDPDRPHCDLSNSLSSNLNSLLVRLSNLHDDAPLLSLQVSCVRSPHDQDPVLVVVLLVCLVVVNDDQLNPLHPCSSPDGPVVVVNSSSVSNVLNVVLQVVCVVPHNNVVSNCVVCVVVSSVVSCVVSND

Mean predicted aligned error: 11.88 Å

Sequence (409 aa):
MKGMPVTALLLAITAATLNTESVLRGGCDAGEEQIAVLPAGQRVEVRSALSGSGGSCYKVVADLGGKQVSGYVPSKAVAGAGAFEEARRSARDIGGAAGAPEAKAATAAAVVKAGRDHPATRAWRLIEANQPAEALRLLEQDLRRYPVDPYLHAVAGMAFYRMDNLEQAMLHWKESIAIEPNPGIEAMIRRAERERTADKGSERMVGNRVVLRYERATVPEPLAKSMLQVLDDEYTRISFQLGCRANEKVTAVASSRESYFQATQAAEWSGGLYDGRIHVPVSDSRQVSAETRRTFAHELVHACLHEIGKWPAWLHEGLAQKYSGQTLAPQYRAAIEAMIKTRQAPKLSQLGQNWSRMSTQNARAAYLLALYAAEKLVEEKANTGIGNVLRNPLDFPRVEAELERNLGL

Nearest PDB structures (foldseek):
  9cpc-assembly1_1D  TM=6.192E-01  e=1.519E-01  Sus scrofa
  8j07-assembly1_u9  TM=6.446E-01  e=2.204E-01  Homo sapiens
  6qdl-assembly1_A  TM=2.758E-01  e=9.987E-02  Caenorhabditis elegans
  4n3c-assembly1_A  TM=3.137E-01  e=2.535E-01  Homo sapiens
  8dtg-assembly1_A  TM=2.460E-01  e=7.060E-01  Arabidopsis thaliana

Solvent-accessible surface area (backbone atoms only — not comparable to full-atom values): 21589 Å² total; per-residue (Å²): 143,79,87,75,81,82,75,77,80,73,76,59,68,35,71,26,29,23,74,38,66,39,63,26,12,74,38,60,39,90,86,38,56,76,76,47,77,42,54,52,65,40,61,28,33,41,76,48,76,48,73,32,92,84,41,52,17,29,33,33,39,32,72,59,95,90,40,82,46,75,29,19,32,56,39,92,36,46,40,67,48,61,63,37,52,47,50,53,46,63,36,36,60,54,50,54,70,56,57,42,57,48,48,52,49,33,46,47,54,49,32,61,70,65,33,87,85,32,71,44,38,60,34,45,52,29,48,57,40,57,29,29,70,64,18,42,64,53,44,58,58,49,40,73,76,44,76,82,41,38,48,49,24,37,48,45,10,52,22,29,42,41,70,67,36,48,69,60,12,42,50,28,34,50,55,10,40,72,70,47,82,42,74,42,52,51,52,39,42,57,42,42,52,37,29,58,72,34,56,78,44,85,44,75,48,78,57,91,46,35,33,40,34,30,18,60,92,54,40,39,68,73,37,47,54,51,46,46,50,51,49,36,52,41,45,54,54,48,28,70,61,48,61,34,82,71,93,47,64,45,36,34,41,43,32,39,54,66,33,39,35,60,32,52,67,53,38,90,84,57,66,51,46,64,66,69,33,37,39,34,49,55,88,60,62,80,55,83,45,75,66,58,51,27,38,49,27,24,38,45,40,46,54,36,46,32,45,60,44,83,74,59,52,31,58,48,54,3,43,13,38,47,71,29,68,55,76,80,52,70,70,58,48,53,52,49,54,48,30,28,76,69,68,68,48,74,47,68,92,60,42,61,84,50,51,45,78,40,56,71,70,54,44,51,49,48,55,52,50,18,31,53,51,36,52,50,51,44,60,76,26,58,90,68,39,54,28,59,53,50,76,37,54,88,56,39,68,61,54,51,55,50,49,35,58,76,67,53,84